Protein AF-A0A975B9F5-F1 (afdb_monomer)

Solvent-accessible surface area (backbone atoms only — not comparable to full-atom values): 24357 Å² total; per-residue (Å²): 122,70,79,80,76,52,53,72,68,56,53,51,50,55,50,54,51,52,52,51,50,47,50,51,53,44,50,51,51,49,52,53,42,51,51,53,50,55,55,51,53,53,49,31,52,55,31,52,51,47,37,53,51,51,54,51,42,51,51,52,51,52,51,52,53,48,50,54,50,50,34,66,72,67,73,56,79,86,80,76,81,79,80,45,51,50,59,75,39,77,55,23,48,41,66,77,32,71,64,39,58,56,49,30,72,75,40,63,85,44,44,68,52,63,57,63,42,50,59,37,45,41,49,31,18,48,41,49,41,53,40,53,50,55,63,72,74,52,91,57,82,70,50,58,57,54,38,49,48,44,41,62,72,41,27,49,53,24,49,53,52,39,52,53,45,50,50,50,48,36,51,53,35,59,70,74,30,70,52,73,67,57,53,51,50,54,50,51,51,41,52,48,54,44,50,53,52,52,51,51,44,51,53,52,50,52,52,47,51,51,55,50,51,54,52,51,37,50,53,51,51,52,52,38,48,52,48,46,52,50,24,53,49,45,36,52,53,25,53,52,49,38,54,50,19,55,50,42,30,52,50,22,51,56,48,48,54,54,46,52,53,48,51,52,50,46,50,53,50,31,53,50,22,52,50,50,26,52,52,28,53,51,51,40,51,55,39,53,54,46,43,54,50,48,52,53,52,50,53,54,50,52,55,50,51,51,52,51,54,49,52,51,56,52,49,54,52,49,50,54,52,38,51,51,50,28,52,50,16,51,52,42,28,53,52,19,48,53,43,27,52,53,16,62,72,51,44,84,83,14,51,71,52,27,52,52,19,50,49,49,24,51,50,16,54,51,47,28,50,52,27,53,55,50,48,53,55,48,54,53,49,50,54,52,49,55,53,51,52,52,52,49,52,52,53,52,51,52,49,51,52,50,44,53,51,42,52,54,49,40,55,51,34,52,52,49,26,53,50,23,52,52,49,32,56,53,38,49,57,51,48,55,51,48,54,52,50,48,53,51,30,52,50,44,31,54,49,17,54,52,48,39,55,53,26,52,52,45,37,49,53,19,52,53,47,46,51,52,37,52,58,52,35,56,75,55,67,53,82,123

pLDDT: mean 87.4, std 8.26, range [43.72, 96.94]

Sequence (480 aa):
MIWKKQTISAKINTGFEMVLIFLTISTILSYSGINHIVKHAHEVIKGNELDGNLAQKEVDHLNWAQELNTMLINNDLSQMKIETSPHECEFGKWLYSDKRNNIQNLISSLKPILENIESPHAKLHESSANIIQLYKNDLHPDIQKKAFEIYKNETQPNLKEMQNLLDQIRNQARQNIMTDEQILIASRQTRFNVAVIGIIAIISGVVLAFLIIRNISKILREITGELTTGAGQISAVSNEIASSSQELARRASDQADALKETAVNVNNIAVSGKNMAKLTLGAKQRMNENIDKSARSLTALIELTQNINQIEQDSEKIKNIIKVIDEISFQTNLLALNAAVEAARAGEAGSGFAVVAGEVRNLAVRSAKAAQDTQYLLEETTTSIKSGASALRQVNDDFKDIVKSAAILGEKTASITNASVKQSNQLENIKDSTTQLETITQQNAAAAEQFSAAVEELSSQASVSLEIVNRLALLTGDKK

Structure (mmCIF, N/CA/C/O backbone):
data_AF-A0A975B9F5-F1
#
_entry.id   AF-A0A975B9F5-F1
#
loop_
_atom_site.group_PDB
_atom_site.id
_atom_site.type_symbol
_atom_site.label_atom_id
_atom_site.label_alt_id
_atom_site.label_comp_id
_atom_site.label_asym_id
_atom_site.label_entity_id
_atom_site.label_seq_id
_atom_site.pdbx_PDB_ins_code
_atom_site.Cartn_x
_atom_site.Cartn_y
_atom_site.Cartn_z
_atom_site.occupancy
_atom_site.B_iso_or_equiv
_atom_site.auth_seq_id
_atom_site.auth_comp_id
_atom_site.auth_asym_id
_atom_site.auth_atom_id
_atom_site.pdbx_PDB_model_num
ATOM 1 N N . MET A 1 1 ? -30.084 -24.369 43.213 1.00 50.31 1 MET A N 1
ATOM 2 C CA . MET A 1 1 ? -29.762 -24.044 41.798 1.00 50.31 1 MET A CA 1
ATOM 3 C C . MET A 1 1 ? -30.451 -22.776 41.282 1.00 50.31 1 MET A C 1
ATOM 5 O O . MET A 1 1 ? -29.834 -22.068 40.499 1.00 50.31 1 MET A O 1
ATOM 9 N N . ILE A 1 2 ? -31.668 -22.451 41.735 1.00 61.06 2 ILE A N 1
ATOM 10 C CA . ILE A 1 2 ? -32.481 -21.333 41.210 1.00 61.06 2 ILE A CA 1
ATOM 11 C C . ILE A 1 2 ? -31.834 -19.950 41.452 1.00 61.06 2 ILE A C 1
ATOM 13 O O . ILE A 1 2 ? -31.800 -19.120 40.551 1.00 61.06 2 ILE A O 1
ATOM 17 N N . TRP A 1 3 ? -31.189 -19.739 42.606 1.00 64.56 3 TRP A N 1
ATOM 18 C CA . TRP A 1 3 ? -30.610 -18.439 42.989 1.00 64.56 3 TRP A CA 1
ATOM 19 C C . TRP A 1 3 ? -29.429 -17.969 42.115 1.00 64.56 3 TRP A C 1
ATOM 21 O O . TRP A 1 3 ? -29.205 -16.773 41.954 1.00 64.56 3 TRP A O 1
ATOM 31 N N . LYS A 1 4 ? -28.662 -18.888 41.503 1.00 62.53 4 LYS A N 1
ATOM 32 C CA . LYS A 1 4 ? -27.533 -18.514 40.625 1.00 62.53 4 LYS A CA 1
ATOM 33 C C . LYS A 1 4 ? -27.987 -17.971 39.264 1.00 62.53 4 LYS A C 1
ATOM 35 O O . LYS A 1 4 ? -27.255 -17.174 38.693 1.00 62.53 4 LYS A O 1
ATOM 40 N N . LYS A 1 5 ? -29.167 -18.369 38.772 1.00 70.44 5 LYS A N 1
ATOM 41 C CA . LYS A 1 5 ? -29.688 -17.992 37.442 1.00 70.44 5 LYS A CA 1
ATOM 42 C C . LYS A 1 5 ? -30.596 -16.755 37.446 1.00 70.44 5 LYS A C 1
ATOM 44 O O . LYS A 1 5 ? -31.044 -16.334 36.388 1.00 70.44 5 LYS A O 1
ATOM 49 N N . GLN A 1 6 ? -30.889 -16.183 38.611 1.00 75.00 6 GLN A N 1
ATOM 50 C CA . GLN A 1 6 ? -31.731 -14.991 38.719 1.00 75.00 6 GLN A CA 1
ATOM 51 C C . GLN A 1 6 ? -30.955 -13.704 38.410 1.00 75.00 6 GLN A C 1
ATOM 53 O O . GLN A 1 6 ? -29.780 -13.573 38.774 1.00 75.00 6 GLN A O 1
ATOM 58 N N . THR A 1 7 ? -31.641 -12.746 37.779 1.00 80.50 7 THR A N 1
ATOM 59 C CA . THR A 1 7 ? -31.131 -11.391 37.533 1.00 80.50 7 THR A CA 1
ATOM 60 C C . THR A 1 7 ? -30.852 -10.667 38.853 1.00 80.50 7 THR A C 1
ATOM 62 O O . THR A 1 7 ? -31.394 -11.020 39.904 1.00 80.50 7 THR A O 1
ATOM 65 N N . ILE A 1 8 ? -30.001 -9.638 38.819 1.00 78.25 8 ILE A N 1
ATOM 66 C CA . ILE A 1 8 ? -29.700 -8.822 40.007 1.00 78.25 8 ILE A CA 1
ATOM 67 C C . ILE A 1 8 ? -30.986 -8.204 40.578 1.00 78.25 8 ILE A C 1
ATOM 69 O O . ILE A 1 8 ? -31.204 -8.265 41.785 1.00 78.25 8 ILE A O 1
ATOM 73 N N . SER A 1 9 ? -31.872 -7.704 39.710 1.00 79.06 9 SER A N 1
ATOM 74 C CA . SER A 1 9 ? -33.180 -7.165 40.105 1.00 79.06 9 SER A CA 1
ATOM 75 C C . SER A 1 9 ? -34.039 -8.203 40.837 1.00 79.06 9 SER A C 1
ATOM 77 O O . SER A 1 9 ? -34.545 -7.911 41.917 1.00 79.06 9 SER A O 1
ATOM 79 N N . ALA A 1 10 ? -34.125 -9.439 40.328 1.00 82.12 10 ALA A N 1
ATOM 80 C CA . ALA A 1 10 ? -34.879 -10.500 40.994 1.00 82.12 10 ALA A CA 1
ATOM 81 C C . ALA A 1 10 ? -34.317 -10.824 42.389 1.00 82.12 10 ALA A C 1
ATOM 83 O O . ALA A 1 10 ? -35.086 -10.990 43.330 1.00 82.12 10 ALA A O 1
ATOM 84 N N . LYS A 1 11 ? -32.985 -10.844 42.545 1.00 80.50 11 LYS A N 1
ATOM 85 C CA . LYS A 1 11 ? -32.327 -11.083 43.842 1.00 80.50 11 LYS A CA 1
ATOM 86 C C . LYS A 1 11 ? -32.627 -9.977 44.856 1.00 80.50 11 LYS A C 1
ATOM 88 O O . LYS A 1 11 ? -32.933 -10.288 46.006 1.00 80.50 11 LYS A O 1
ATOM 93 N N . ILE A 1 12 ? -32.565 -8.713 44.431 1.00 83.81 12 ILE A N 1
ATOM 94 C CA . ILE A 1 12 ? -32.889 -7.553 45.275 1.00 83.81 12 ILE A CA 1
ATOM 95 C C . ILE A 1 12 ? -34.357 -7.608 45.708 1.00 83.81 12 ILE A C 1
ATOM 97 O O . ILE A 1 12 ? -34.630 -7.502 46.903 1.00 83.81 12 ILE A O 1
ATOM 101 N N . ASN A 1 13 ? -35.278 -7.866 44.774 1.00 84.25 13 ASN A N 1
ATOM 102 C CA . ASN A 1 13 ? -36.703 -7.980 45.084 1.00 84.25 13 ASN A CA 1
ATOM 103 C C . ASN A 1 13 ? -36.978 -9.106 46.087 1.00 84.25 13 ASN A C 1
ATOM 105 O O . ASN A 1 13 ? -37.612 -8.847 47.103 1.00 84.25 13 ASN A O 1
ATOM 109 N N . THR A 1 14 ? -36.416 -10.308 45.894 1.00 84.44 14 THR A N 1
ATOM 110 C CA . THR A 1 14 ? -36.575 -11.394 46.883 1.00 84.44 14 THR A CA 1
ATOM 111 C C . THR A 1 14 ? -36.016 -11.043 48.264 1.00 84.44 14 THR A C 1
ATOM 113 O O . THR A 1 14 ? -36.556 -11.493 49.271 1.00 84.44 14 THR A O 1
ATOM 116 N N . GLY A 1 15 ? -34.945 -10.243 48.339 1.00 83.06 15 GLY A N 1
ATOM 117 C CA . GLY A 1 15 ? -34.403 -9.768 49.612 1.00 83.06 15 GLY A CA 1
ATOM 118 C C . GLY A 1 15 ? -35.368 -8.824 50.333 1.00 83.06 15 GLY A C 1
ATOM 119 O O . GLY A 1 15 ? -35.658 -9.028 51.511 1.00 83.06 15 GLY A O 1
ATOM 120 N N . PHE A 1 16 ? -35.909 -7.834 49.616 1.00 85.25 16 PHE A N 1
ATOM 121 C CA . PHE A 1 16 ? -36.901 -6.900 50.158 1.00 85.25 16 PHE A CA 1
ATOM 122 C C . PHE A 1 16 ? -38.209 -7.592 50.552 1.00 85.25 16 PHE A C 1
ATOM 124 O O . PHE A 1 16 ? -38.727 -7.328 51.635 1.00 85.25 16 PHE A O 1
ATOM 131 N N . GLU A 1 17 ? -38.713 -8.509 49.723 1.00 87.19 17 GLU A N 1
ATOM 132 C CA . GLU A 1 17 ? -39.910 -9.302 50.022 1.00 87.19 17 GLU A CA 1
ATOM 133 C C . GLU A 1 17 ? -39.730 -10.126 51.299 1.00 87.19 17 GLU A C 1
ATOM 135 O O . GLU A 1 17 ? -40.615 -10.139 52.152 1.00 87.19 17 GLU A O 1
ATOM 140 N N . MET A 1 18 ? -38.568 -10.759 51.486 1.00 85.12 18 MET A N 1
ATOM 141 C CA . MET A 1 18 ? -38.299 -11.544 52.692 1.00 85.12 18 MET A CA 1
ATOM 142 C C . MET A 1 18 ? -38.296 -10.671 53.957 1.00 85.12 18 MET A C 1
ATOM 144 O O . MET A 1 18 ? -38.875 -11.060 54.971 1.00 85.12 18 MET A O 1
ATOM 148 N N . VAL A 1 19 ? -37.708 -9.471 53.898 1.00 86.06 19 VAL A N 1
ATOM 149 C CA . VAL A 1 19 ? -37.736 -8.508 55.015 1.00 86.06 19 VAL A CA 1
ATOM 150 C C . VAL A 1 19 ? -39.167 -8.052 55.317 1.00 86.06 19 VAL A C 1
ATOM 152 O O . VAL A 1 19 ? -39.571 -8.031 56.479 1.00 86.06 19 VAL A O 1
ATOM 155 N N . LEU A 1 20 ? -39.958 -7.741 54.286 1.00 87.38 20 LEU A N 1
ATOM 156 C CA . LEU A 1 20 ? -41.372 -7.372 54.419 1.00 87.38 20 LEU A CA 1
ATOM 157 C C . LEU A 1 20 ? -42.206 -8.485 55.063 1.00 87.38 20 LEU A C 1
ATOM 159 O O . LEU A 1 20 ? -43.029 -8.204 55.936 1.00 87.38 20 LEU A O 1
ATOM 163 N N . ILE A 1 21 ? -41.965 -9.745 54.694 1.00 88.94 21 ILE A N 1
ATOM 164 C CA . ILE A 1 21 ? -42.618 -10.908 55.309 1.00 88.94 21 ILE A CA 1
ATOM 165 C C . ILE A 1 21 ? -42.286 -10.980 56.804 1.00 88.94 21 ILE A C 1
ATOM 167 O O . ILE A 1 21 ? -43.199 -11.092 57.623 1.00 88.94 21 ILE A O 1
ATOM 171 N N . PHE A 1 22 ? -41.010 -10.856 57.186 1.00 86.00 22 PHE A N 1
ATOM 172 C CA . PHE A 1 22 ? -40.612 -10.873 58.598 1.00 86.00 22 PHE A CA 1
ATOM 173 C C . PHE A 1 22 ? -41.225 -9.723 59.405 1.00 86.00 22 PHE A C 1
ATOM 175 O O . PHE A 1 22 ? -41.694 -9.948 60.523 1.00 86.00 22 PHE A O 1
ATOM 182 N N . LEU A 1 23 ? -41.261 -8.511 58.843 1.00 86.50 23 LEU A N 1
ATOM 183 C CA . LEU A 1 23 ? -41.908 -7.360 59.476 1.00 86.50 23 LEU A CA 1
ATOM 184 C C . LEU A 1 23 ? -43.401 -7.617 59.681 1.00 86.50 23 LEU A C 1
ATOM 186 O O . LEU A 1 23 ? -43.901 -7.440 60.787 1.00 86.50 23 LEU A O 1
ATOM 190 N N . THR A 1 24 ? -44.087 -8.123 58.656 1.00 89.06 24 THR A N 1
ATOM 191 C CA . THR A 1 24 ? -45.523 -8.424 58.716 1.00 89.06 24 THR A CA 1
ATOM 192 C C . THR A 1 24 ? -45.828 -9.483 59.779 1.00 89.06 24 THR A C 1
ATOM 194 O O . THR A 1 24 ? -46.723 -9.291 60.602 1.00 89.06 24 THR A O 1
ATOM 197 N N . ILE A 1 25 ? -45.049 -10.571 59.826 1.00 88.12 25 ILE A N 1
ATOM 198 C CA . ILE A 1 25 ? -45.188 -11.630 60.841 1.00 88.12 25 ILE A CA 1
ATOM 199 C C . ILE A 1 25 ? -44.958 -11.068 62.249 1.00 88.12 25 ILE A C 1
ATOM 201 O O . ILE A 1 25 ? -45.739 -11.346 63.160 1.00 88.12 25 ILE A O 1
ATOM 205 N N . SER A 1 26 ? -43.914 -10.254 62.433 1.00 86.12 26 SER A N 1
ATOM 206 C CA . SER A 1 26 ? -43.602 -9.623 63.719 1.00 86.12 26 SER A CA 1
ATOM 207 C C . SER A 1 26 ? -44.729 -8.701 64.193 1.00 86.12 26 SER A C 1
ATOM 209 O O . SER A 1 26 ? -45.132 -8.761 65.359 1.00 86.12 26 SER A O 1
ATOM 211 N N . THR A 1 27 ? -45.300 -7.899 63.289 1.00 86.94 27 THR A N 1
ATOM 212 C CA . THR A 1 27 ? -46.441 -7.026 63.587 1.00 86.94 27 THR A CA 1
ATOM 213 C C . THR A 1 27 ? -47.677 -7.833 63.977 1.00 86.94 27 THR A C 1
ATOM 215 O O . THR A 1 27 ? -48.293 -7.522 64.994 1.00 86.94 27 THR A O 1
ATOM 218 N N . ILE A 1 28 ? -48.015 -8.893 63.234 1.00 89.00 28 ILE A N 1
ATOM 219 C CA . ILE A 1 28 ? -49.175 -9.752 63.530 1.00 89.00 28 ILE A CA 1
ATOM 220 C C . ILE A 1 28 ? -49.029 -10.420 64.903 1.00 89.00 28 ILE A C 1
ATOM 222 O O . ILE A 1 28 ? -49.965 -10.391 65.701 1.00 89.00 28 ILE A O 1
ATOM 226 N N . LEU A 1 29 ? -47.859 -10.987 65.210 1.00 85.12 29 LEU A N 1
ATOM 227 C CA . LEU A 1 29 ? -47.618 -11.654 66.493 1.00 85.12 29 LEU A CA 1
ATOM 228 C C . LEU A 1 29 ? -47.612 -10.676 67.666 1.00 85.12 29 LEU A C 1
ATOM 230 O O . LEU A 1 29 ? -48.202 -10.969 68.705 1.00 85.12 29 LEU A O 1
ATOM 234 N N . SER A 1 30 ? -46.995 -9.505 67.491 1.00 84.88 30 SER A N 1
ATOM 235 C CA . SER A 1 30 ? -47.012 -8.445 68.503 1.00 84.88 30 SER A CA 1
ATOM 236 C C . SER A 1 30 ? -48.441 -7.988 68.777 1.00 84.88 30 SER A C 1
ATOM 238 O O . SER A 1 30 ? -48.861 -7.933 69.930 1.00 84.88 30 SER A O 1
ATOM 240 N N . TYR A 1 31 ? -49.212 -7.725 67.720 1.00 88.00 31 TYR A N 1
ATOM 241 C CA . TYR A 1 31 ? -50.601 -7.296 67.831 1.00 88.00 31 TYR A CA 1
ATOM 242 C C . TYR A 1 31 ? -51.471 -8.360 68.512 1.00 88.00 31 TYR A C 1
ATOM 244 O O . TYR A 1 31 ? -52.174 -8.058 69.474 1.00 88.00 31 TYR A O 1
ATOM 252 N N . SER A 1 32 ? -51.376 -9.619 68.075 1.00 85.56 32 SER A N 1
ATOM 253 C CA . SER A 1 32 ? -52.139 -10.726 68.658 1.00 85.56 32 SER A CA 1
ATOM 254 C C . SER A 1 32 ? -51.776 -10.974 70.123 1.00 85.56 32 SER A C 1
ATOM 256 O O . SER A 1 32 ? -52.669 -11.184 70.943 1.00 85.56 32 SER A O 1
ATOM 258 N N . GLY A 1 33 ? -50.487 -10.947 70.470 1.00 83.06 33 GLY A N 1
ATOM 259 C CA . GLY A 1 33 ? -50.029 -11.163 71.842 1.00 83.06 33 GLY A CA 1
ATOM 260 C C . GLY A 1 33 ? -50.447 -10.033 72.783 1.00 83.06 33 GLY A C 1
ATOM 261 O O . GLY A 1 33 ? -50.946 -10.302 73.873 1.00 83.06 33 GLY A O 1
ATOM 262 N N . ILE A 1 34 ? -50.340 -8.773 72.344 1.00 85.50 34 ILE A N 1
ATOM 263 C CA . ILE A 1 34 ? -50.824 -7.613 73.111 1.00 85.50 34 ILE A CA 1
ATOM 264 C C . ILE A 1 34 ? -52.339 -7.696 73.305 1.00 85.50 34 ILE A C 1
ATOM 266 O O . ILE A 1 34 ? -52.814 -7.524 74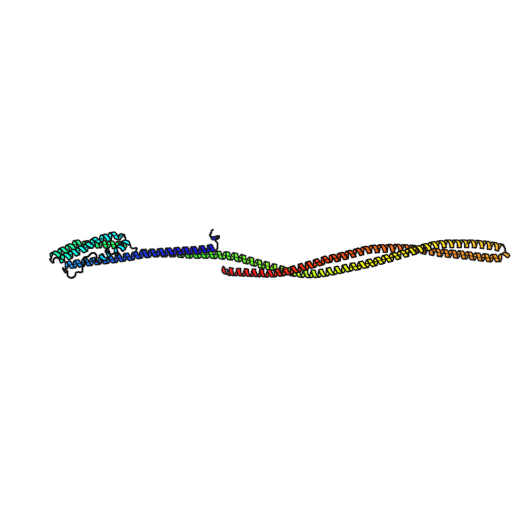.423 1.00 85.50 34 ILE A O 1
ATOM 270 N N . ASN A 1 35 ? -53.100 -8.005 72.252 1.00 83.81 35 ASN A N 1
ATOM 271 C CA . ASN A 1 35 ? -54.556 -8.088 72.346 1.00 83.81 35 ASN A CA 1
ATOM 272 C C . ASN A 1 35 ? -55.012 -9.206 73.301 1.00 83.81 35 ASN A C 1
ATOM 274 O O . ASN A 1 35 ? -55.943 -9.017 74.080 1.00 83.81 35 ASN A O 1
ATOM 278 N N . HIS A 1 36 ? -54.313 -10.346 73.297 1.00 80.38 36 HIS A N 1
ATOM 279 C CA . HIS A 1 36 ? -54.540 -11.429 74.255 1.00 80.38 36 HIS A CA 1
ATOM 280 C C . HIS A 1 36 ? -54.287 -10.968 75.701 1.00 80.38 36 HIS A C 1
ATOM 282 O O . HIS A 1 36 ? -55.115 -11.207 76.574 1.00 80.38 36 HIS A O 1
ATOM 288 N N . ILE A 1 37 ? -53.188 -10.250 75.955 1.00 82.00 37 ILE A N 1
ATOM 289 C CA . ILE A 1 37 ? -52.856 -9.710 77.285 1.00 82.00 37 ILE A CA 1
ATOM 290 C C . ILE A 1 37 ? -53.903 -8.690 77.754 1.00 82.00 37 ILE A C 1
ATOM 292 O O . ILE A 1 37 ? -54.361 -8.768 78.890 1.00 82.00 37 ILE A O 1
ATOM 296 N N . VAL A 1 38 ? -54.297 -7.751 76.888 1.00 82.56 38 VAL A N 1
ATOM 297 C CA . VAL A 1 38 ? -55.269 -6.694 77.217 1.00 82.56 38 VAL A CA 1
ATOM 298 C C . VAL A 1 38 ? -56.642 -7.283 77.537 1.00 82.56 38 VAL A C 1
ATOM 300 O O . VAL A 1 38 ? -57.266 -6.864 78.511 1.00 82.56 38 VAL A O 1
ATOM 303 N N . LYS A 1 39 ? -57.102 -8.270 76.756 1.00 79.69 39 LYS A N 1
ATOM 304 C CA . LYS A 1 39 ? -58.387 -8.935 76.998 1.00 79.69 39 LYS A CA 1
ATOM 305 C C . LYS A 1 39 ? -58.424 -9.594 78.379 1.00 79.69 39 LYS A C 1
ATOM 307 O O . LYS A 1 39 ? -59.349 -9.341 79.143 1.00 79.69 39 LYS A O 1
ATOM 312 N N . HIS A 1 40 ? -57.397 -10.373 78.714 1.00 76.56 40 HIS A N 1
ATOM 313 C CA . HIS A 1 40 ? -57.325 -11.061 80.004 1.00 76.56 40 HIS A CA 1
ATOM 314 C C . HIS A 1 40 ? -57.166 -10.090 81.169 1.00 76.56 40 HIS A C 1
ATOM 316 O O . HIS A 1 40 ? -57.854 -10.238 82.169 1.00 76.56 40 HIS A O 1
ATOM 322 N N . ALA A 1 41 ? -56.352 -9.039 81.031 1.00 76.25 41 ALA A N 1
ATOM 323 C CA . ALA A 1 41 ? -56.227 -8.003 82.059 1.00 76.25 41 ALA A CA 1
ATOM 324 C C . ALA A 1 41 ? -57.578 -7.343 82.393 1.00 76.25 41 ALA A C 1
ATOM 326 O O . ALA A 1 41 ? -57.870 -7.079 83.558 1.00 76.25 41 ALA A O 1
ATOM 327 N N . HIS A 1 42 ? -58.431 -7.120 81.389 1.00 78.62 42 HIS A N 1
ATOM 328 C CA . HIS A 1 42 ? -59.780 -6.586 81.594 1.00 78.62 42 HIS A CA 1
ATOM 329 C C . HIS A 1 42 ? -60.700 -7.553 82.356 1.00 78.62 42 HIS A C 1
ATOM 331 O O . HIS A 1 42 ? -61.486 -7.119 83.199 1.00 78.62 42 HIS A O 1
ATOM 337 N N . GLU A 1 43 ? -60.589 -8.857 82.091 1.00 75.44 43 GLU A N 1
ATOM 338 C CA . GLU A 1 43 ? -61.319 -9.910 82.813 1.00 75.44 43 GLU A CA 1
ATOM 339 C C . GLU A 1 43 ? -60.887 -9.974 84.292 1.00 75.44 43 GLU A C 1
ATOM 341 O O . GLU A 1 43 ? -61.749 -10.022 85.174 1.00 75.44 43 GLU A O 1
ATOM 346 N N . VAL A 1 44 ? -59.582 -9.848 84.578 1.00 77.38 44 VAL A N 1
ATOM 347 C CA . VAL A 1 44 ? -59.045 -9.772 85.953 1.00 77.38 44 VAL A CA 1
ATOM 348 C C . VAL A 1 44 ? -59.575 -8.559 86.713 1.00 77.38 44 VAL A C 1
ATOM 350 O O . VAL A 1 44 ? -60.042 -8.697 87.845 1.00 77.38 44 VAL A O 1
ATOM 353 N N . ILE A 1 45 ? -59.540 -7.370 86.099 1.00 77.88 45 ILE A N 1
ATOM 354 C CA . ILE A 1 45 ? -60.004 -6.126 86.735 1.00 77.88 45 ILE A CA 1
ATOM 355 C C . ILE A 1 45 ? -61.478 -6.246 87.138 1.00 77.88 45 ILE A C 1
ATOM 357 O O . ILE A 1 45 ? -61.826 -5.983 88.289 1.00 77.88 45 ILE A O 1
ATOM 361 N N . LYS A 1 46 ? -62.340 -6.687 86.213 1.00 80.44 46 LYS A N 1
ATOM 362 C CA . LYS A 1 46 ? -63.780 -6.821 86.475 1.00 80.44 46 LYS A CA 1
ATOM 363 C C . LYS A 1 46 ? -64.105 -7.892 87.511 1.00 80.44 46 LYS A C 1
ATOM 365 O O . LYS A 1 46 ? -65.020 -7.708 88.310 1.00 80.44 46 LYS A O 1
ATOM 370 N N . GLY A 1 47 ? -63.381 -9.007 87.502 1.00 77.62 47 GLY A N 1
ATOM 371 C CA . GLY A 1 47 ? -63.584 -10.067 88.481 1.00 77.62 47 GLY A CA 1
ATOM 372 C C . GLY A 1 47 ? -63.156 -9.661 89.900 1.00 77.62 47 GLY A C 1
ATOM 373 O O . GLY A 1 47 ? -63.874 -9.950 90.856 1.00 77.62 47 GLY A O 1
ATOM 374 N N . ASN A 1 48 ? -62.050 -8.921 90.044 1.00 80.62 48 ASN A N 1
ATOM 375 C CA . ASN A 1 48 ? -61.612 -8.376 91.336 1.00 80.62 48 ASN A CA 1
ATOM 376 C C . ASN A 1 48 ? -62.575 -7.300 91.865 1.00 80.62 48 ASN A C 1
ATOM 378 O O . ASN A 1 48 ? -62.885 -7.279 93.057 1.00 80.62 48 ASN A O 1
ATOM 382 N N . GLU A 1 49 ? -63.087 -6.429 90.986 1.00 83.69 49 GLU A N 1
ATOM 383 C CA . GLU A 1 49 ? -64.118 -5.442 91.334 1.00 83.69 49 GLU A CA 1
ATOM 384 C C . GLU A 1 49 ? -65.400 -6.123 91.847 1.00 83.69 49 GLU A C 1
ATOM 386 O O . GLU A 1 49 ? -66.009 -5.659 92.813 1.00 83.69 49 GLU A O 1
ATOM 391 N N . LEU A 1 50 ? -65.801 -7.242 91.237 1.00 84.19 50 LEU A N 1
ATOM 392 C CA . LEU A 1 50 ? -66.948 -8.032 91.677 1.00 84.19 50 LEU A CA 1
ATOM 393 C C . LEU A 1 50 ? -66.735 -8.642 93.069 1.00 84.19 50 LEU A C 1
ATOM 395 O O . LEU A 1 50 ? -67.596 -8.472 93.929 1.00 84.19 50 LEU A O 1
ATOM 399 N N . ASP A 1 51 ? -65.615 -9.336 93.297 1.00 85.44 51 ASP A N 1
ATOM 400 C CA . ASP A 1 51 ? -65.320 -9.954 94.599 1.00 85.44 51 ASP A CA 1
ATOM 401 C C . ASP A 1 51 ? -65.291 -8.907 95.723 1.00 85.44 51 ASP A C 1
ATOM 403 O O . ASP A 1 51 ? -65.925 -9.097 96.761 1.00 85.44 51 ASP A O 1
ATOM 407 N N . GLY A 1 52 ? -64.633 -7.766 95.488 1.00 85.19 52 GLY A N 1
ATOM 408 C CA . GLY A 1 52 ? -64.580 -6.662 96.447 1.00 85.19 52 GLY A CA 1
ATOM 409 C C . GLY A 1 52 ? -65.957 -6.065 96.753 1.00 85.19 52 GLY A C 1
ATOM 410 O O . GLY A 1 52 ? -66.308 -5.886 97.920 1.00 85.19 52 GLY A O 1
ATOM 411 N N . ASN A 1 53 ? -66.771 -5.807 95.723 1.00 86.50 53 ASN A N 1
ATOM 412 C CA . ASN A 1 53 ? -68.123 -5.275 95.908 1.00 86.50 53 ASN A CA 1
ATOM 413 C C . ASN A 1 53 ? -69.027 -6.251 96.669 1.00 86.50 53 ASN A C 1
ATOM 415 O O . ASN A 1 53 ? -69.733 -5.835 97.585 1.00 86.50 53 ASN A O 1
ATOM 419 N N . LEU A 1 54 ? -69.005 -7.541 96.323 1.00 87.56 54 LEU A N 1
ATOM 420 C CA . LEU A 1 54 ? -69.828 -8.553 96.989 1.00 87.56 54 LEU A CA 1
ATOM 421 C C . LEU A 1 54 ? -69.407 -8.780 98.440 1.00 87.56 54 LEU A C 1
ATOM 423 O O . LEU A 1 54 ? -70.275 -8.913 99.298 1.00 87.56 54 LEU A O 1
ATOM 427 N N . ALA A 1 55 ? -68.102 -8.759 98.728 1.00 86.94 55 ALA A N 1
ATOM 428 C CA . ALA A 1 55 ? -67.597 -8.799 100.096 1.00 86.94 55 ALA A CA 1
ATOM 429 C C . ALA A 1 55 ? -68.143 -7.628 100.929 1.00 86.94 55 ALA A C 1
ATOM 431 O O . ALA A 1 55 ? -68.605 -7.831 102.049 1.00 86.94 55 ALA A O 1
ATOM 432 N N . GLN A 1 56 ? -68.146 -6.412 100.370 1.00 87.69 56 GLN A N 1
ATOM 433 C CA . GLN A 1 56 ? -68.715 -5.247 101.047 1.00 87.69 56 GLN A CA 1
ATOM 434 C C . GLN A 1 56 ? -70.223 -5.403 101.270 1.00 87.69 56 GLN A C 1
ATOM 436 O O . GLN A 1 56 ? -70.708 -5.131 102.363 1.00 87.69 56 GLN A O 1
ATOM 441 N N . LYS A 1 57 ? -70.969 -5.891 100.272 1.00 88.62 57 LYS A N 1
ATOM 442 C CA . LYS A 1 57 ? -72.415 -6.104 100.417 1.00 88.62 57 LYS A CA 1
ATOM 443 C C . LYS A 1 57 ? -72.753 -7.186 101.445 1.00 88.62 57 LYS A C 1
ATOM 445 O O . LYS A 1 57 ? -73.764 -7.054 102.131 1.00 88.62 57 LYS A O 1
ATOM 450 N N . GLU A 1 58 ? -71.918 -8.213 101.597 1.00 88.00 58 GLU A N 1
ATOM 451 C CA . GLU A 1 58 ? -72.037 -9.193 102.685 1.00 88.00 58 GLU A CA 1
ATOM 452 C C . GLU A 1 58 ? -71.927 -8.514 104.058 1.00 88.00 58 GLU A C 1
ATOM 454 O O . GLU A 1 58 ? -72.767 -8.728 104.933 1.00 88.00 58 GLU A O 1
ATOM 459 N N . VAL A 1 59 ? -70.923 -7.645 104.226 1.00 86.88 59 VAL A N 1
ATOM 460 C CA . VAL A 1 59 ? -70.714 -6.860 105.452 1.00 86.88 59 VAL A CA 1
ATOM 461 C C . VAL A 1 59 ? -71.901 -5.934 105.725 1.00 86.88 59 VAL A C 1
ATOM 463 O O . VAL A 1 59 ? -72.366 -5.869 106.862 1.00 86.88 59 VAL A O 1
ATOM 466 N N . ASP A 1 60 ? -72.437 -5.271 104.697 1.00 87.69 60 ASP A N 1
ATOM 467 C CA . ASP A 1 60 ? -73.616 -4.406 104.822 1.00 87.69 60 ASP A CA 1
ATOM 468 C C . ASP A 1 60 ? -74.831 -5.192 105.366 1.00 87.69 60 ASP A C 1
ATOM 470 O O . ASP A 1 60 ? -75.530 -4.707 106.255 1.00 87.69 60 ASP A O 1
ATOM 474 N N . HIS A 1 61 ? -75.048 -6.435 104.907 1.00 88.25 61 HIS A N 1
ATOM 475 C CA . HIS A 1 61 ? -76.142 -7.298 105.387 1.00 88.25 61 HIS A CA 1
ATOM 476 C C . HIS A 1 61 ? -75.922 -7.815 106.811 1.00 88.25 61 HIS A C 1
ATOM 478 O O . HIS A 1 61 ? -76.881 -7.943 107.573 1.00 88.25 61 HIS A O 1
ATOM 484 N N . LEU A 1 62 ? -74.674 -8.090 107.198 1.00 87.19 62 LEU A N 1
ATOM 485 C CA . LEU A 1 62 ? -74.336 -8.454 108.576 1.00 87.19 62 LEU A CA 1
ATOM 486 C C . LEU A 1 62 ? -74.602 -7.295 109.541 1.00 87.19 62 LEU A C 1
ATOM 488 O O . LEU A 1 62 ? -75.198 -7.505 110.598 1.00 87.19 62 LEU A O 1
ATOM 492 N N . ASN A 1 63 ? -74.214 -6.076 109.160 1.00 86.88 63 ASN A N 1
ATOM 493 C CA . ASN A 1 63 ? -74.494 -4.871 109.940 1.00 86.88 63 ASN A CA 1
ATOM 494 C C . ASN A 1 63 ? -76.002 -4.619 110.043 1.00 86.88 63 ASN A C 1
ATOM 496 O O . ASN A 1 63 ? -76.514 -4.416 111.140 1.00 86.88 63 ASN A O 1
ATOM 500 N N . TRP A 1 64 ? -76.728 -4.730 108.929 1.00 87.31 64 TRP A N 1
ATOM 501 C CA . TRP A 1 64 ? -78.187 -4.612 108.901 1.00 87.31 64 TRP A CA 1
ATOM 502 C C . TRP A 1 64 ? -78.875 -5.636 109.824 1.00 87.31 64 TRP A C 1
ATOM 504 O O . TRP A 1 64 ? -79.757 -5.287 110.609 1.00 87.31 64 TRP A O 1
ATOM 514 N N . ALA A 1 65 ? -78.435 -6.899 109.813 1.00 85.88 65 ALA A N 1
ATOM 515 C CA . ALA A 1 65 ? -78.993 -7.935 110.682 1.00 85.88 65 ALA A CA 1
ATOM 516 C C . ALA A 1 65 ? -78.665 -7.696 112.165 1.00 85.88 65 ALA A C 1
ATOM 518 O O . ALA A 1 65 ? -79.460 -8.055 113.040 1.00 85.88 65 ALA A O 1
ATOM 519 N N . GLN A 1 66 ? -77.507 -7.094 112.452 1.00 84.25 66 GLN A N 1
ATOM 520 C CA . GLN A 1 66 ? -77.095 -6.688 113.793 1.00 84.25 66 GLN A CA 1
ATOM 521 C C . GLN A 1 66 ? -77.919 -5.497 114.307 1.00 84.25 66 GLN A C 1
ATOM 523 O O . GLN A 1 66 ? -78.310 -5.488 115.477 1.00 84.25 66 GLN A O 1
ATOM 528 N N . GLU A 1 67 ? -78.224 -4.518 113.453 1.00 83.38 67 GLU A N 1
ATOM 529 C CA . GLU A 1 67 ? -79.128 -3.406 113.774 1.00 83.38 67 GLU A CA 1
ATOM 530 C C . GLU A 1 67 ? -80.534 -3.920 114.104 1.00 83.38 67 GLU A C 1
ATOM 532 O O . GLU A 1 67 ? -81.096 -3.556 115.139 1.00 83.38 67 GLU A O 1
ATOM 537 N N . LEU A 1 68 ? -81.060 -4.853 113.301 1.00 82.69 68 LEU A N 1
ATOM 538 C CA . LEU A 1 68 ? -82.345 -5.505 113.563 1.00 82.69 68 LEU A CA 1
ATOM 539 C C . LEU A 1 68 ? -82.346 -6.267 114.899 1.00 82.69 68 LEU A C 1
ATOM 541 O O . LEU A 1 68 ? -83.299 -6.162 115.666 1.00 82.69 68 LEU A O 1
ATOM 545 N N . ASN A 1 69 ? -81.269 -6.981 115.232 1.00 83.56 69 ASN A N 1
ATOM 546 C CA . ASN A 1 69 ? -81.137 -7.649 116.532 1.00 83.56 69 ASN A CA 1
ATOM 547 C C . ASN A 1 69 ? -81.075 -6.654 117.703 1.00 83.56 69 ASN A C 1
ATOM 549 O O . ASN A 1 69 ? -81.698 -6.858 118.741 1.00 83.56 69 ASN A O 1
ATOM 553 N N . THR A 1 70 ? -80.344 -5.551 117.534 1.00 81.50 70 THR A N 1
ATOM 554 C CA . THR A 1 70 ? -80.226 -4.497 118.553 1.00 81.50 70 THR A CA 1
ATOM 555 C C . THR A 1 70 ? -81.582 -3.841 118.820 1.00 81.50 70 THR A C 1
ATOM 557 O O . THR A 1 70 ? -81.933 -3.604 119.978 1.00 81.50 70 THR A O 1
ATOM 560 N N . MET A 1 71 ? -82.385 -3.632 117.770 1.00 77.56 71 MET A N 1
ATOM 561 C CA . MET A 1 71 ? -83.774 -3.178 117.881 1.00 77.56 71 MET A CA 1
ATOM 562 C C . MET A 1 71 ? -84.618 -4.154 118.716 1.00 77.56 71 MET A C 1
ATOM 564 O O . MET A 1 71 ? -85.316 -3.729 119.637 1.00 77.56 71 MET A O 1
ATOM 568 N N . LEU A 1 72 ? -84.518 -5.460 118.441 1.00 77.81 72 LEU A N 1
ATOM 569 C CA . LEU A 1 72 ? -85.256 -6.494 119.176 1.00 77.81 72 LEU A CA 1
ATOM 570 C C . LEU A 1 72 ? -84.902 -6.535 120.668 1.00 77.81 72 LEU A C 1
ATOM 572 O O . LEU A 1 72 ? -85.765 -6.863 121.479 1.00 77.81 72 LEU A O 1
ATOM 576 N N . ILE A 1 73 ? -83.666 -6.196 121.043 1.00 78.69 73 ILE A N 1
ATOM 577 C CA . ILE A 1 73 ? -83.209 -6.180 122.442 1.00 78.69 73 ILE A CA 1
ATOM 578 C C . ILE A 1 73 ? -83.676 -4.911 123.172 1.00 78.69 73 ILE A C 1
ATOM 580 O O . ILE A 1 73 ? -84.168 -5.003 124.295 1.00 78.69 73 ILE A O 1
ATOM 584 N N . ASN A 1 74 ? -83.542 -3.739 122.543 1.00 75.31 74 ASN A N 1
ATOM 585 C CA . ASN A 1 74 ? -83.754 -2.443 123.202 1.00 75.31 74 ASN A CA 1
ATOM 586 C C . ASN A 1 74 ? -85.207 -1.938 123.155 1.00 75.31 74 ASN A C 1
ATOM 588 O O . ASN A 1 74 ? -85.537 -0.988 123.862 1.00 75.31 74 ASN A O 1
ATOM 592 N N . ASN A 1 75 ? -86.073 -2.568 122.351 1.00 67.75 75 ASN A N 1
ATOM 593 C CA . ASN A 1 75 ? -87.492 -2.222 122.203 1.00 67.75 75 ASN A CA 1
ATOM 594 C C . ASN A 1 75 ? -87.748 -0.760 121.771 1.00 67.75 75 ASN A C 1
ATOM 596 O O . ASN A 1 75 ? -88.781 -0.177 122.100 1.00 67.75 75 ASN A O 1
ATOM 600 N N . ASP A 1 76 ? -86.796 -0.165 121.048 1.00 64.06 76 ASP A N 1
ATOM 601 C CA . ASP A 1 76 ? -86.846 1.220 120.581 1.00 64.06 76 ASP A CA 1
ATOM 602 C C . ASP A 1 76 ? -87.100 1.272 119.067 1.00 64.06 76 ASP A C 1
ATOM 604 O O . ASP A 1 76 ? -86.249 0.907 118.255 1.00 64.06 76 ASP A O 1
ATOM 608 N N . LEU A 1 77 ? -88.297 1.731 118.696 1.00 60.41 77 LEU A N 1
ATOM 609 C CA . 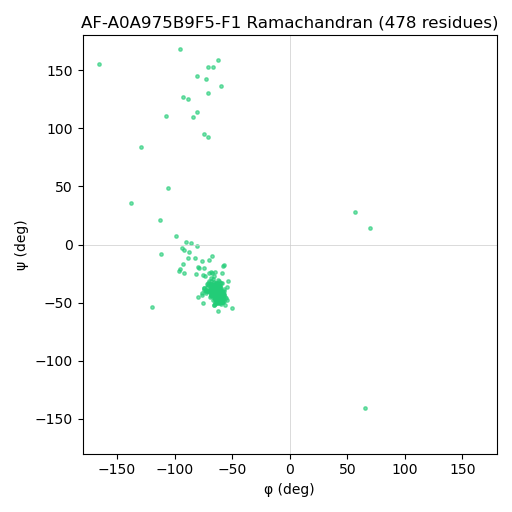LEU A 1 77 ? -88.737 1.927 117.309 1.00 60.41 77 LEU A CA 1
ATOM 610 C C . LEU A 1 77 ? -88.366 3.311 116.751 1.00 60.41 77 LEU A C 1
ATOM 612 O O . LEU A 1 77 ? -88.598 3.577 115.572 1.00 60.41 77 LEU A O 1
ATOM 616 N N . SER A 1 78 ? -87.820 4.210 117.576 1.00 54.59 78 SER A N 1
ATOM 617 C CA . SER A 1 78 ? -87.604 5.612 117.202 1.00 54.59 78 SER A CA 1
ATOM 618 C C . SER A 1 78 ? -86.323 5.858 116.393 1.00 54.59 78 SER A C 1
ATOM 620 O O . SER A 1 78 ? -86.195 6.909 115.764 1.00 54.59 78 SER A O 1
ATOM 622 N N . GLN A 1 79 ? -85.416 4.876 116.307 1.00 54.78 79 GLN A N 1
ATOM 623 C CA . GLN A 1 79 ? -84.200 4.932 115.479 1.00 54.78 79 GLN A CA 1
ATOM 624 C C . GLN A 1 79 ? -84.282 4.061 114.212 1.00 54.78 79 GLN A C 1
ATOM 626 O O . GLN A 1 79 ? -83.384 3.280 113.906 1.00 54.78 79 GLN A O 1
ATOM 631 N N . MET A 1 80 ? -85.370 4.171 113.447 1.00 53.59 80 MET A N 1
ATOM 632 C CA . MET A 1 80 ? -85.589 3.321 112.271 1.00 53.59 80 MET A CA 1
ATOM 633 C C . MET A 1 80 ? -84.831 3.796 111.018 1.00 53.59 80 MET A C 1
ATOM 635 O O . MET A 1 80 ? -85.178 4.818 110.425 1.00 53.59 80 MET A O 1
ATOM 639 N N . LYS A 1 81 ? -83.860 2.996 110.557 1.00 63.31 81 LYS A N 1
ATOM 640 C CA . LYS A 1 81 ? -83.366 2.974 109.161 1.00 63.31 81 LYS A CA 1
ATOM 641 C C . LYS A 1 81 ? -83.136 1.543 108.641 1.00 63.31 81 LYS A C 1
ATOM 643 O O . LYS A 1 81 ? -82.211 1.294 107.878 1.00 63.31 81 LYS A O 1
ATOM 648 N N . ILE A 1 82 ? -83.979 0.594 109.045 1.00 72.38 82 ILE A N 1
ATOM 649 C CA . ILE A 1 82 ? -83.907 -0.786 108.546 1.00 72.38 82 ILE A CA 1
ATOM 650 C C . ILE A 1 82 ? -84.677 -0.857 107.225 1.00 72.38 82 ILE A C 1
ATOM 652 O O . ILE A 1 82 ? -85.901 -0.728 107.208 1.00 72.38 82 ILE A O 1
ATOM 656 N N . GLU A 1 83 ? -83.955 -1.030 106.117 1.00 77.38 83 GLU A N 1
ATOM 657 C CA . GLU A 1 83 ? -84.564 -1.223 104.799 1.00 77.38 83 GLU A CA 1
ATOM 658 C C . GLU A 1 83 ? -85.230 -2.602 104.722 1.00 77.38 83 GLU A C 1
ATOM 660 O O . GLU A 1 83 ? -84.624 -3.623 105.051 1.00 77.38 83 GLU A O 1
ATOM 665 N N . THR A 1 84 ? -86.483 -2.622 104.277 1.00 81.25 84 THR A N 1
ATOM 666 C CA . THR A 1 84 ? -87.335 -3.822 104.213 1.00 81.25 84 THR A CA 1
ATOM 667 C C . THR A 1 84 ? -87.631 -4.248 102.783 1.00 81.25 84 THR A C 1
ATOM 669 O O . THR A 1 84 ? -88.195 -5.315 102.566 1.00 81.25 84 THR A O 1
ATOM 672 N N . SER A 1 85 ? -87.246 -3.437 101.797 1.00 84.94 85 SER A N 1
ATOM 673 C CA . SER A 1 85 ? -87.348 -3.785 100.390 1.00 84.94 85 SER A CA 1
ATOM 674 C C . SER A 1 85 ? -86.085 -4.512 99.918 1.00 84.94 85 SER A C 1
ATOM 676 O O . SER A 1 85 ? -84.990 -3.942 99.984 1.00 84.94 85 SER A O 1
ATOM 678 N N . PRO A 1 86 ? -86.220 -5.714 99.326 1.00 84.88 86 PRO A N 1
ATOM 679 C CA . PRO A 1 86 ? -85.094 -6.416 98.720 1.00 84.88 86 PRO A CA 1
ATOM 680 C C . PRO A 1 86 ? -84.547 -5.714 97.473 1.00 84.88 86 PRO A C 1
ATOM 682 O O . PRO A 1 86 ? -83.498 -6.104 96.980 1.00 84.88 86 PRO A O 1
ATOM 685 N N . HIS A 1 87 ? -85.217 -4.694 96.930 1.00 88.81 87 HIS A N 1
ATOM 686 C CA . HIS A 1 87 ? -84.719 -3.940 95.773 1.00 88.81 87 HIS A CA 1
ATOM 687 C C . HIS A 1 87 ? -83.985 -2.654 96.157 1.00 88.81 87 HIS A C 1
ATOM 689 O O . HIS A 1 87 ? -83.170 -2.172 95.375 1.00 88.81 87 HIS A O 1
ATOM 695 N N . GLU A 1 88 ? -84.246 -2.109 97.346 1.00 85.56 88 GLU A N 1
ATOM 696 C CA . GLU A 1 88 ? -83.691 -0.815 97.761 1.00 85.56 88 GLU A CA 1
ATOM 697 C C . GLU A 1 88 ? -82.382 -0.938 98.541 1.00 85.56 88 GLU A C 1
ATOM 699 O O . GLU A 1 88 ? -81.614 0.030 98.624 1.00 85.56 88 GLU A O 1
ATOM 704 N N . CYS A 1 89 ? -82.081 -2.134 99.056 1.00 87.75 89 CYS A N 1
ATOM 705 C CA . CYS A 1 89 ? -80.782 -2.408 99.643 1.00 87.75 89 CYS A CA 1
ATOM 706 C C . CYS A 1 89 ? -79.690 -2.367 98.563 1.00 87.75 89 CYS A C 1
ATOM 708 O O . CYS A 1 89 ? -79.908 -2.627 97.380 1.00 87.75 89 CYS A O 1
ATOM 710 N N . GLU A 1 90 ? -78.475 -2.037 98.973 1.00 85.38 90 GLU A N 1
ATOM 711 C CA . GLU A 1 90 ? -77.352 -1.855 98.059 1.00 85.38 90 GLU A CA 1
ATOM 712 C C . GLU A 1 90 ? -76.970 -3.126 97.273 1.00 85.38 90 GLU A C 1
ATOM 714 O O . GLU A 1 90 ? -76.504 -3.039 96.134 1.00 85.38 90 GLU A O 1
ATOM 719 N N . PHE A 1 91 ? -77.182 -4.312 97.855 1.00 89.56 91 PHE A N 1
ATOM 720 C CA . PHE A 1 91 ? -77.043 -5.576 97.128 1.00 89.56 91 PHE A CA 1
ATOM 721 C C . PHE A 1 91 ? -78.194 -5.786 96.147 1.00 89.56 91 PHE A C 1
ATOM 723 O O . PHE A 1 91 ? -77.944 -6.168 95.014 1.00 89.56 91 PHE A O 1
ATOM 730 N N . GLY A 1 92 ? -79.429 -5.478 96.543 1.00 85.94 92 GLY A N 1
ATOM 731 C CA . GLY A 1 92 ? -80.626 -5.533 95.709 1.00 85.94 92 GLY A CA 1
ATOM 732 C C . GLY A 1 92 ? -80.518 -4.644 94.479 1.00 85.94 92 GLY A C 1
ATOM 733 O O . GLY A 1 92 ? -80.675 -5.117 93.355 1.00 85.94 92 GLY A O 1
ATOM 734 N N . LYS A 1 93 ? -80.123 -3.381 94.661 1.00 88.56 93 LYS A N 1
ATOM 735 C CA . LYS A 1 93 ? -79.842 -2.447 93.561 1.00 88.56 93 LYS A CA 1
ATOM 736 C C . LYS A 1 93 ? -78.820 -3.009 92.583 1.00 88.56 93 LYS A C 1
ATOM 738 O O . LYS A 1 93 ? -78.946 -2.796 91.384 1.00 88.56 93 LYS A O 1
ATOM 743 N N . TRP A 1 94 ? -77.814 -3.737 93.066 1.00 89.69 94 TRP A N 1
ATOM 744 C CA . TRP A 1 94 ? -76.845 -4.407 92.202 1.00 89.69 94 TRP A CA 1
ATOM 745 C C . TRP A 1 94 ? -77.429 -5.665 91.533 1.00 89.69 94 TRP A C 1
ATOM 747 O O . TRP A 1 94 ? -77.350 -5.781 90.308 1.00 89.69 94 TRP A O 1
ATOM 757 N N . LEU A 1 95 ? -78.053 -6.557 92.308 1.00 88.06 95 LEU A N 1
ATOM 758 C CA . LEU A 1 95 ? -78.605 -7.851 91.894 1.00 88.06 95 LEU A CA 1
ATOM 759 C C . LEU A 1 95 ? -79.689 -7.692 90.824 1.00 88.06 95 LEU A C 1
ATOM 761 O O . LEU A 1 95 ? -79.757 -8.485 89.891 1.00 88.06 95 LEU A O 1
ATOM 765 N N . TYR A 1 96 ? -80.499 -6.642 90.918 1.00 87.56 96 TYR A N 1
ATOM 766 C CA . TYR A 1 96 ? -81.583 -6.365 89.977 1.00 87.56 96 TYR A CA 1
ATOM 767 C C . TYR A 1 96 ? -81.216 -5.329 88.901 1.00 87.56 96 TYR A C 1
ATOM 769 O O . TYR A 1 96 ? -82.077 -4.933 88.120 1.00 87.56 96 TYR A O 1
ATOM 777 N N . SER A 1 97 ? -79.952 -4.896 88.824 1.00 87.19 97 SER A N 1
ATOM 778 C CA . SER A 1 97 ? -79.470 -4.005 87.756 1.00 87.19 97 SER A CA 1
ATOM 779 C C . SER A 1 97 ? -78.829 -4.758 86.592 1.00 87.19 97 SER A C 1
ATOM 781 O O . SER A 1 97 ? -78.406 -5.910 86.712 1.00 87.19 97 SER A O 1
ATOM 783 N N . ASP A 1 98 ? -78.598 -4.041 85.491 1.00 83.94 98 ASP A N 1
ATOM 784 C CA . ASP A 1 98 ? -77.813 -4.527 84.350 1.00 83.94 98 ASP A CA 1
ATOM 785 C C . ASP A 1 98 ? -76.385 -4.961 84.725 1.00 83.94 98 ASP A C 1
ATOM 787 O O . ASP A 1 98 ? -75.742 -5.702 83.977 1.00 83.94 98 ASP A O 1
ATOM 791 N N . LYS A 1 99 ? -75.869 -4.553 85.896 1.00 84.25 99 LYS A N 1
ATOM 792 C CA . LYS A 1 99 ? -74.558 -5.000 86.387 1.00 84.25 99 LYS A CA 1
ATOM 793 C C . LYS A 1 99 ? -74.520 -6.512 86.607 1.00 84.25 99 LYS A C 1
ATOM 795 O O . LYS A 1 99 ? -73.509 -7.128 86.269 1.00 84.25 99 LYS A O 1
ATOM 800 N N . ARG A 1 100 ? -75.614 -7.122 87.078 1.00 85.00 100 ARG A N 1
ATOM 801 C CA . ARG A 1 100 ? -75.732 -8.583 87.184 1.00 85.00 100 ARG A CA 1
ATOM 802 C C . ARG A 1 100 ? -75.608 -9.242 85.812 1.00 85.00 100 ARG A C 1
ATOM 804 O O . ARG A 1 100 ? -74.784 -10.138 85.648 1.00 85.00 100 ARG A O 1
ATOM 811 N N . ASN A 1 101 ? -76.375 -8.772 84.826 1.00 83.00 101 ASN A N 1
ATOM 812 C CA . ASN A 1 101 ? -76.370 -9.316 83.462 1.00 83.00 101 ASN A CA 1
ATOM 813 C C . ASN A 1 101 ? -74.974 -9.216 82.823 1.00 83.00 101 ASN A C 1
ATOM 815 O O . ASN A 1 101 ? -74.485 -10.166 82.212 1.00 83.00 101 ASN A O 1
ATOM 819 N N . ASN A 1 102 ? -74.289 -8.088 83.027 1.00 83.25 102 ASN A N 1
ATOM 820 C CA . ASN A 1 102 ? -72.928 -7.869 82.539 1.00 83.25 102 ASN A CA 1
ATOM 821 C C . ASN A 1 102 ? -71.915 -8.856 83.139 1.00 83.25 102 ASN A C 1
ATOM 823 O O . ASN A 1 102 ? -71.040 -9.346 82.427 1.00 83.25 102 ASN A O 1
ATOM 827 N N . ILE A 1 103 ? -72.037 -9.160 84.431 1.00 81.25 103 ILE A N 1
ATOM 828 C CA . ILE A 1 103 ? -71.170 -10.120 85.123 1.00 81.25 103 ILE A CA 1
ATOM 829 C C . ILE A 1 103 ? -71.511 -11.565 84.747 1.00 81.25 103 ILE A C 1
ATOM 831 O O . ILE A 1 103 ? -70.601 -12.365 84.560 1.00 81.25 103 ILE A O 1
ATOM 835 N N . GLN A 1 104 ? -72.788 -11.900 84.556 1.00 81.94 104 GLN A N 1
ATOM 836 C CA . GLN A 1 104 ? -73.206 -13.221 84.074 1.00 81.94 104 GLN A CA 1
ATOM 837 C C . GLN A 1 104 ? -72.697 -13.513 82.657 1.00 81.94 104 GLN A C 1
ATOM 839 O O . GLN A 1 104 ? -72.302 -14.637 82.363 1.00 81.94 104 GLN A O 1
ATOM 844 N N . ASN A 1 105 ? -72.659 -12.506 81.783 1.00 81.62 105 ASN A N 1
ATOM 845 C CA . ASN A 1 105 ? -72.082 -12.658 80.446 1.00 81.62 105 ASN A CA 1
ATOM 846 C C . ASN A 1 105 ? -70.556 -12.823 80.484 1.00 81.62 105 ASN A C 1
ATOM 848 O O . ASN A 1 105 ? -69.998 -13.507 79.630 1.00 81.62 105 ASN A O 1
ATOM 852 N N . LEU A 1 106 ? -69.889 -12.210 81.466 1.00 78.06 106 LEU A N 1
ATOM 853 C CA . LEU A 1 106 ? -68.445 -12.331 81.660 1.00 78.06 106 LEU A CA 1
ATOM 854 C C . LEU A 1 106 ? -68.061 -13.682 82.283 1.00 78.06 106 LEU A C 1
ATOM 856 O O . LEU A 1 106 ? -67.088 -14.298 81.866 1.00 78.06 106 LEU A O 1
ATOM 860 N N . ILE A 1 107 ? -68.835 -14.145 83.267 1.00 80.69 107 ILE A N 1
ATOM 861 C CA . ILE A 1 107 ? -68.611 -15.388 84.007 1.00 80.69 107 ILE A CA 1
ATOM 862 C C . ILE A 1 107 ? -69.916 -16.188 83.999 1.00 80.69 107 ILE A C 1
ATOM 864 O O . ILE A 1 107 ? -70.709 -16.156 84.942 1.00 80.69 107 ILE A O 1
ATOM 868 N N . SER A 1 108 ? -70.142 -16.938 82.919 1.00 81.19 108 SER A N 1
ATOM 869 C CA . SER A 1 108 ? -71.397 -17.679 82.700 1.00 81.19 108 SER A CA 1
ATOM 870 C C . SER A 1 108 ? -71.709 -18.697 83.797 1.00 81.19 108 SER A C 1
ATOM 872 O O . SER A 1 108 ? -72.872 -19.015 84.038 1.00 81.19 108 SER A O 1
ATOM 874 N N . SER A 1 109 ? -70.684 -19.168 84.509 1.00 82.38 109 SER A N 1
ATOM 875 C CA . SER A 1 109 ? -70.822 -20.085 85.642 1.00 82.38 109 SER A CA 1
ATOM 876 C C . SER A 1 109 ? -71.448 -19.447 86.894 1.00 82.38 109 SER A C 1
ATOM 878 O O . SER A 1 109 ? -71.900 -20.181 87.768 1.00 82.38 109 SER A O 1
ATOM 880 N N . LEU A 1 110 ? -71.556 -18.112 86.974 1.00 84.81 110 LEU A N 1
ATOM 881 C CA . LEU A 1 110 ? -72.230 -17.411 88.079 1.00 84.81 110 LEU A CA 1
ATOM 882 C C . LEU A 1 110 ? -73.754 -17.385 87.961 1.00 84.81 110 LEU A C 1
ATOM 884 O O . LEU A 1 110 ? -74.435 -17.152 88.960 1.00 84.81 110 LEU A O 1
ATOM 888 N N . LYS A 1 111 ? -74.299 -17.608 86.760 1.00 85.69 111 LYS A N 1
ATOM 889 C CA . LYS A 1 111 ? -75.739 -17.532 86.494 1.00 85.69 111 LYS A CA 1
ATOM 890 C C . LYS A 1 111 ? -76.598 -18.338 87.489 1.00 85.69 111 LYS A C 1
ATOM 892 O O . LYS A 1 111 ? -77.445 -17.709 88.121 1.00 85.69 111 LYS A O 1
ATOM 897 N N . PRO A 1 112 ? -76.367 -19.650 87.708 1.00 86.06 112 PRO A N 1
ATOM 898 C CA . PRO A 1 112 ? -77.202 -20.437 88.619 1.00 86.06 112 PRO A CA 1
ATOM 899 C C . PRO A 1 112 ? -77.096 -19.976 90.080 1.00 86.06 112 PRO A C 1
ATOM 901 O O . PRO A 1 112 ? -78.076 -20.014 90.816 1.00 86.06 112 PRO A O 1
ATOM 904 N N . ILE A 1 113 ? -75.926 -19.498 90.511 1.00 88.00 113 ILE A N 1
ATOM 905 C CA . ILE A 1 113 ? -75.708 -19.074 91.902 1.00 88.00 113 ILE A CA 1
ATOM 906 C C . ILE A 1 113 ? -76.407 -17.730 92.167 1.00 88.00 113 ILE A C 1
ATOM 908 O O . ILE A 1 113 ? -77.034 -17.548 93.207 1.00 88.00 113 ILE A O 1
ATOM 912 N N . LEU A 1 114 ? -76.363 -16.813 91.194 1.00 87.75 114 LEU A N 1
ATOM 913 C CA . LEU A 1 114 ? -77.052 -15.520 91.247 1.00 87.75 114 LEU A CA 1
ATOM 914 C C . LEU A 1 114 ? -78.578 -15.632 91.147 1.00 87.75 114 LEU A C 1
ATOM 916 O O . LEU A 1 114 ? -79.266 -14.719 91.576 1.00 87.75 114 LEU A O 1
ATOM 920 N N . GLU A 1 115 ? -79.119 -16.691 90.548 1.00 88.44 115 GLU A N 1
ATOM 921 C CA . GLU A 1 115 ? -80.565 -16.970 90.570 1.00 88.44 115 GLU A CA 1
ATOM 922 C C . GLU A 1 115 ? -80.985 -17.530 91.938 1.00 88.44 115 GLU A C 1
ATOM 924 O O . GLU A 1 115 ? -81.954 -17.066 92.535 1.00 88.44 115 GLU A O 1
ATOM 929 N N . ASN A 1 116 ? -80.199 -18.457 92.495 1.00 89.62 116 ASN A N 1
ATOM 930 C CA . ASN A 1 116 ? -80.487 -19.079 93.791 1.00 89.62 116 ASN A CA 1
ATOM 931 C C . ASN A 1 116 ? -80.446 -18.099 94.972 1.00 89.62 116 ASN A C 1
ATOM 933 O O . ASN A 1 116 ? -81.070 -18.360 95.996 1.00 89.62 116 ASN A O 1
ATOM 937 N N . ILE A 1 117 ? -79.727 -16.981 94.842 1.00 89.69 117 ILE A N 1
ATOM 938 C CA . ILE A 1 117 ? -79.569 -15.988 95.910 1.00 89.69 117 ILE A CA 1
ATOM 939 C C . ILE A 1 117 ? -80.775 -15.053 96.063 1.00 89.69 117 ILE A C 1
ATOM 941 O O . ILE A 1 117 ? -80.967 -14.477 97.131 1.00 89.69 117 ILE A O 1
ATOM 945 N N . GLU A 1 118 ? -81.616 -14.928 95.030 1.00 89.75 118 GLU A N 1
ATOM 946 C CA . GLU A 1 118 ? -82.775 -14.026 95.031 1.00 89.75 118 GLU A CA 1
ATOM 947 C C . GLU A 1 118 ? -83.806 -14.413 96.098 1.00 89.75 118 GLU A C 1
ATOM 949 O O . GLU A 1 118 ? -84.277 -13.559 96.846 1.00 89.75 118 GLU A O 1
ATOM 954 N N . SER A 1 119 ? -84.123 -15.707 96.202 1.00 89.62 119 SER A N 1
ATOM 955 C CA . SER A 1 119 ? -85.106 -16.235 97.158 1.00 89.62 119 SER A CA 1
ATOM 956 C C . SER A 1 119 ? -84.715 -16.004 98.629 1.00 89.62 119 SER A C 1
ATOM 958 O O . SER A 1 119 ? -85.504 -15.387 99.349 1.00 89.62 119 SER A O 1
ATOM 960 N N . PRO A 1 120 ? -83.542 -16.460 99.123 1.00 88.81 120 PRO A N 1
ATOM 961 C CA . PRO A 1 120 ? -83.137 -16.212 100.508 1.00 88.81 120 PRO A CA 1
ATOM 962 C C . PRO A 1 120 ? -82.963 -14.715 100.797 1.00 88.81 120 PRO A C 1
ATOM 964 O O . PRO A 1 120 ? -83.303 -14.268 101.889 1.00 88.81 120 PRO A O 1
ATOM 967 N N . HIS A 1 121 ? -82.526 -13.916 99.818 1.00 90.88 121 HIS A N 1
ATOM 968 C CA . HIS A 1 121 ? -82.445 -12.461 99.954 1.00 90.88 121 HIS A CA 1
ATOM 969 C C . HIS A 1 121 ? -83.828 -11.801 100.114 1.00 90.88 121 HIS A C 1
ATOM 971 O O . HIS A 1 121 ? -84.020 -10.983 101.012 1.00 90.88 121 HIS A O 1
ATOM 977 N N . ALA A 1 122 ? -84.818 -12.183 99.301 1.00 89.00 122 ALA A N 1
ATOM 978 C CA . ALA A 1 122 ? -86.185 -11.678 99.425 1.00 89.00 122 ALA A CA 1
ATOM 979 C C . ALA A 1 122 ? -86.817 -12.064 100.771 1.00 89.00 122 ALA A C 1
ATOM 981 O O . ALA A 1 122 ? -87.378 -11.204 101.448 1.00 89.00 122 ALA A O 1
ATOM 982 N N . LYS A 1 123 ? -86.653 -13.324 101.200 1.00 88.25 123 LYS A N 1
ATOM 983 C CA . LYS A 1 123 ? -87.148 -13.819 102.497 1.00 88.25 123 LYS A CA 1
ATOM 984 C C . LYS A 1 123 ? -86.497 -13.124 103.689 1.00 88.25 123 LYS A C 1
ATOM 986 O O . LYS A 1 123 ? -87.161 -12.910 104.696 1.00 88.25 123 LYS A O 1
ATOM 991 N N . LEU A 1 124 ? -85.219 -12.754 103.582 1.00 87.06 124 LEU A N 1
ATOM 992 C CA . LEU A 1 124 ? -84.511 -11.995 104.615 1.00 87.06 124 LEU A CA 1
ATOM 993 C C . LEU A 1 124 ? -85.143 -10.610 104.828 1.00 87.06 124 LEU A C 1
ATOM 995 O O . LEU A 1 124 ? -85.337 -10.165 105.957 1.00 87.06 124 LEU A O 1
ATOM 999 N N . HIS A 1 125 ? -85.497 -9.932 103.740 1.00 88.88 125 HIS A N 1
ATOM 1000 C CA . HIS A 1 125 ? -86.185 -8.648 103.807 1.00 88.88 125 HIS A CA 1
ATOM 1001 C C . HIS A 1 125 ? -87.653 -8.799 104.246 1.00 88.88 125 HIS A C 1
ATOM 1003 O O . HIS A 1 125 ? -88.111 -8.035 105.098 1.00 88.88 125 HIS A O 1
ATOM 1009 N N . GLU A 1 126 ? -88.365 -9.825 103.774 1.00 87.81 126 GLU A N 1
ATOM 1010 C CA . GLU A 1 126 ? -89.730 -10.151 104.210 1.00 87.81 126 GLU A CA 1
ATOM 1011 C C . GLU A 1 126 ? -89.797 -10.451 105.716 1.00 87.81 126 GLU A C 1
ATOM 1013 O O . GLU A 1 126 ? -90.668 -9.924 106.409 1.00 87.81 126 GLU A O 1
ATOM 1018 N N . SER A 1 127 ? -88.834 -11.202 106.264 1.00 87.50 127 SER A N 1
ATOM 1019 C CA . SER A 1 127 ? -88.785 -11.500 107.699 1.00 87.50 127 SER A CA 1
ATOM 1020 C C . SER A 1 127 ? -88.600 -10.231 108.537 1.00 87.50 127 SER A C 1
ATOM 1022 O O . SER A 1 127 ? -89.245 -10.073 109.575 1.00 87.50 127 SER A O 1
ATOM 1024 N N . SER A 1 128 ? -87.791 -9.272 108.071 1.00 83.75 128 SER A N 1
ATOM 1025 C CA . SER A 1 128 ? -87.660 -7.962 108.723 1.00 83.75 128 SER A CA 1
ATOM 1026 C C . SER A 1 128 ? -88.928 -7.113 108.624 1.00 83.75 128 SER A C 1
ATOM 1028 O O . SER A 1 128 ? -89.311 -6.481 109.608 1.00 83.75 128 SER A O 1
ATOM 1030 N N . ALA A 1 129 ? -89.621 -7.139 107.481 1.00 84.44 129 ALA A N 1
ATOM 1031 C CA . ALA A 1 129 ? -90.891 -6.446 107.297 1.00 84.44 129 ALA A CA 1
ATOM 1032 C C . ALA A 1 129 ? -91.963 -7.014 108.239 1.00 84.44 129 ALA A C 1
ATOM 1034 O O . ALA A 1 129 ? -92.659 -6.245 108.902 1.00 84.44 129 ALA A O 1
ATOM 1035 N N . ASN A 1 130 ? -92.027 -8.344 108.368 1.00 84.56 130 ASN A N 1
ATOM 1036 C CA . ASN A 1 130 ? -92.922 -9.049 109.284 1.00 84.56 130 ASN A CA 1
ATOM 1037 C C . ASN A 1 130 ? -92.629 -8.686 110.747 1.00 84.56 130 ASN A C 1
ATOM 1039 O O . ASN A 1 130 ? -93.549 -8.360 111.498 1.00 84.56 130 ASN A O 1
ATOM 1043 N N . ILE A 1 131 ? -91.350 -8.662 111.144 1.00 81.62 131 ILE A N 1
ATOM 1044 C CA . ILE A 1 131 ? -90.920 -8.198 112.473 1.00 81.62 131 ILE A CA 1
ATOM 1045 C C . ILE A 1 131 ? -91.372 -6.750 112.708 1.00 81.62 131 ILE A C 1
ATOM 1047 O O . ILE A 1 131 ? -91.988 -6.452 113.728 1.00 81.62 131 ILE A O 1
ATOM 1051 N N . ILE A 1 132 ? -91.123 -5.849 111.760 1.00 78.50 132 ILE A N 1
ATOM 1052 C CA . ILE A 1 132 ? -91.477 -4.428 111.877 1.00 78.50 132 ILE A CA 1
ATOM 1053 C C . ILE A 1 132 ? -92.997 -4.224 111.933 1.00 78.50 132 ILE A C 1
ATOM 1055 O O . ILE A 1 132 ? -93.482 -3.377 112.685 1.00 78.50 132 ILE A O 1
ATOM 1059 N N . GLN A 1 133 ? -93.769 -4.997 111.171 1.00 79.38 133 GLN A N 1
ATOM 1060 C CA . GLN A 1 133 ? -95.228 -4.929 111.165 1.00 79.38 133 GLN A CA 1
ATOM 1061 C C . GLN A 1 133 ? -95.834 -5.419 112.487 1.00 79.38 133 GLN A C 1
ATOM 1063 O O . GLN A 1 133 ? -96.794 -4.812 112.966 1.00 79.38 133 GLN A O 1
ATOM 1068 N N . LEU A 1 134 ? -95.254 -6.450 113.114 1.00 77.75 134 LEU A N 1
ATOM 1069 C CA . LEU A 1 134 ? -95.659 -6.902 114.451 1.00 77.75 134 LEU A CA 1
ATOM 1070 C C . LEU A 1 134 ? -95.549 -5.778 115.489 1.00 77.75 134 LEU A C 1
ATOM 1072 O O . LEU A 1 134 ? -96.462 -5.598 116.288 1.00 77.75 134 LEU A O 1
ATOM 1076 N N . TYR A 1 135 ? -94.480 -4.986 115.423 1.00 73.44 135 TYR A N 1
ATOM 1077 C CA . TYR A 1 135 ? -94.251 -3.847 116.313 1.00 73.44 135 TYR A CA 1
ATOM 1078 C C . TYR A 1 135 ? -95.121 -2.613 116.022 1.00 73.44 135 TYR A C 1
ATOM 1080 O O . TYR A 1 135 ? -95.292 -1.766 116.896 1.00 73.44 135 TYR A O 1
ATOM 1088 N N . LYS A 1 136 ? -95.679 -2.485 114.810 1.00 71.12 136 LYS A N 1
ATOM 1089 C CA . LYS A 1 136 ? -96.590 -1.381 114.448 1.00 71.12 136 LYS A CA 1
ATOM 1090 C C . LYS A 1 136 ? -98.032 -1.606 114.909 1.00 71.12 136 LYS A C 1
ATOM 1092 O O . LYS A 1 136 ? -98.760 -0.631 115.064 1.00 71.12 136 LYS A O 1
ATOM 1097 N N . ASN A 1 137 ? -98.447 -2.860 115.088 1.00 65.56 137 ASN A N 1
ATOM 1098 C CA . ASN A 1 137 ? -99.849 -3.206 115.326 1.00 65.56 137 ASN A CA 1
ATOM 1099 C C . ASN A 1 137 ? -100.238 -3.271 116.813 1.00 65.56 137 ASN A C 1
ATOM 1101 O O . ASN A 1 137 ? -101.419 -3.098 117.105 1.00 65.56 137 ASN A O 1
ATOM 1105 N N . ASP A 1 138 ? -99.297 -3.510 117.735 1.00 59.00 138 ASP A N 1
ATOM 1106 C CA . ASP A 1 138 ? -99.548 -3.572 119.185 1.00 59.00 138 ASP A CA 1
ATOM 1107 C C . ASP A 1 138 ? -98.206 -3.503 119.970 1.00 59.00 138 ASP A C 1
ATOM 1109 O O . ASP A 1 138 ? -97.153 -3.827 119.423 1.00 59.00 138 ASP A O 1
ATOM 1113 N N . LEU A 1 139 ? -98.208 -3.058 121.235 1.00 61.25 139 LEU A N 1
ATOM 1114 C CA . LEU A 1 139 ? -97.003 -2.840 122.080 1.00 61.25 139 LEU A CA 1
ATOM 1115 C C . LEU A 1 139 ? -96.919 -3.818 123.275 1.00 61.25 139 LEU A C 1
ATOM 1117 O O . LEU A 1 139 ? -96.238 -3.565 124.270 1.00 61.25 139 LEU A O 1
ATOM 1121 N N . HIS A 1 140 ? -97.616 -4.953 123.184 1.00 62.84 140 HIS A N 1
ATOM 1122 C CA . HIS A 1 140 ? -97.690 -5.966 124.239 1.00 62.84 140 HIS A CA 1
ATOM 1123 C C . HIS A 1 140 ? -96.369 -6.768 124.395 1.00 62.84 140 HIS A C 1
ATOM 1125 O O . HIS A 1 140 ? -95.757 -7.138 123.390 1.00 62.84 140 HIS A O 1
ATOM 1131 N N . PRO A 1 141 ? -95.939 -7.139 125.622 1.00 61.94 141 PRO A N 1
ATOM 1132 C CA . PRO A 1 141 ? -94.681 -7.869 125.875 1.00 61.94 141 PRO A CA 1
ATOM 1133 C C . PRO A 1 141 ? -94.523 -9.235 125.169 1.00 61.94 141 PRO A C 1
ATOM 1135 O O . PRO A 1 141 ? -93.400 -9.706 124.997 1.00 61.94 141 PRO A O 1
ATOM 1138 N N . ASP A 1 142 ? -95.603 -9.859 124.687 1.00 69.44 142 ASP A N 1
ATOM 1139 C CA . ASP A 1 142 ? -95.542 -11.123 123.926 1.00 69.44 142 ASP A CA 1
ATOM 1140 C C . ASP A 1 142 ? -95.061 -10.950 122.471 1.00 69.44 142 ASP A C 1
ATOM 1142 O O . ASP A 1 142 ? -94.688 -11.924 121.808 1.00 69.44 142 ASP A O 1
ATOM 1146 N N . ILE A 1 143 ? -95.041 -9.715 121.959 1.00 73.44 143 ILE A N 1
ATOM 1147 C CA . ILE A 1 143 ? -94.639 -9.403 120.579 1.00 73.44 143 ILE A CA 1
ATOM 1148 C C . ILE A 1 143 ? -93.128 -9.508 120.410 1.00 73.44 143 ILE A C 1
ATOM 1150 O O . ILE A 1 143 ? -92.670 -10.054 119.408 1.00 73.44 143 ILE A O 1
ATOM 1154 N N . GLN A 1 144 ? -92.355 -9.095 121.418 1.00 73.00 144 GLN A N 1
ATOM 1155 C CA . GLN A 1 144 ? -90.895 -9.219 121.410 1.00 73.00 144 GLN A CA 1
ATOM 1156 C C . GLN A 1 144 ? -90.462 -10.685 121.270 1.00 73.00 144 GLN A C 1
ATOM 1158 O O . GLN A 1 144 ? -89.559 -10.998 120.497 1.00 73.00 144 GLN A O 1
ATOM 1163 N N . LYS A 1 145 ? -91.159 -11.609 121.946 1.00 78.69 145 LYS A N 1
ATOM 1164 C CA . LYS A 1 145 ? -90.892 -13.050 121.843 1.00 78.69 145 LYS A CA 1
ATOM 1165 C C . LYS A 1 145 ? -91.180 -13.590 120.438 1.00 78.69 145 LYS A C 1
ATOM 1167 O O . LYS A 1 145 ? -90.340 -14.293 119.885 1.00 78.69 145 LYS A O 1
ATOM 1172 N N . LYS A 1 146 ? -92.320 -13.223 119.839 1.00 80.50 146 LYS A N 1
ATOM 1173 C CA . LYS A 1 146 ? -92.675 -13.618 118.460 1.00 80.50 146 LYS A CA 1
ATOM 1174 C C . LYS A 1 146 ? -91.716 -13.031 117.422 1.00 80.50 146 LYS A C 1
ATOM 1176 O O . LYS A 1 146 ? -91.304 -13.730 116.504 1.00 80.50 146 LYS A O 1
ATOM 1181 N N . ALA A 1 147 ? -91.314 -11.773 117.585 1.00 80.38 147 ALA A N 1
ATOM 1182 C CA . ALA A 1 147 ? -90.347 -11.126 116.706 1.00 80.38 147 ALA A CA 1
ATOM 1183 C C . ALA A 1 147 ? -88.956 -11.781 116.798 1.00 80.38 147 ALA A C 1
ATOM 1185 O O . ALA A 1 147 ? -88.298 -11.981 115.778 1.00 80.38 147 ALA A O 1
ATOM 1186 N N . PHE A 1 148 ? -88.537 -12.195 117.999 1.00 82.94 148 PHE A N 1
ATOM 1187 C CA . PHE A 1 148 ? -87.299 -12.953 118.191 1.00 82.94 148 PHE A CA 1
ATOM 1188 C C . PHE A 1 148 ? -87.376 -14.368 117.593 1.00 82.94 148 PHE A C 1
ATOM 1190 O O . PHE A 1 148 ? -86.384 -14.864 117.061 1.00 82.94 148 PHE A O 1
ATOM 1197 N N . GLU A 1 149 ? -88.548 -15.014 117.626 1.00 83.56 149 GLU A N 1
ATOM 1198 C CA . GLU A 1 149 ? -88.781 -16.294 116.942 1.00 83.56 149 GLU A CA 1
ATOM 1199 C C . GLU A 1 149 ? -88.659 -16.159 115.416 1.00 83.56 149 GLU A C 1
ATOM 1201 O O . GLU A 1 149 ? -87.971 -16.980 114.811 1.00 83.56 149 GLU A O 1
ATOM 1206 N N . ILE A 1 150 ? -89.220 -15.107 114.802 1.00 83.00 150 ILE A N 1
ATOM 1207 C CA . ILE A 1 150 ? -89.036 -14.820 113.363 1.00 83.00 150 ILE A CA 1
ATOM 1208 C C . ILE A 1 150 ? -87.561 -14.524 113.062 1.00 83.00 150 ILE A C 1
ATOM 1210 O O . ILE A 1 150 ? -86.993 -15.077 112.122 1.00 83.00 150 ILE A O 1
ATOM 1214 N N . TYR A 1 151 ? -86.888 -13.717 113.886 1.00 85.56 151 TYR A N 1
ATOM 1215 C CA . TYR A 1 151 ? -85.471 -13.411 113.681 1.00 85.56 151 TYR A CA 1
ATOM 1216 C C . TYR A 1 151 ? -84.590 -14.668 113.732 1.00 85.56 151 TYR A C 1
ATOM 1218 O O . TYR A 1 151 ? -83.721 -14.867 112.884 1.00 85.56 151 TYR A O 1
ATOM 1226 N N . LYS A 1 152 ? -84.835 -15.552 114.702 1.00 86.81 152 LYS A N 1
ATOM 1227 C CA . LYS A 1 152 ? -84.071 -16.790 114.880 1.00 86.81 152 LYS A CA 1
ATOM 1228 C C . LYS A 1 152 ? -84.388 -17.849 113.820 1.00 86.81 152 LYS A C 1
ATOM 1230 O O . LYS A 1 152 ? -83.476 -18.549 113.391 1.00 86.81 152 LYS A O 1
ATOM 1235 N N . ASN A 1 153 ? -85.654 -18.002 113.433 1.00 86.94 153 ASN A N 1
ATOM 1236 C CA . ASN A 1 153 ? -86.094 -19.098 112.563 1.00 86.94 153 ASN A CA 1
ATOM 1237 C C . ASN A 1 153 ? -86.146 -18.715 111.079 1.00 86.94 153 ASN A C 1
ATOM 1239 O O . ASN A 1 153 ? -86.090 -19.603 110.233 1.00 86.94 153 ASN A O 1
ATOM 1243 N N . GLU A 1 154 ? -86.225 -17.425 110.753 1.00 87.00 154 GLU A N 1
ATOM 1244 C CA . GLU A 1 154 ? -86.301 -16.938 109.373 1.00 87.00 154 GLU A CA 1
ATOM 1245 C C . GLU A 1 154 ? -85.119 -16.023 109.037 1.00 87.00 154 GLU A C 1
ATOM 1247 O O . GLU A 1 154 ? -84.383 -16.313 108.096 1.00 87.00 154 GLU A O 1
ATOM 1252 N N . THR A 1 155 ? -84.856 -14.965 109.810 1.00 86.12 155 THR A N 1
ATOM 1253 C CA . THR A 1 155 ? -83.791 -14.002 109.462 1.00 86.12 155 THR A CA 1
ATOM 1254 C C . THR A 1 155 ? -82.395 -14.632 109.513 1.00 86.12 155 THR A C 1
ATOM 1256 O O . THR A 1 155 ? -81.650 -14.554 108.539 1.00 86.12 155 THR A O 1
ATOM 1259 N N . GLN A 1 156 ? -82.020 -15.292 110.615 1.00 87.44 156 GLN A N 1
ATOM 1260 C CA . GLN A 1 156 ? -80.685 -15.889 110.763 1.00 87.44 156 GLN A CA 1
ATOM 1261 C C . GLN A 1 156 ? -80.390 -17.006 109.743 1.00 87.44 156 GLN A C 1
ATOM 1263 O O . GLN A 1 156 ? -79.304 -16.979 109.156 1.00 87.44 156 GLN A O 1
ATOM 1268 N N . PRO A 1 157 ? -81.299 -17.968 109.480 1.00 89.25 157 PRO A N 1
ATOM 1269 C CA . PRO A 1 157 ? -81.054 -19.006 108.483 1.00 89.25 157 PRO A CA 1
ATOM 1270 C C . PRO A 1 157 ? -80.934 -18.448 107.063 1.00 89.25 157 PRO A C 1
ATOM 1272 O O . PRO A 1 157 ? -79.986 -18.808 106.367 1.00 89.25 157 PRO A O 1
ATOM 1275 N N . ASN A 1 158 ? -81.814 -17.519 106.661 1.00 88.62 158 ASN A N 1
ATOM 1276 C CA . ASN A 1 158 ? -81.740 -16.889 105.336 1.00 88.62 158 ASN A CA 1
ATOM 1277 C C . ASN A 1 158 ? -80.469 -16.037 105.183 1.00 88.62 158 ASN A C 1
ATOM 1279 O O . ASN A 1 158 ? -79.845 -16.057 104.124 1.00 88.62 158 ASN A O 1
ATOM 1283 N N . LEU A 1 159 ? -80.025 -15.346 106.242 1.00 88.25 159 LEU A N 1
ATOM 1284 C CA . LEU A 1 159 ? -78.751 -14.621 106.237 1.00 88.25 159 LEU A CA 1
ATOM 1285 C C . LEU A 1 159 ? -77.572 -15.583 106.062 1.00 88.25 159 LEU A C 1
ATOM 1287 O O . LEU A 1 159 ? -76.669 -15.317 105.274 1.00 88.25 159 LEU A O 1
ATOM 1291 N N . LYS A 1 160 ? -77.580 -16.725 106.758 1.00 89.31 160 LYS A N 1
ATOM 1292 C CA . LYS A 1 160 ? -76.506 -17.717 106.650 1.00 89.31 160 LYS A CA 1
ATOM 1293 C C . LYS A 1 160 ? -76.454 -18.373 105.269 1.00 89.31 160 LYS A C 1
ATOM 1295 O O . LYS A 1 160 ? -75.363 -18.603 104.747 1.00 89.31 160 LYS A O 1
ATOM 1300 N N . GLU A 1 161 ? -77.611 -18.664 104.683 1.00 89.25 161 GLU A N 1
ATOM 1301 C CA . GLU A 1 161 ? -77.727 -19.173 103.313 1.00 89.25 161 GLU A CA 1
ATOM 1302 C C . GLU A 1 161 ? -77.220 -18.144 102.296 1.00 89.25 161 GLU A C 1
ATOM 1304 O O . GLU A 1 161 ? -76.419 -18.477 101.422 1.00 89.25 161 GLU A O 1
ATOM 1309 N N . MET A 1 162 ? -77.591 -16.878 102.483 1.00 89.19 162 MET A N 1
ATOM 1310 C CA . MET A 1 162 ? -77.107 -15.752 101.693 1.00 89.19 162 MET A CA 1
ATOM 1311 C C . MET A 1 162 ? -75.576 -15.617 101.747 1.00 89.19 162 MET A C 1
ATOM 1313 O O . MET A 1 162 ? -74.933 -15.515 100.705 1.00 89.19 162 MET A O 1
ATOM 1317 N N . GLN A 1 163 ? -74.963 -15.706 102.932 1.00 90.38 163 GLN A N 1
ATOM 1318 C CA . GLN A 1 163 ? -73.500 -15.694 103.067 1.00 90.38 163 GLN A CA 1
ATOM 1319 C C . GLN A 1 163 ? -72.826 -16.847 102.312 1.00 90.38 163 GLN A C 1
ATOM 1321 O O . GLN A 1 163 ? -71.811 -16.643 101.655 1.00 90.38 163 GLN A O 1
ATOM 1326 N N . ASN A 1 164 ? -73.391 -18.056 102.374 1.00 90.50 164 ASN A N 1
ATOM 1327 C CA . ASN A 1 164 ? -72.845 -19.210 101.655 1.00 90.50 164 ASN A CA 1
ATOM 1328 C C . ASN A 1 164 ? -72.913 -19.008 100.132 1.00 90.50 164 ASN A C 1
ATOM 1330 O O . ASN A 1 164 ? -71.947 -19.277 99.422 1.00 90.50 164 ASN A O 1
ATOM 1334 N N . LEU A 1 165 ? -74.035 -18.496 99.621 1.00 90.38 165 LEU A N 1
ATOM 1335 C CA . LEU A 1 165 ? -74.189 -18.208 98.195 1.00 90.38 165 LEU A CA 1
ATOM 1336 C C . LEU A 1 165 ? -73.284 -17.053 97.745 1.00 90.38 165 LEU A C 1
ATOM 1338 O O . LEU A 1 165 ? -72.673 -17.150 96.683 1.00 90.38 165 LEU A O 1
ATOM 1342 N N . LEU A 1 166 ? -73.125 -16.002 98.555 1.00 89.19 166 LEU A N 1
ATOM 1343 C CA . LEU A 1 166 ? -72.161 -14.932 98.289 1.00 89.19 166 LEU A CA 1
ATOM 1344 C C . LEU A 1 166 ? -70.722 -15.451 98.251 1.00 89.19 166 LEU A C 1
ATOM 1346 O O . LEU A 1 166 ? -69.985 -15.096 97.333 1.00 89.19 166 LEU A O 1
ATOM 1350 N N . ASP A 1 167 ? -70.326 -16.312 99.187 1.00 89.00 167 ASP A N 1
ATOM 1351 C CA . ASP A 1 167 ? -68.991 -16.916 99.193 1.00 89.00 167 ASP A CA 1
ATOM 1352 C C . ASP A 1 167 ? -68.769 -17.810 97.962 1.00 89.00 167 ASP A C 1
ATOM 1354 O O . ASP A 1 167 ? -67.715 -17.755 97.329 1.00 89.00 167 ASP A O 1
ATOM 1358 N N . GLN A 1 168 ? -69.785 -18.563 97.530 1.00 88.75 168 GLN A N 1
ATOM 1359 C CA . GLN A 1 168 ? -69.727 -19.323 96.277 1.00 88.75 168 GLN A CA 1
ATOM 1360 C C . GLN A 1 168 ? -69.570 -18.415 95.051 1.00 88.75 168 GLN A C 1
ATOM 1362 O O . GLN A 1 168 ? -68.726 -18.695 94.198 1.00 88.75 168 GLN A O 1
ATOM 1367 N N . ILE A 1 169 ? -70.321 -17.309 94.965 1.00 87.19 169 ILE A N 1
ATOM 1368 C CA . ILE A 1 169 ? -70.185 -16.329 93.872 1.00 87.19 169 ILE A CA 1
ATOM 1369 C C . ILE A 1 169 ? -68.773 -15.735 93.869 1.00 87.19 169 ILE A C 1
ATOM 1371 O O . ILE A 1 169 ? -68.141 -15.646 92.817 1.00 87.19 169 ILE A O 1
ATOM 1375 N N . ARG A 1 170 ? -68.253 -15.360 95.039 1.00 87.81 170 ARG A N 1
ATOM 1376 C CA . ARG A 1 170 ? -66.917 -14.770 95.200 1.00 87.81 170 ARG A CA 1
ATOM 1377 C C . ARG A 1 170 ? -65.800 -15.753 94.854 1.00 87.81 170 ARG A C 1
ATOM 1379 O O . ARG A 1 170 ? -64.880 -15.401 94.118 1.00 87.81 170 ARG A O 1
ATOM 1386 N N . ASN A 1 171 ? -65.899 -17.004 95.296 1.00 86.00 171 ASN A N 1
ATOM 1387 C CA . ASN A 1 171 ? -64.942 -18.056 94.947 1.00 86.00 171 ASN A CA 1
ATOM 1388 C C . ASN A 1 171 ? -64.961 -18.367 93.447 1.00 86.00 171 ASN A C 1
ATOM 1390 O O . ASN A 1 171 ? -63.903 -18.477 92.825 1.00 86.00 171 ASN A O 1
ATOM 1394 N N . GLN A 1 172 ? -66.146 -18.433 92.842 1.00 84.12 172 GLN A N 1
ATOM 1395 C CA . GLN A 1 172 ? -66.288 -18.654 91.407 1.00 84.12 172 GLN A CA 1
ATOM 1396 C C . GLN A 1 172 ? -65.768 -17.458 90.591 1.00 84.12 172 GLN A C 1
ATOM 1398 O O . GLN A 1 172 ? -65.160 -17.655 89.538 1.00 84.12 172 GLN A O 1
ATOM 1403 N N . ALA A 1 173 ? -65.936 -16.227 91.083 1.00 82.25 173 ALA A N 1
ATOM 1404 C CA . ALA A 1 173 ? -65.324 -15.041 90.490 1.00 82.25 173 ALA A CA 1
ATOM 1405 C C . ALA A 1 173 ? -63.791 -15.131 90.528 1.00 82.25 173 ALA A C 1
ATOM 1407 O O . ALA A 1 173 ? -63.155 -14.966 89.494 1.00 82.25 173 ALA A O 1
ATOM 1408 N N . ARG A 1 174 ? -63.199 -15.500 91.672 1.00 80.81 174 ARG A N 1
ATOM 1409 C CA . ARG A 1 174 ? -61.742 -15.668 91.827 1.00 80.81 174 ARG A CA 1
ATOM 1410 C C . ARG A 1 174 ? -61.149 -16.770 90.947 1.00 80.81 174 ARG A C 1
ATOM 1412 O O . ARG A 1 174 ? -60.053 -16.597 90.432 1.00 80.81 174 ARG A O 1
ATOM 1419 N N . GLN A 1 175 ? -61.847 -17.893 90.767 1.00 76.88 175 GLN A N 1
ATOM 1420 C CA . GLN A 1 175 ? -61.344 -19.025 89.974 1.00 76.88 175 GLN A CA 1
ATOM 1421 C C . GLN A 1 175 ? -61.390 -18.796 88.457 1.00 76.88 175 GLN A C 1
ATOM 1423 O O . GLN A 1 175 ? -60.601 -19.396 87.733 1.00 76.88 175 GLN A O 1
ATOM 1428 N N . ASN A 1 176 ? -62.300 -17.947 87.969 1.00 72.25 176 ASN A N 1
ATOM 1429 C CA . ASN A 1 176 ? -62.415 -17.634 86.538 1.00 72.25 176 ASN A CA 1
ATOM 1430 C C . ASN A 1 176 ? -61.561 -16.428 86.110 1.00 72.25 176 ASN A C 1
ATOM 1432 O O . ASN A 1 176 ? -61.577 -16.046 84.944 1.00 72.25 176 ASN A O 1
ATOM 1436 N N . ILE A 1 177 ? -60.807 -15.840 87.038 1.00 70.94 177 ILE A N 1
ATOM 1437 C CA . ILE A 1 177 ? -59.848 -14.768 86.784 1.00 70.94 177 ILE A CA 1
ATOM 1438 C C . ILE A 1 177 ? -58.468 -15.394 86.551 1.00 70.94 177 ILE A C 1
ATOM 1440 O O . ILE A 1 177 ? -57.975 -16.154 87.385 1.00 70.94 177 ILE A O 1
ATOM 1444 N N . MET A 1 178 ? -57.815 -15.060 85.433 1.00 65.81 178 MET A N 1
ATOM 1445 C CA . MET A 1 178 ? -56.392 -15.374 85.264 1.00 65.81 178 MET A CA 1
ATOM 1446 C C . MET A 1 178 ? -55.576 -14.687 86.359 1.00 65.81 178 MET A C 1
ATOM 1448 O O . MET A 1 178 ? -55.777 -13.511 86.648 1.00 65.81 178 MET A O 1
ATOM 1452 N N . THR A 1 179 ? -54.619 -15.397 86.948 1.00 70.31 179 THR A N 1
ATOM 1453 C CA . THR A 1 179 ? -53.741 -14.789 87.953 1.00 70.31 179 THR A CA 1
ATOM 1454 C C . THR A 1 179 ? -52.770 -13.806 87.296 1.00 70.31 179 THR A C 1
ATOM 1456 O O . THR A 1 179 ? -52.375 -13.978 86.137 1.00 70.31 179 THR A O 1
ATOM 1459 N N . ASP A 1 180 ? -52.313 -12.804 88.051 1.00 73.00 180 ASP A N 1
ATOM 1460 C CA . ASP A 1 180 ? -51.281 -11.863 87.589 1.00 73.00 180 ASP A CA 1
ATOM 1461 C C . ASP A 1 180 ? -50.022 -12.593 87.078 1.00 73.00 180 ASP A C 1
ATOM 1463 O O . ASP A 1 180 ? -49.371 -12.161 86.124 1.00 73.00 180 ASP A O 1
ATOM 1467 N N . GLU A 1 181 ? -49.710 -13.758 87.654 1.00 74.62 181 GLU A N 1
ATOM 1468 C CA . GLU A 1 181 ? -48.612 -14.626 87.225 1.00 74.62 181 GLU A CA 1
ATOM 1469 C C . GLU A 1 181 ? -48.812 -15.171 85.800 1.00 74.62 181 GLU A C 1
ATOM 1471 O O . GLU A 1 181 ? -47.885 -15.139 84.986 1.00 74.62 181 GLU A O 1
ATOM 1476 N N . GLN A 1 182 ? -50.026 -15.603 85.448 1.00 76.06 182 GLN A N 1
ATOM 1477 C CA . GLN A 1 182 ? -50.332 -16.10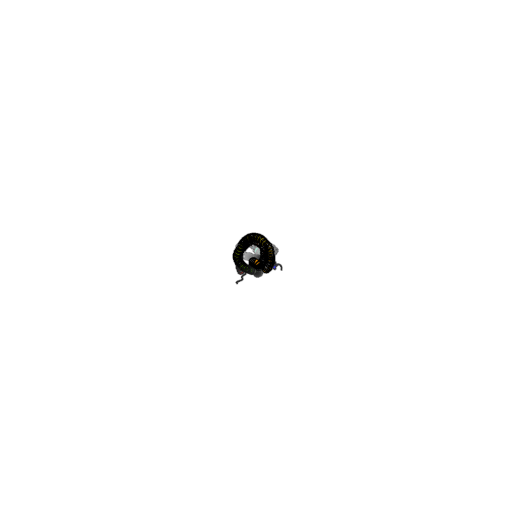6 84.105 1.00 76.06 182 GLN A CA 1
ATOM 1478 C C . GLN A 1 182 ? -50.270 -14.995 83.044 1.00 76.06 182 GLN A C 1
ATOM 1480 O O . GLN A 1 182 ? -49.783 -15.229 81.932 1.00 76.06 182 GLN A O 1
ATOM 1485 N N . ILE A 1 183 ? -50.681 -13.769 83.385 1.00 77.50 183 ILE A N 1
ATOM 1486 C CA . ILE A 1 183 ? -50.538 -12.598 82.503 1.00 77.50 183 ILE A CA 1
ATOM 1487 C C . ILE A 1 183 ? -49.056 -12.264 82.276 1.00 77.50 183 ILE A C 1
ATOM 1489 O O . ILE A 1 183 ? -48.640 -11.998 81.142 1.00 77.50 183 ILE A O 1
ATOM 1493 N N . LEU A 1 184 ? -48.229 -12.324 83.325 1.00 81.06 184 LEU A N 1
ATOM 1494 C CA . LEU A 1 184 ? -46.785 -12.097 83.216 1.00 81.06 184 LEU A CA 1
ATOM 1495 C C . LEU A 1 184 ? -46.092 -13.157 82.350 1.00 81.06 184 LEU A C 1
ATOM 1497 O O . LEU A 1 184 ? -45.214 -12.805 81.556 1.00 81.06 184 LEU A O 1
ATOM 1501 N N . ILE A 1 185 ? -46.491 -14.428 82.449 1.00 83.12 185 ILE A N 1
ATOM 1502 C CA . ILE A 1 185 ? -45.975 -15.509 81.593 1.00 83.12 185 ILE A CA 1
ATOM 1503 C C . ILE A 1 185 ? -46.349 -15.258 80.126 1.00 83.12 185 ILE A C 1
ATOM 1505 O O . ILE A 1 185 ? -45.465 -15.267 79.267 1.00 83.12 185 ILE A O 1
ATOM 1509 N N . ALA A 1 186 ? -47.615 -14.939 79.833 1.00 79.50 186 ALA A N 1
ATOM 1510 C CA . ALA A 1 186 ? -48.067 -14.624 78.474 1.00 79.50 186 ALA A CA 1
ATOM 1511 C C . ALA A 1 186 ? -47.337 -13.402 77.879 1.00 79.50 186 ALA A C 1
ATOM 1513 O O . ALA A 1 186 ? -46.956 -13.399 76.702 1.00 79.50 186 ALA A O 1
ATOM 1514 N N . SER A 1 187 ? -47.073 -12.382 78.703 1.00 82.31 187 SER A N 1
ATOM 1515 C CA . SER A 1 187 ? -46.296 -11.196 78.325 1.00 82.31 187 SER A CA 1
ATOM 1516 C C . SER A 1 187 ? -44.831 -11.521 78.031 1.00 82.31 187 SER A C 1
ATOM 1518 O O . SER A 1 187 ? -44.302 -11.124 76.988 1.00 82.31 187 SER A O 1
ATOM 1520 N N . ARG A 1 188 ? -44.172 -12.307 78.894 1.00 85.31 188 ARG A N 1
ATOM 1521 C CA . ARG A 1 188 ? -42.794 -12.772 78.663 1.00 85.31 188 ARG A CA 1
ATOM 1522 C C . ARG A 1 188 ? -42.689 -13.618 77.401 1.00 85.31 188 ARG A C 1
ATOM 1524 O O . ARG A 1 188 ? -41.759 -13.414 76.625 1.00 85.31 188 ARG A O 1
ATOM 1531 N N . GLN A 1 189 ? -43.641 -14.514 77.166 1.00 82.94 189 GLN A N 1
ATOM 1532 C CA . GLN A 1 189 ? -43.644 -15.384 75.993 1.00 82.94 189 GLN A CA 1
ATOM 1533 C C . GLN A 1 189 ? -43.876 -14.604 74.695 1.00 82.94 189 GLN A C 1
ATOM 1535 O O . GLN A 1 189 ? -43.148 -14.803 73.725 1.00 82.94 189 GLN A O 1
ATOM 1540 N N . THR A 1 190 ? -44.809 -13.647 74.694 1.00 85.81 190 THR A N 1
ATOM 1541 C CA . THR A 1 190 ? -45.008 -12.727 73.561 1.00 85.81 190 THR A CA 1
ATOM 1542 C C . THR A 1 190 ? -43.732 -11.936 73.273 1.00 85.81 190 THR A C 1
ATOM 1544 O O . THR A 1 190 ? -43.267 -11.903 72.135 1.00 85.81 190 THR A O 1
ATOM 1547 N N . ARG A 1 191 ? -43.112 -11.352 74.309 1.00 86.06 191 ARG A N 1
ATOM 1548 C CA . ARG A 1 191 ? -41.857 -10.597 74.177 1.00 86.06 191 ARG A CA 1
ATOM 1549 C C . ARG A 1 191 ? -40.724 -11.460 73.622 1.00 86.06 191 ARG A C 1
ATOM 1551 O O . ARG A 1 191 ? -39.992 -11.004 72.749 1.00 86.06 191 ARG A O 1
ATOM 1558 N N . PHE A 1 192 ? -40.588 -12.691 74.107 1.00 87.12 192 PHE A N 1
ATOM 1559 C CA . PHE A 1 192 ? -39.573 -13.630 73.639 1.00 87.12 192 PHE A CA 1
ATOM 1560 C C . PHE A 1 192 ? -39.772 -13.990 72.162 1.00 87.12 192 PHE A C 1
ATOM 1562 O O . PHE A 1 192 ? -38.837 -13.863 71.376 1.00 87.12 192 PHE A O 1
ATOM 1569 N N . ASN A 1 193 ? -40.992 -14.355 71.757 1.00 83.75 193 ASN A N 1
ATOM 1570 C CA . ASN A 1 193 ? -41.296 -14.724 70.372 1.00 83.75 193 ASN A CA 1
ATOM 1571 C C . ASN A 1 193 ? -41.011 -13.573 69.393 1.00 83.75 193 ASN A C 1
ATOM 1573 O O . ASN A 1 193 ? -40.386 -13.786 68.352 1.00 83.75 193 ASN A O 1
ATOM 1577 N N . VAL A 1 194 ? -41.418 -12.348 69.745 1.00 87.75 194 VAL A N 1
ATOM 1578 C CA . VAL A 1 194 ? -41.150 -11.149 68.934 1.00 87.75 194 VAL A CA 1
ATOM 1579 C C . VAL A 1 194 ? -39.645 -10.873 68.843 1.00 87.75 194 VAL A C 1
ATOM 1581 O O . VAL A 1 194 ? -39.138 -10.611 67.753 1.00 87.75 194 VAL A O 1
ATOM 1584 N N . ALA A 1 195 ? -38.908 -10.991 69.953 1.00 88.00 195 ALA A N 1
ATOM 1585 C CA . ALA A 1 195 ? -37.459 -10.795 69.965 1.00 88.00 195 ALA A CA 1
ATOM 1586 C C . ALA A 1 195 ? -36.719 -11.826 69.094 1.00 88.00 195 ALA A C 1
ATOM 1588 O O . ALA A 1 195 ? -35.844 -11.453 68.314 1.00 88.00 195 ALA A O 1
ATOM 1589 N N . VAL A 1 196 ? -37.093 -13.108 69.175 1.00 88.81 196 VAL A N 1
ATOM 1590 C CA . VAL A 1 196 ? -36.482 -14.183 68.376 1.00 88.81 196 VAL A CA 1
ATOM 1591 C C . VAL A 1 196 ? -36.697 -13.949 66.880 1.00 88.81 196 VAL A C 1
ATOM 1593 O O . VAL A 1 196 ? -35.739 -14.006 66.110 1.00 88.81 196 VAL A O 1
ATOM 1596 N N . ILE A 1 197 ? -37.923 -13.629 66.460 1.00 87.44 197 ILE A N 1
ATOM 1597 C CA . ILE A 1 197 ? -38.227 -13.354 65.046 1.00 87.44 197 ILE A CA 1
ATOM 1598 C C . ILE A 1 197 ? -37.500 -12.096 64.566 1.00 87.44 197 ILE A C 1
ATOM 1600 O O . ILE A 1 197 ? -36.958 -12.099 63.463 1.00 87.44 197 ILE A O 1
ATOM 1604 N N . GLY A 1 198 ? -37.418 -11.055 65.400 1.00 86.12 198 GLY A N 1
ATOM 1605 C CA . GLY A 1 198 ? -36.648 -9.848 65.098 1.00 86.12 198 GLY A CA 1
ATOM 1606 C C . GLY A 1 198 ? -35.162 -10.136 64.864 1.00 86.12 198 GLY A C 1
ATOM 1607 O O . GLY A 1 198 ? -34.591 -9.672 63.879 1.00 86.12 198 GLY A O 1
ATOM 1608 N N . ILE A 1 199 ? -34.541 -10.959 65.713 1.00 89.81 199 ILE A N 1
ATOM 1609 C CA . ILE A 1 199 ? -33.135 -11.362 65.553 1.00 89.81 199 ILE A CA 1
ATOM 1610 C C . ILE A 1 199 ? -32.943 -12.175 64.266 1.00 89.81 199 ILE A C 1
ATOM 1612 O O . ILE A 1 199 ? -32.022 -11.894 63.498 1.00 89.81 199 ILE A O 1
ATOM 1616 N N . ILE A 1 200 ? -33.822 -13.145 63.988 1.00 89.19 200 ILE A N 1
ATOM 1617 C CA . ILE A 1 200 ? -33.768 -13.948 62.755 1.00 89.19 200 ILE A CA 1
ATOM 1618 C C . ILE A 1 200 ? -33.917 -13.054 61.514 1.00 89.19 200 ILE A C 1
ATOM 1620 O O . ILE A 1 200 ? -33.185 -13.231 60.537 1.00 89.19 200 ILE A O 1
ATOM 1624 N N . ALA A 1 201 ? -34.811 -12.064 61.551 1.00 87.81 201 ALA A N 1
ATOM 1625 C CA . ALA A 1 201 ? -35.009 -11.106 60.466 1.00 87.81 201 ALA A CA 1
ATOM 1626 C C . ALA A 1 201 ? -33.754 -10.254 60.210 1.00 87.81 201 ALA A C 1
ATOM 1628 O O . ALA A 1 201 ? -33.348 -10.080 59.063 1.00 87.81 201 ALA A O 1
ATOM 1629 N N . ILE A 1 202 ? -33.089 -9.776 61.267 1.00 89.56 202 ILE A N 1
ATOM 1630 C CA . ILE A 1 202 ? -31.844 -9.002 61.144 1.00 89.56 202 ILE A CA 1
ATOM 1631 C C . ILE A 1 202 ? -30.725 -9.872 60.564 1.00 89.56 202 ILE A C 1
ATOM 1633 O O . ILE A 1 202 ? -30.072 -9.470 59.603 1.00 89.56 202 ILE A O 1
ATOM 1637 N N . ILE A 1 203 ? -30.514 -11.074 61.110 1.00 90.44 203 ILE A N 1
ATOM 1638 C CA . ILE A 1 203 ? -29.455 -11.981 60.646 1.00 90.44 203 ILE A CA 1
ATOM 1639 C C . ILE A 1 203 ? -29.687 -12.369 59.183 1.00 90.44 203 ILE A C 1
ATOM 1641 O O . ILE A 1 203 ? -28.770 -12.270 58.368 1.00 90.44 203 ILE A O 1
ATOM 1645 N N . SER A 1 204 ? -30.910 -12.774 58.829 1.00 88.19 204 SER A N 1
ATOM 1646 C CA . SER A 1 204 ? -31.251 -13.127 57.446 1.00 88.19 204 SER A CA 1
ATOM 1647 C C . SER A 1 204 ? -31.088 -11.939 56.496 1.00 88.19 204 SER A C 1
ATOM 1649 O O . SER A 1 204 ? -30.508 -12.112 55.424 1.00 88.19 204 SER A O 1
ATOM 1651 N N . GLY A 1 205 ? -31.493 -10.732 56.906 1.00 88.19 205 GLY A N 1
ATOM 1652 C CA . GLY A 1 205 ? -31.297 -9.496 56.149 1.00 88.19 205 GLY A CA 1
ATOM 1653 C C . GLY A 1 205 ? -29.822 -9.180 55.891 1.00 88.19 205 GLY A C 1
ATOM 1654 O O . GLY A 1 205 ? -29.443 -8.916 54.750 1.00 88.19 205 GLY A O 1
ATOM 1655 N N . VAL A 1 206 ? -28.965 -9.280 56.913 1.00 90.00 206 VAL A N 1
ATOM 1656 C CA . VAL A 1 206 ? -27.511 -9.068 56.780 1.00 90.00 206 VAL A CA 1
ATOM 1657 C C . VAL A 1 206 ? -26.880 -10.112 55.855 1.00 90.00 206 VAL A C 1
ATOM 1659 O O . VAL A 1 206 ? -26.093 -9.757 54.977 1.00 90.00 206 VAL A O 1
ATOM 1662 N N . VAL A 1 207 ? -27.243 -11.391 56.001 1.00 89.38 207 VAL A N 1
ATOM 1663 C CA . VAL A 1 207 ? -26.730 -12.474 55.145 1.00 89.38 207 VAL A CA 1
ATOM 1664 C C . VAL A 1 207 ? -27.156 -12.274 53.688 1.00 89.38 207 VAL A C 1
ATOM 1666 O O . VAL A 1 207 ? -26.323 -12.379 52.788 1.00 89.38 207 VAL A O 1
ATOM 1669 N N . LEU A 1 208 ? -28.425 -11.945 53.435 1.00 86.75 208 LEU A N 1
ATOM 1670 C CA . LEU A 1 208 ? -28.926 -11.647 52.090 1.00 86.75 208 LEU A CA 1
ATOM 1671 C C . LEU A 1 208 ? -28.222 -10.437 51.478 1.00 86.75 208 LEU A C 1
ATOM 1673 O O . LEU A 1 208 ? -27.758 -10.527 50.341 1.00 86.75 208 LEU A O 1
ATOM 1677 N N . ALA A 1 209 ? -28.088 -9.341 52.230 1.00 86.94 209 ALA A N 1
ATOM 1678 C CA . ALA A 1 209 ? -27.375 -8.148 51.784 1.00 86.94 209 ALA A CA 1
ATOM 1679 C C . ALA A 1 209 ? -25.925 -8.480 51.408 1.00 86.94 209 ALA A C 1
ATOM 1681 O O . ALA A 1 209 ? -25.479 -8.141 50.311 1.00 86.94 209 ALA A O 1
ATOM 1682 N N . PHE A 1 210 ? -25.215 -9.230 52.257 1.00 89.00 210 PHE A N 1
ATOM 1683 C CA . PHE A 1 210 ? -23.852 -9.678 51.980 1.00 89.00 210 PHE A CA 1
ATOM 1684 C C . PHE A 1 210 ? -23.765 -10.520 50.698 1.00 89.00 210 PHE A C 1
ATOM 1686 O O . PHE A 1 210 ? -22.896 -10.282 49.859 1.00 89.00 210 PHE A O 1
ATOM 1693 N N . LEU A 1 211 ? -24.673 -11.482 50.500 1.00 86.31 211 LEU A N 1
ATOM 1694 C CA . LEU A 1 211 ? -24.676 -12.333 49.306 1.00 86.31 211 LEU A CA 1
ATOM 1695 C C . LEU A 1 211 ? -24.998 -11.556 48.021 1.00 86.31 211 LEU A C 1
ATOM 1697 O O . LEU A 1 211 ? -24.412 -11.847 46.973 1.00 86.31 211 LEU A O 1
ATOM 1701 N N . ILE A 1 212 ? -25.917 -10.587 48.086 1.00 85.94 212 ILE A N 1
ATOM 1702 C CA . ILE A 1 212 ? -26.269 -9.715 46.958 1.00 85.94 212 ILE A CA 1
ATOM 1703 C C . ILE A 1 212 ? -25.071 -8.837 46.592 1.00 85.94 212 ILE A C 1
ATOM 1705 O O . ILE A 1 212 ? -24.632 -8.880 45.442 1.00 85.94 212 ILE A O 1
ATOM 1709 N N . ILE A 1 213 ? -24.490 -8.127 47.566 1.00 86.62 213 ILE A N 1
ATOM 1710 C CA . ILE A 1 213 ? -23.314 -7.267 47.365 1.00 86.62 213 ILE A CA 1
ATOM 1711 C C . ILE A 1 213 ? -22.158 -8.083 46.784 1.00 86.62 213 ILE A C 1
ATOM 1713 O O . ILE A 1 213 ? -21.599 -7.712 45.757 1.00 86.62 213 ILE A O 1
ATOM 1717 N N . ARG A 1 214 ? -21.847 -9.248 47.366 1.00 86.81 214 ARG A N 1
ATOM 1718 C CA . ARG A 1 214 ? -20.747 -10.105 46.898 1.00 86.81 214 ARG A CA 1
ATOM 1719 C C . ARG A 1 214 ? -20.922 -10.554 45.446 1.00 86.81 214 ARG A C 1
ATOM 1721 O O . ARG A 1 214 ? -19.948 -10.587 44.700 1.00 86.81 214 ARG A O 1
ATOM 1728 N N . ASN A 1 215 ? -22.142 -10.909 45.037 1.00 85.62 215 ASN A N 1
ATOM 1729 C CA . ASN A 1 215 ? -22.422 -11.292 43.650 1.00 85.62 215 ASN A CA 1
ATOM 1730 C C . ASN A 1 215 ? -22.307 -10.106 42.688 1.00 85.62 215 ASN A C 1
ATOM 1732 O O . ASN A 1 215 ? -21.723 -10.264 41.619 1.00 85.62 215 ASN A O 1
ATOM 1736 N N . ILE A 1 216 ? -22.859 -8.945 43.052 1.00 85.00 216 ILE A N 1
ATOM 1737 C CA . ILE A 1 216 ? -22.802 -7.738 42.216 1.00 85.00 216 ILE A CA 1
ATOM 1738 C C . ILE A 1 216 ? -21.348 -7.299 42.038 1.00 85.00 216 ILE A C 1
ATOM 1740 O O . ILE A 1 216 ? -20.906 -7.126 40.906 1.00 85.00 216 ILE A O 1
ATOM 1744 N N . SER A 1 217 ? -20.576 -7.212 43.124 1.00 87.12 217 SER A N 1
ATOM 1745 C CA . SER A 1 217 ? -19.158 -6.845 43.061 1.00 87.12 217 SER A CA 1
ATOM 1746 C C . SER A 1 217 ? -18.340 -7.826 42.226 1.00 87.12 217 SER A C 1
ATOM 1748 O O . SER A 1 217 ? -17.439 -7.401 41.512 1.00 87.12 217 SER A O 1
ATOM 1750 N N . LYS A 1 218 ? -18.651 -9.130 42.275 1.00 87.06 218 LYS A N 1
ATOM 1751 C CA . LYS A 1 218 ? -17.978 -10.128 41.436 1.00 87.06 218 LYS A CA 1
ATOM 1752 C C . LYS A 1 218 ? -18.233 -9.881 39.943 1.00 87.06 218 LYS A C 1
ATOM 1754 O O . LYS A 1 218 ? -17.277 -9.831 39.183 1.00 87.06 218 LYS A O 1
ATOM 1759 N N . ILE A 1 219 ? -19.495 -9.712 39.544 1.00 86.00 219 ILE A N 1
ATOM 1760 C CA . ILE A 1 219 ? -19.866 -9.481 38.136 1.00 86.00 219 ILE A CA 1
ATOM 1761 C C . ILE A 1 219 ? -19.268 -8.165 37.634 1.00 86.00 219 ILE A C 1
ATOM 1763 O O . ILE A 1 219 ? -18.715 -8.117 36.542 1.00 86.00 219 ILE A O 1
ATOM 1767 N N . LEU A 1 220 ? -19.340 -7.105 38.443 1.00 87.62 220 LEU A N 1
ATOM 1768 C CA . LEU A 1 220 ? -18.743 -5.822 38.085 1.00 87.62 220 LEU A CA 1
ATOM 1769 C C . LEU A 1 220 ? -17.226 -5.940 37.900 1.00 87.62 220 LEU A C 1
ATOM 1771 O O . LEU A 1 220 ? -16.726 -5.402 36.925 1.00 87.62 220 LEU A O 1
ATOM 1775 N N . ARG A 1 221 ? -16.511 -6.682 38.758 1.00 87.44 221 ARG A N 1
ATOM 1776 C CA . ARG A 1 221 ? -15.067 -6.943 38.589 1.00 87.44 221 ARG A CA 1
ATOM 1777 C C . ARG A 1 221 ? -14.734 -7.728 37.322 1.00 87.44 221 ARG A C 1
ATOM 1779 O O . ARG A 1 221 ? -13.712 -7.462 36.702 1.00 87.44 221 ARG A O 1
ATOM 1786 N N . GLU A 1 222 ? -15.559 -8.709 36.959 1.00 88.94 222 GLU A N 1
ATOM 1787 C CA . GLU A 1 222 ? -15.381 -9.465 35.712 1.00 88.94 222 GLU A CA 1
ATOM 1788 C C . GLU A 1 222 ? -15.538 -8.529 34.501 1.00 88.94 222 GLU A C 1
ATOM 1790 O O . GLU A 1 222 ? -14.633 -8.446 33.675 1.00 88.94 222 GLU A O 1
ATOM 1795 N N . ILE A 1 223 ? -16.608 -7.726 34.466 1.00 89.31 223 ILE A N 1
ATOM 1796 C CA . ILE A 1 223 ? -16.864 -6.757 33.388 1.00 89.31 223 ILE A CA 1
ATOM 1797 C C . ILE A 1 223 ? -15.786 -5.666 33.335 1.00 89.31 223 ILE A C 1
ATOM 1799 O O . ILE A 1 223 ? -15.326 -5.314 32.251 1.00 89.31 223 ILE A O 1
ATOM 1803 N N . THR A 1 224 ? -15.353 -5.115 34.475 1.00 91.44 224 THR A N 1
ATOM 1804 C CA . THR A 1 224 ? -14.266 -4.125 34.482 1.00 91.44 224 THR A CA 1
ATOM 1805 C C . THR A 1 224 ? -12.945 -4.737 34.038 1.00 91.44 224 THR A C 1
ATOM 1807 O O . THR A 1 224 ? -12.186 -4.063 33.347 1.00 91.44 224 THR A O 1
ATOM 1810 N N . GLY A 1 225 ? -12.674 -6.000 34.378 1.00 90.75 225 GLY A N 1
ATOM 1811 C CA . GLY A 1 225 ? -11.525 -6.748 33.873 1.00 90.75 225 GLY A CA 1
ATOM 1812 C C . GLY A 1 225 ? -11.551 -6.879 32.350 1.00 90.75 225 GLY A C 1
ATOM 1813 O O . GLY A 1 225 ? -10.587 -6.491 31.693 1.00 90.75 225 GLY A O 1
ATOM 1814 N N . GLU A 1 226 ? -12.672 -7.337 31.790 1.00 92.38 226 GLU A N 1
ATOM 1815 C CA . GLU A 1 226 ? -12.873 -7.453 30.338 1.00 92.38 226 GLU A CA 1
ATOM 1816 C C . GLU A 1 226 ? -12.738 -6.099 29.626 1.00 92.38 226 GLU A C 1
ATOM 1818 O O . GLU A 1 226 ? -12.017 -5.997 28.633 1.00 92.38 226 GLU A O 1
ATOM 1823 N N . LEU A 1 227 ? -13.350 -5.037 30.163 1.00 92.56 227 LEU A N 1
ATOM 1824 C CA . LEU A 1 227 ? -13.231 -3.677 29.627 1.00 92.56 227 LEU A CA 1
ATOM 1825 C C . LEU A 1 227 ? -11.799 -3.138 29.711 1.00 92.56 227 LEU A C 1
ATOM 1827 O O . LEU A 1 227 ? -11.342 -2.489 28.775 1.00 92.56 227 LEU A O 1
ATOM 1831 N N . THR A 1 228 ? -11.073 -3.418 30.797 1.00 93.19 228 THR A N 1
ATOM 1832 C CA . THR A 1 228 ? -9.663 -3.018 30.943 1.00 93.19 228 THR A CA 1
ATOM 1833 C C . THR A 1 228 ? -8.807 -3.688 29.878 1.00 93.19 228 THR A C 1
ATOM 1835 O O . THR A 1 228 ? -8.001 -3.028 29.223 1.00 93.19 228 THR A O 1
ATOM 1838 N N . THR A 1 229 ? -8.983 -4.998 29.686 1.00 94.44 229 THR A N 1
ATOM 1839 C CA . THR A 1 229 ? -8.265 -5.750 28.655 1.00 94.44 229 THR A CA 1
ATOM 1840 C C . THR A 1 229 ? -8.621 -5.244 27.261 1.00 94.44 229 THR A C 1
ATOM 1842 O O . THR A 1 229 ? -7.713 -4.998 26.470 1.00 94.44 229 THR A O 1
ATOM 1845 N N . GLY A 1 230 ? -9.907 -5.022 26.974 1.00 94.69 230 GLY A N 1
ATOM 1846 C CA . GLY A 1 230 ? -10.364 -4.487 25.691 1.00 94.69 230 GLY A CA 1
ATOM 1847 C C . GLY A 1 230 ? -9.805 -3.093 25.399 1.00 94.69 230 GLY A C 1
ATOM 1848 O O . GLY A 1 230 ? -9.259 -2.864 24.324 1.00 94.69 230 GLY A O 1
ATOM 1849 N N . ALA A 1 231 ? -9.849 -2.177 26.368 1.00 94.62 231 ALA A N 1
ATOM 1850 C CA . ALA A 1 231 ? -9.278 -0.839 26.217 1.00 94.62 231 ALA A CA 1
ATOM 1851 C C . ALA A 1 231 ? -7.751 -0.879 26.026 1.00 94.62 231 ALA A C 1
ATOM 1853 O O . ALA A 1 231 ? -7.215 -0.164 25.180 1.00 94.62 231 ALA A O 1
ATOM 1854 N N . GLY A 1 232 ? -7.050 -1.760 26.750 1.00 93.56 232 GLY A N 1
ATOM 1855 C CA . GLY A 1 232 ? -5.616 -1.990 26.560 1.00 93.56 232 GLY A CA 1
ATOM 1856 C C . GLY A 1 232 ? -5.276 -2.518 25.162 1.00 93.56 232 GLY A C 1
ATOM 1857 O O . GLY A 1 232 ? -4.317 -2.056 24.549 1.00 93.56 232 GLY A O 1
ATOM 1858 N N . GLN A 1 233 ? -6.087 -3.434 24.623 1.00 95.25 233 GLN A N 1
ATOM 1859 C CA . GLN A 1 233 ? -5.943 -3.934 23.252 1.00 95.25 233 GLN A CA 1
ATOM 1860 C C . GLN A 1 233 ? -6.192 -2.838 22.213 1.00 95.25 233 GLN A C 1
ATOM 1862 O O . GLN A 1 233 ? -5.390 -2.698 21.294 1.00 95.25 233 GLN A O 1
ATOM 1867 N N . ILE A 1 234 ? -7.249 -2.030 22.373 1.00 95.12 234 ILE A N 1
ATOM 1868 C CA . ILE A 1 234 ? -7.529 -0.901 21.473 1.00 95.12 234 ILE A CA 1
ATOM 1869 C C . ILE A 1 234 ? -6.359 0.082 21.481 1.00 95.12 234 ILE A C 1
ATOM 1871 O O . ILE A 1 234 ? -5.916 0.494 20.414 1.00 95.12 234 ILE A O 1
ATOM 1875 N N . SER A 1 235 ? -5.819 0.422 22.653 1.00 94.31 235 SER A N 1
ATOM 1876 C CA . SER A 1 235 ? -4.659 1.313 22.766 1.00 94.31 235 SER A CA 1
ATOM 1877 C C . SER A 1 235 ? -3.416 0.739 22.072 1.00 94.31 235 SER A C 1
ATOM 1879 O O . SER A 1 235 ? -2.752 1.448 21.316 1.00 94.31 235 SER A O 1
ATOM 1881 N N . ALA A 1 236 ? -3.128 -0.553 22.260 1.00 94.50 236 ALA A N 1
ATOM 1882 C CA . ALA A 1 236 ? -1.998 -1.214 21.608 1.00 94.50 236 ALA A CA 1
ATOM 1883 C C . ALA A 1 236 ? -2.135 -1.228 20.076 1.00 94.50 236 ALA A C 1
ATOM 1885 O O . ALA A 1 236 ? -1.210 -0.813 19.379 1.00 94.50 236 ALA A O 1
ATOM 1886 N N . VAL A 1 237 ? -3.301 -1.634 19.560 1.00 95.94 237 VAL A N 1
ATOM 1887 C CA . VAL A 1 237 ? -3.597 -1.647 18.116 1.00 95.94 237 VAL A CA 1
ATOM 1888 C C . VAL A 1 237 ? -3.558 -0.233 17.537 1.00 95.94 237 VAL A C 1
ATOM 1890 O O . VAL A 1 237 ? -3.015 -0.025 16.459 1.00 95.94 237 VAL A O 1
ATOM 1893 N N . SER A 1 238 ? -4.067 0.759 18.268 1.00 95.56 238 SER A N 1
ATOM 1894 C CA . SER A 1 238 ? -4.009 2.168 17.865 1.00 95.56 238 SER A CA 1
ATOM 1895 C C . SER A 1 238 ? -2.560 2.626 17.676 1.00 95.56 238 SER A C 1
ATOM 1897 O O . SER A 1 238 ? -2.232 3.184 16.636 1.00 95.56 238 SER A O 1
ATOM 1899 N N . ASN A 1 239 ? -1.659 2.316 18.614 1.00 93.56 239 ASN A N 1
ATOM 1900 C CA . ASN A 1 239 ? -0.237 2.655 18.482 1.00 93.56 239 ASN A CA 1
ATOM 1901 C C . ASN A 1 239 ? 0.438 1.955 17.288 1.00 93.56 239 ASN A C 1
ATOM 1903 O O . ASN A 1 239 ? 1.265 2.558 16.602 1.00 93.56 239 ASN A O 1
ATOM 1907 N N . GLU A 1 240 ? 0.084 0.698 17.014 1.00 95.69 240 GLU A N 1
ATOM 1908 C CA . GLU A 1 240 ? 0.600 -0.044 15.856 1.00 95.69 240 GLU A CA 1
ATOM 1909 C C . GLU A 1 240 ? 0.124 0.567 14.528 1.00 95.69 240 GLU A C 1
ATOM 1911 O O . GLU A 1 240 ? 0.920 0.757 13.602 1.00 95.69 240 GLU A O 1
ATOM 1916 N N . ILE A 1 241 ? -1.155 0.951 14.447 1.00 94.75 241 ILE A N 1
ATOM 1917 C CA . ILE A 1 241 ? -1.710 1.639 13.277 1.00 94.75 241 ILE A CA 1
ATOM 1918 C C . ILE A 1 241 ? -1.102 3.042 13.138 1.00 94.75 241 ILE A C 1
ATOM 1920 O O . ILE A 1 241 ? -0.794 3.435 12.015 1.00 94.75 241 ILE A O 1
ATOM 1924 N N . ALA A 1 242 ? -0.856 3.776 14.233 1.00 94.00 242 ALA A N 1
ATOM 1925 C CA . ALA A 1 242 ? -0.165 5.073 14.196 1.00 94.00 242 ALA A CA 1
ATOM 1926 C C . ALA A 1 242 ? 1.210 4.939 13.531 1.00 94.00 242 ALA A C 1
ATOM 1928 O O . ALA A 1 242 ? 1.523 5.644 12.572 1.00 94.00 242 ALA A O 1
ATOM 1929 N N . SER A 1 243 ? 2.014 3.984 14.009 1.00 95.00 243 SER A N 1
ATOM 1930 C CA . SER A 1 243 ? 3.349 3.722 13.472 1.00 95.00 243 SER A CA 1
ATOM 1931 C C . SER A 1 243 ? 3.294 3.296 12.004 1.00 95.00 243 SER A C 1
ATOM 1933 O O . SER A 1 243 ? 4.070 3.796 11.190 1.00 95.00 243 SER A O 1
ATOM 1935 N N . SER A 1 244 ? 2.342 2.429 11.649 1.00 96.44 244 SER A N 1
ATOM 1936 C CA . SER A 1 244 ? 2.137 1.984 10.266 1.00 96.44 244 SER A CA 1
ATOM 1937 C C . SER A 1 244 ? 1.706 3.127 9.345 1.00 96.44 244 SER A C 1
ATOM 1939 O O . SER A 1 244 ? 2.153 3.196 8.203 1.00 96.44 244 SER A O 1
ATOM 1941 N N . SER A 1 245 ? 0.874 4.044 9.838 1.00 95.94 245 SER A N 1
ATOM 1942 C CA . SER A 1 245 ? 0.417 5.223 9.095 1.00 95.94 245 SER A CA 1
ATOM 1943 C C . SER A 1 245 ? 1.566 6.196 8.861 1.00 95.94 245 SER A C 1
ATOM 1945 O O . SER A 1 245 ? 1.760 6.663 7.742 1.00 95.94 245 SER A O 1
ATOM 1947 N N . GLN A 1 246 ? 2.398 6.437 9.875 1.00 94.38 246 GLN A N 1
ATOM 1948 C CA . GLN A 1 246 ? 3.585 7.276 9.734 1.00 94.38 246 GLN A CA 1
ATOM 1949 C C . GLN A 1 246 ? 4.589 6.686 8.732 1.00 94.38 246 GLN A C 1
ATOM 1951 O O . GLN A 1 246 ? 5.134 7.413 7.900 1.00 94.38 246 GLN A O 1
ATOM 1956 N N . GLU A 1 247 ? 4.797 5.367 8.757 1.00 96.69 247 GLU A N 1
ATOM 1957 C CA . GLU A 1 247 ? 5.641 4.691 7.769 1.00 96.69 247 GLU A CA 1
ATOM 1958 C C . GLU A 1 247 ? 5.024 4.735 6.364 1.00 96.69 247 GLU A C 1
ATOM 1960 O O . GLU A 1 247 ? 5.740 4.956 5.389 1.00 96.69 247 GLU A O 1
ATOM 1965 N N . LEU A 1 248 ? 3.701 4.588 6.234 1.00 96.94 248 LEU A N 1
ATOM 1966 C CA . LEU A 1 248 ? 3.008 4.735 4.954 1.00 96.94 248 LEU A CA 1
ATOM 1967 C C . LEU A 1 248 ? 3.184 6.148 4.383 1.00 96.94 248 LEU A C 1
ATOM 1969 O O . LEU A 1 248 ? 3.506 6.280 3.204 1.00 96.94 248 LEU A O 1
ATOM 1973 N N . ALA A 1 249 ? 3.038 7.187 5.209 1.00 95.50 249 ALA A N 1
ATOM 1974 C CA . ALA A 1 249 ? 3.268 8.574 4.808 1.00 95.50 249 ALA A CA 1
ATOM 1975 C C . ALA A 1 249 ? 4.717 8.796 4.349 1.00 95.50 249 ALA A C 1
ATOM 1977 O O . ALA A 1 249 ? 4.952 9.375 3.286 1.00 95.50 249 ALA A O 1
ATOM 1978 N N . ARG A 1 250 ? 5.695 8.272 5.101 1.00 95.88 250 ARG A N 1
ATOM 1979 C CA . ARG A 1 250 ? 7.119 8.340 4.740 1.00 95.88 250 ARG A CA 1
ATOM 1980 C C . ARG A 1 250 ? 7.387 7.657 3.400 1.00 95.88 250 ARG A C 1
ATOM 1982 O O . ARG A 1 250 ? 7.996 8.252 2.517 1.00 95.88 250 ARG A O 1
ATOM 1989 N N . ARG A 1 251 ? 6.878 6.437 3.213 1.00 96.88 251 ARG A N 1
ATOM 1990 C CA . ARG A 1 251 ? 7.022 5.680 1.960 1.00 96.88 251 ARG A CA 1
ATOM 1991 C C . ARG A 1 251 ? 6.332 6.359 0.785 1.00 96.88 251 ARG A C 1
ATOM 1993 O O . ARG A 1 251 ? 6.870 6.317 -0.315 1.00 96.88 251 ARG A O 1
ATOM 2000 N N . ALA A 1 252 ? 5.175 6.980 1.000 1.00 96.62 252 ALA A N 1
ATOM 2001 C CA . ALA A 1 252 ? 4.507 7.770 -0.025 1.00 96.62 252 ALA A CA 1
ATOM 2002 C C . ALA A 1 252 ? 5.362 8.982 -0.432 1.00 96.62 252 ALA A C 1
ATOM 2004 O O . ALA A 1 252 ? 5.515 9.248 -1.621 1.00 96.62 252 ALA A O 1
ATOM 2005 N N . SER A 1 253 ? 5.996 9.668 0.524 1.00 94.56 2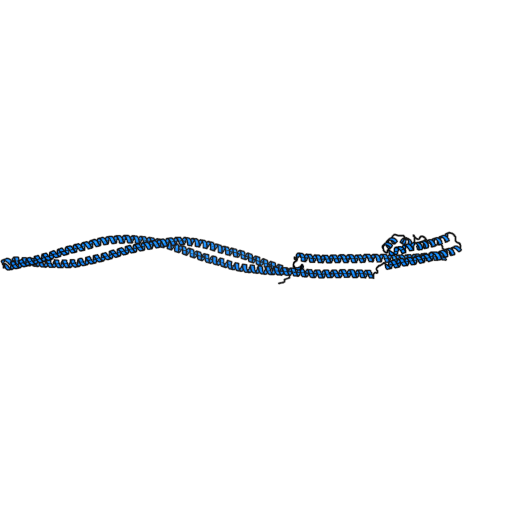53 SER A N 1
ATOM 2006 C CA . SER A 1 253 ? 6.935 10.757 0.225 1.00 94.56 253 SER A CA 1
ATOM 2007 C C . SER A 1 253 ? 8.147 10.271 -0.579 1.00 94.56 253 SER A C 1
ATOM 2009 O O . SER A 1 253 ? 8.437 10.826 -1.637 1.00 94.56 253 SER A O 1
ATOM 2011 N N . ASP A 1 254 ? 8.811 9.200 -0.130 1.00 96.12 254 ASP A N 1
ATOM 2012 C CA . ASP A 1 254 ? 9.963 8.613 -0.831 1.00 96.12 254 ASP A CA 1
ATOM 2013 C C . ASP A 1 254 ? 9.583 8.182 -2.260 1.00 96.12 254 ASP A C 1
ATOM 2015 O O . ASP A 1 254 ? 10.317 8.410 -3.225 1.00 96.12 254 ASP A O 1
ATOM 2019 N N . GLN A 1 255 ? 8.401 7.577 -2.414 1.00 96.06 255 GLN A N 1
ATOM 2020 C CA . GLN A 1 255 ? 7.871 7.160 -3.707 1.00 96.06 255 GLN A CA 1
ATOM 2021 C C . GLN A 1 255 ? 7.584 8.357 -4.619 1.00 96.06 255 GLN A C 1
ATOM 2023 O O . GLN A 1 255 ? 7.858 8.280 -5.816 1.00 96.06 255 GLN A O 1
ATOM 2028 N N . ALA A 1 256 ? 7.074 9.468 -4.083 1.00 94.94 256 ALA A N 1
ATOM 2029 C CA . ALA A 1 256 ? 6.833 10.678 -4.861 1.00 94.94 256 ALA A CA 1
ATOM 2030 C C . ALA A 1 256 ? 8.139 11.243 -5.441 1.00 94.94 256 ALA A C 1
ATOM 2032 O O . ALA A 1 256 ? 8.178 11.631 -6.609 1.00 94.94 256 ALA A O 1
ATOM 2033 N N . ASP A 1 257 ? 9.224 11.239 -4.668 1.00 94.31 257 ASP A N 1
ATOM 2034 C CA . ASP A 1 257 ? 10.527 11.703 -5.148 1.00 94.31 257 ASP A CA 1
ATOM 2035 C C . ASP A 1 257 ? 11.129 10.756 -6.197 1.00 94.31 257 ASP A C 1
ATOM 2037 O O . ASP A 1 257 ? 11.594 11.216 -7.244 1.00 94.31 257 ASP A O 1
ATOM 2041 N N . ALA A 1 258 ? 11.013 9.439 -6.000 1.00 95.56 258 ALA A N 1
ATOM 2042 C CA . ALA A 1 258 ? 11.417 8.453 -7.004 1.00 95.56 258 ALA A CA 1
ATOM 2043 C C . ALA A 1 258 ? 10.621 8.585 -8.320 1.00 95.56 258 ALA A C 1
ATOM 2045 O O . ALA A 1 258 ? 11.172 8.422 -9.415 1.00 95.56 258 ALA A O 1
ATOM 2046 N N . LEU A 1 259 ? 9.326 8.911 -8.242 1.00 95.94 259 LEU A N 1
ATOM 2047 C CA . LEU A 1 259 ? 8.486 9.155 -9.417 1.00 95.94 259 LEU A CA 1
ATOM 2048 C C . LEU A 1 259 ? 8.882 10.442 -10.151 1.00 95.94 259 LEU A C 1
ATOM 2050 O O . LEU A 1 259 ? 8.915 10.433 -11.383 1.00 95.94 259 LEU A O 1
ATOM 2054 N N . LYS A 1 260 ? 9.256 11.516 -9.439 1.00 90.94 260 LYS A N 1
ATOM 2055 C CA . LYS A 1 260 ? 9.799 12.736 -10.069 1.00 90.94 260 LYS A CA 1
ATOM 2056 C C . LYS A 1 260 ? 11.076 12.437 -10.847 1.00 90.94 260 LYS A C 1
ATOM 2058 O O . LYS A 1 260 ? 11.203 12.855 -11.998 1.00 90.94 260 LYS A O 1
ATOM 2063 N N . GLU A 1 261 ? 12.006 11.694 -10.252 1.00 94.62 261 GLU A N 1
ATOM 2064 C CA . GLU A 1 261 ? 13.247 11.303 -10.928 1.00 94.62 261 GLU A CA 1
ATOM 2065 C C . GLU A 1 261 ? 12.962 10.418 -12.151 1.00 94.62 261 GLU A C 1
ATOM 2067 O O . GLU A 1 261 ? 13.496 10.645 -13.240 1.00 94.62 261 GLU A O 1
ATOM 2072 N N . THR A 1 262 ? 12.045 9.459 -12.008 1.00 94.38 262 THR A N 1
ATOM 2073 C CA . THR A 1 262 ? 11.598 8.600 -13.112 1.00 94.38 262 THR A CA 1
ATOM 2074 C C . THR A 1 262 ? 11.003 9.423 -14.253 1.00 94.38 262 THR A C 1
ATOM 2076 O O . THR A 1 262 ? 11.368 9.213 -15.409 1.00 94.38 262 THR A O 1
ATOM 2079 N N . ALA A 1 263 ? 10.150 10.406 -13.954 1.00 91.69 263 ALA A N 1
ATOM 2080 C CA . ALA A 1 263 ? 9.556 11.288 -14.956 1.00 91.69 263 ALA A CA 1
ATOM 2081 C C . ALA A 1 263 ? 10.621 12.095 -15.721 1.00 91.69 263 ALA A C 1
ATOM 2083 O O . ALA A 1 263 ? 10.557 12.197 -16.951 1.00 91.69 263 ALA A O 1
ATOM 2084 N N . VAL A 1 264 ? 11.634 12.618 -15.019 1.00 93.12 264 VAL A N 1
ATOM 2085 C CA . VAL A 1 264 ? 12.775 13.315 -15.638 1.00 93.12 264 VAL A CA 1
ATOM 2086 C C . VAL A 1 264 ? 13.549 12.375 -16.563 1.00 93.12 264 VAL A C 1
ATOM 2088 O O . VAL A 1 264 ? 13.830 12.731 -17.710 1.00 93.12 264 VAL A O 1
ATOM 2091 N N . ASN A 1 265 ? 13.844 11.157 -16.111 1.00 94.00 265 ASN A N 1
ATOM 2092 C CA . ASN A 1 265 ? 14.570 10.163 -16.899 1.00 94.00 265 ASN A CA 1
ATOM 2093 C C . ASN A 1 265 ? 13.790 9.736 -18.149 1.00 94.00 265 ASN A C 1
ATOM 2095 O O . ASN A 1 265 ? 14.349 9.714 -19.246 1.00 94.00 265 ASN A O 1
ATOM 2099 N N . VAL A 1 266 ? 12.488 9.476 -18.023 1.00 94.50 266 VAL A N 1
ATOM 2100 C CA . VAL A 1 266 ? 11.599 9.152 -19.151 1.00 94.50 266 VAL A CA 1
ATOM 2101 C C . VAL A 1 266 ? 11.590 10.284 -20.175 1.00 94.50 266 VAL A C 1
ATOM 2103 O O . VAL A 1 266 ? 11.743 10.031 -21.372 1.00 94.50 266 VAL A O 1
ATOM 2106 N N . ASN A 1 267 ? 11.489 11.538 -19.724 1.00 91.00 267 ASN A N 1
ATOM 2107 C CA . ASN A 1 267 ? 11.547 12.698 -20.608 1.00 91.00 267 ASN A CA 1
ATOM 2108 C C . ASN A 1 267 ? 12.905 12.815 -21.325 1.00 91.00 267 ASN A C 1
ATOM 2110 O O . ASN A 1 267 ? 12.944 13.019 -22.540 1.00 91.00 267 ASN A O 1
ATOM 2114 N N . ASN A 1 268 ? 14.016 12.624 -20.610 1.00 92.69 268 ASN A N 1
ATOM 2115 C CA . ASN A 1 268 ? 15.360 12.661 -21.192 1.00 92.69 268 ASN A CA 1
ATOM 2116 C C . ASN A 1 268 ? 15.549 11.579 -22.267 1.00 92.69 268 ASN A C 1
ATOM 2118 O O . ASN A 1 268 ? 16.072 11.863 -23.349 1.00 92.69 268 ASN A O 1
ATOM 2122 N N . ILE A 1 269 ? 15.074 10.354 -22.020 1.00 93.50 269 ILE A N 1
ATOM 2123 C CA . ILE A 1 269 ? 15.122 9.268 -23.009 1.00 93.50 269 ILE A CA 1
ATOM 2124 C C . ILE A 1 269 ? 14.213 9.596 -24.200 1.00 93.50 269 ILE A C 1
ATOM 2126 O O . ILE A 1 269 ? 14.611 9.378 -25.344 1.00 93.50 269 ILE A O 1
ATOM 2130 N N . ALA A 1 270 ? 13.030 10.175 -23.973 1.00 91.19 270 ALA A N 1
ATOM 2131 C CA . ALA A 1 270 ? 12.108 10.534 -25.049 1.00 91.19 270 ALA A CA 1
ATOM 2132 C C . ALA A 1 270 ? 12.714 11.592 -25.985 1.00 91.19 270 ALA A C 1
ATOM 2134 O O . ALA A 1 270 ? 12.635 11.455 -27.210 1.00 91.19 270 ALA A O 1
ATOM 2135 N N . VAL A 1 271 ? 13.372 12.609 -25.419 1.00 91.69 271 VAL A N 1
ATOM 2136 C CA . VAL A 1 271 ? 14.133 13.619 -26.170 1.00 91.69 271 VAL A CA 1
ATOM 2137 C C . VAL A 1 271 ? 15.302 12.977 -26.921 1.00 91.69 271 VAL A C 1
ATOM 2139 O O . VAL A 1 271 ? 15.490 13.246 -28.108 1.00 91.69 271 VAL A O 1
ATOM 2142 N N . SER A 1 272 ? 16.057 12.088 -26.269 1.00 92.38 272 SER A N 1
ATOM 2143 C CA . SER A 1 272 ? 17.169 1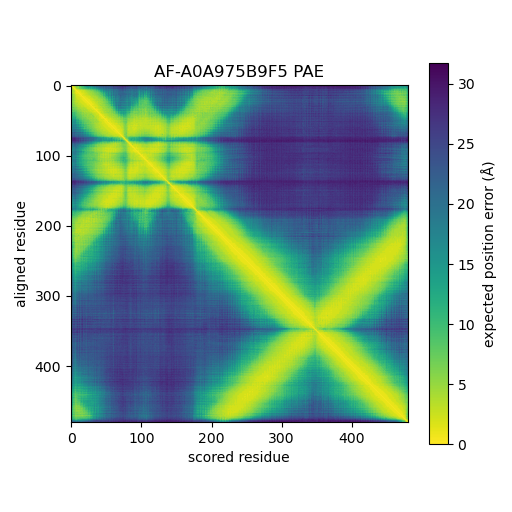1.362 -26.893 1.00 92.38 272 SER A CA 1
ATOM 2144 C C . SER A 1 272 ? 16.710 10.507 -28.083 1.00 92.38 272 SER A C 1
ATOM 2146 O O . SER A 1 272 ? 17.318 10.557 -29.151 1.00 92.38 272 SER A O 1
ATOM 2148 N N . GLY A 1 273 ? 15.574 9.811 -27.961 1.00 92.88 273 GLY A N 1
ATOM 2149 C CA . GLY A 1 273 ? 14.959 9.041 -29.046 1.00 92.88 273 GLY A CA 1
ATOM 2150 C C . GLY A 1 273 ? 14.577 9.909 -30.249 1.00 92.88 273 GLY A C 1
ATOM 2151 O O . GLY A 1 273 ? 14.921 9.578 -31.386 1.00 92.88 273 GLY A O 1
ATOM 2152 N N . LYS A 1 274 ? 13.962 11.078 -30.015 1.00 91.19 274 LYS A N 1
ATOM 2153 C CA . LYS A 1 274 ? 13.656 12.049 -31.085 1.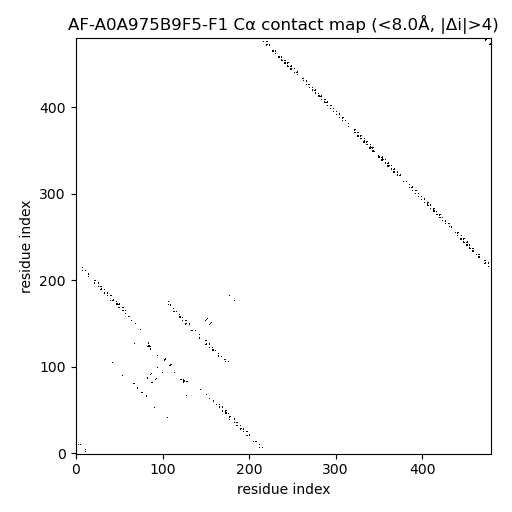00 91.19 274 LYS A CA 1
ATOM 2154 C C . LYS A 1 274 ? 14.923 12.557 -31.778 1.00 91.19 274 LYS A C 1
ATOM 2156 O O . LYS A 1 274 ? 14.963 12.644 -33.007 1.00 91.19 274 LYS A O 1
ATOM 2161 N N . ASN A 1 275 ? 15.972 12.850 -31.012 1.00 9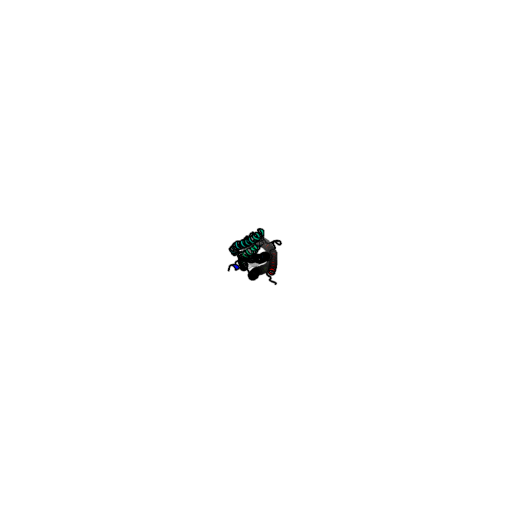3.62 275 ASN A N 1
ATOM 2162 C CA . ASN A 1 275 ? 17.261 13.270 -31.563 1.00 93.62 275 ASN A CA 1
ATOM 2163 C C . ASN A 1 275 ? 17.915 12.157 -32.392 1.00 93.62 275 ASN A C 1
ATOM 2165 O O . ASN A 1 275 ? 18.395 12.426 -33.492 1.00 93.62 275 ASN A O 1
ATOM 2169 N N . MET A 1 276 ? 17.873 10.908 -31.925 1.00 94.44 276 MET A N 1
ATOM 2170 C CA . MET A 1 276 ? 18.378 9.749 -32.665 1.00 94.44 276 MET A CA 1
ATOM 2171 C C . MET A 1 276 ? 17.626 9.546 -33.988 1.00 94.44 276 MET A C 1
ATOM 2173 O O . MET A 1 276 ? 18.247 9.335 -35.032 1.00 94.44 276 MET A O 1
ATOM 2177 N N . ALA A 1 277 ? 16.297 9.693 -33.986 1.00 93.62 277 ALA A N 1
ATOM 2178 C CA . ALA A 1 277 ? 15.490 9.650 -35.206 1.00 93.62 277 ALA A CA 1
ATOM 2179 C C . ALA A 1 277 ? 15.902 10.752 -36.203 1.00 93.62 277 ALA A C 1
ATOM 2181 O O . ALA A 1 277 ? 16.081 10.483 -37.390 1.00 93.62 277 ALA A O 1
ATOM 2182 N N . LYS A 1 278 ? 16.140 11.982 -35.731 1.00 93.81 278 LYS A N 1
ATOM 2183 C CA . LYS A 1 278 ? 16.624 13.086 -36.577 1.00 93.81 278 LYS A CA 1
ATOM 2184 C C . LYS A 1 278 ? 18.023 12.820 -37.146 1.00 93.81 278 LYS A C 1
ATOM 2186 O O . LYS A 1 278 ? 18.249 13.043 -38.334 1.00 93.81 278 LYS A O 1
ATOM 2191 N N . LEU A 1 279 ? 18.955 12.342 -36.319 1.00 94.94 279 LEU A N 1
ATOM 2192 C CA . LEU A 1 279 ? 20.326 12.024 -36.737 1.00 94.94 279 LEU A CA 1
ATOM 2193 C C . LEU A 1 279 ? 20.347 10.920 -37.797 1.00 94.94 279 LEU A C 1
ATOM 2195 O O . LEU A 1 279 ? 21.035 11.043 -38.808 1.00 94.94 279 LEU A O 1
ATOM 2199 N N . THR A 1 280 ? 19.554 9.869 -37.599 1.00 95.19 280 THR A N 1
ATOM 2200 C CA . THR A 1 280 ? 19.446 8.756 -38.549 1.00 95.19 280 THR A CA 1
ATOM 2201 C C . THR A 1 280 ? 18.789 9.179 -39.864 1.00 95.19 280 THR A C 1
ATOM 2203 O O . THR A 1 280 ? 19.277 8.811 -40.930 1.00 95.19 280 THR A O 1
ATOM 2206 N N . LEU A 1 281 ? 17.771 10.044 -39.839 1.00 92.12 281 LEU A N 1
ATOM 2207 C CA . LEU A 1 281 ? 17.232 10.651 -41.064 1.00 92.12 281 LEU A CA 1
ATOM 2208 C C . LEU A 1 281 ? 18.299 11.449 -41.831 1.00 92.12 281 LEU A C 1
ATOM 2210 O O . LEU A 1 281 ? 18.431 11.287 -43.046 1.00 92.12 281 LEU A O 1
ATOM 2214 N N . GLY A 1 282 ? 19.101 12.254 -41.128 1.00 92.88 282 GLY A N 1
ATOM 2215 C CA . GLY A 1 282 ? 20.223 12.981 -41.728 1.00 92.88 282 GLY A CA 1
ATOM 2216 C C . GLY A 1 282 ? 21.284 12.052 -42.329 1.00 92.88 282 GLY A C 1
ATOM 2217 O O . GLY A 1 282 ? 21.736 12.272 -43.452 1.00 92.88 282 GLY A O 1
ATOM 2218 N N . ALA A 1 283 ? 21.641 10.972 -41.629 1.00 93.88 283 ALA A N 1
ATOM 2219 C CA . ALA A 1 283 ? 22.575 9.964 -42.128 1.00 93.88 283 ALA A CA 1
ATOM 2220 C C . ALA A 1 283 ? 22.048 9.267 -43.395 1.00 93.88 283 ALA A C 1
ATOM 2222 O O . ALA A 1 283 ? 22.792 9.108 -44.363 1.00 93.88 283 ALA A O 1
ATOM 2223 N N . LYS A 1 284 ? 20.751 8.930 -43.437 1.00 91.06 284 LYS A N 1
ATOM 2224 C CA . LYS A 1 284 ? 20.100 8.367 -44.628 1.00 91.06 284 LYS A CA 1
ATOM 2225 C C . LYS A 1 284 ? 20.186 9.316 -45.826 1.00 91.06 284 LYS A C 1
ATOM 2227 O O . LYS A 1 284 ? 20.504 8.871 -46.926 1.00 91.06 284 LYS A O 1
ATOM 2232 N N . GLN A 1 285 ? 19.960 10.615 -45.623 1.00 91.94 285 GLN A N 1
ATOM 2233 C CA . GLN A 1 285 ? 20.106 11.609 -46.690 1.00 91.94 285 GLN A CA 1
ATOM 2234 C C . GLN A 1 285 ? 21.544 11.653 -47.231 1.00 91.94 285 GLN A C 1
ATOM 2236 O O . GLN A 1 285 ? 21.745 11.550 -48.439 1.00 91.94 285 GLN A O 1
ATOM 2241 N N . ARG A 1 286 ? 22.549 11.746 -46.349 1.00 91.94 286 ARG A N 1
ATOM 2242 C CA . ARG A 1 286 ? 23.970 11.771 -46.748 1.00 91.94 286 ARG A CA 1
ATOM 2243 C C . ARG A 1 286 ? 24.397 10.521 -47.505 1.00 91.94 286 ARG A C 1
ATOM 2245 O O . ARG A 1 286 ? 25.234 10.584 -48.398 1.00 91.94 286 ARG A O 1
ATOM 2252 N N . MET A 1 287 ? 23.814 9.388 -47.159 1.00 92.25 287 MET A N 1
ATOM 2253 C CA . MET A 1 287 ? 24.093 8.126 -47.816 1.00 92.25 287 MET A CA 1
ATOM 2254 C C . MET A 1 287 ? 23.486 8.041 -49.211 1.00 92.25 287 MET A C 1
ATOM 2256 O O . MET A 1 287 ? 24.168 7.595 -50.126 1.00 92.25 287 MET A O 1
ATOM 2260 N N . ASN A 1 288 ? 22.268 8.553 -49.404 1.00 90.25 288 ASN A N 1
ATOM 2261 C CA . ASN A 1 288 ? 21.692 8.709 -50.740 1.00 90.25 288 ASN A CA 1
ATOM 2262 C C . ASN A 1 288 ? 22.538 9.658 -51.608 1.00 90.25 288 ASN A C 1
ATOM 2264 O O . ASN A 1 288 ? 22.795 9.354 -52.769 1.00 90.25 288 ASN A O 1
ATOM 2268 N N . GLU A 1 289 ? 23.027 10.768 -51.038 1.00 92.62 289 GLU A N 1
ATOM 2269 C CA . GLU A 1 289 ? 23.967 11.673 -51.721 1.00 92.62 289 GLU A CA 1
ATOM 2270 C C . GLU A 1 289 ? 25.275 10.960 -52.112 1.00 92.62 289 GLU A C 1
ATOM 2272 O O . GLU A 1 289 ? 25.829 11.227 -53.178 1.00 92.62 289 GLU A O 1
ATOM 2277 N N . ASN A 1 290 ? 25.782 10.057 -51.266 1.00 91.31 290 ASN A N 1
ATOM 2278 C CA . ASN A 1 290 ? 26.982 9.274 -51.562 1.00 91.31 290 ASN A CA 1
ATOM 2279 C C . ASN A 1 290 ? 26.729 8.254 -52.681 1.00 91.31 290 ASN A C 1
ATOM 2281 O O . ASN A 1 290 ? 27.502 8.197 -53.629 1.00 91.31 290 ASN A O 1
ATOM 2285 N N . ILE A 1 291 ? 25.611 7.523 -52.629 1.00 92.12 291 ILE A N 1
ATOM 2286 C CA . ILE A 1 291 ? 25.211 6.578 -53.683 1.00 92.12 291 ILE A CA 1
ATOM 2287 C C . ILE A 1 291 ? 25.128 7.283 -55.045 1.00 92.12 291 ILE A C 1
ATOM 2289 O O . ILE A 1 291 ? 25.669 6.772 -56.023 1.00 92.12 291 ILE A O 1
ATOM 2293 N N . ASP A 1 292 ? 24.522 8.473 -55.110 1.00 91.94 292 ASP A N 1
ATOM 2294 C CA . ASP A 1 292 ? 24.453 9.274 -56.341 1.00 91.94 292 ASP A CA 1
ATOM 2295 C C . ASP A 1 292 ? 25.844 9.689 -56.859 1.00 91.94 292 ASP A C 1
ATOM 2297 O O . ASP A 1 292 ? 26.143 9.570 -58.050 1.00 91.94 292 ASP A O 1
ATOM 2301 N N . LYS A 1 293 ? 26.732 10.147 -55.967 1.00 92.62 293 LYS A N 1
ATOM 2302 C CA . LYS A 1 293 ? 28.112 10.502 -56.335 1.00 92.62 293 LYS A CA 1
ATOM 2303 C C . LYS A 1 293 ? 28.897 9.290 -56.830 1.00 92.62 293 LYS A C 1
ATOM 2305 O O . LYS A 1 293 ? 29.535 9.382 -57.875 1.00 92.62 293 LYS A O 1
ATOM 2310 N N . SER A 1 294 ? 28.820 8.159 -56.130 1.00 92.88 294 SER A N 1
ATOM 2311 C CA . SER A 1 294 ? 29.464 6.908 -56.535 1.00 92.88 294 SER A CA 1
ATOM 2312 C C . SER A 1 294 ? 28.938 6.402 -57.877 1.00 92.88 294 SER A C 1
ATOM 2314 O O . SER A 1 294 ? 29.734 5.959 -58.699 1.00 92.88 294 SER A O 1
ATOM 2316 N N . ALA A 1 295 ? 27.633 6.521 -58.143 1.00 89.31 295 ALA A N 1
ATOM 2317 C CA . ALA A 1 295 ? 27.051 6.163 -59.435 1.00 89.31 295 ALA A CA 1
ATOM 2318 C C . ALA A 1 295 ? 27.623 7.020 -60.577 1.00 89.31 295 ALA A C 1
ATOM 2320 O O . ALA A 1 295 ? 28.004 6.485 -61.616 1.00 89.31 295 ALA A O 1
ATOM 2321 N N . ARG A 1 296 ? 27.768 8.336 -60.371 1.00 90.94 296 ARG A N 1
ATOM 2322 C CA . ARG A 1 296 ? 28.416 9.228 -61.350 1.00 90.94 296 ARG A CA 1
ATOM 2323 C C . ARG A 1 296 ? 29.893 8.897 -61.563 1.00 90.94 296 ARG A C 1
ATOM 2325 O O . ARG A 1 296 ? 30.350 8.897 -62.703 1.00 90.94 296 ARG A O 1
ATOM 2332 N N . SER A 1 297 ? 30.629 8.585 -60.495 1.00 92.44 297 SER A N 1
ATOM 2333 C CA . SER A 1 297 ? 32.020 8.126 -60.596 1.00 92.44 297 SER A CA 1
ATOM 2334 C C . SER A 1 297 ? 32.136 6.818 -61.380 1.00 92.44 297 SER A C 1
ATOM 2336 O O . SER A 1 297 ? 33.033 6.695 -62.208 1.00 92.44 297 SER A O 1
ATOM 2338 N N . LEU A 1 298 ? 31.208 5.876 -61.185 1.00 90.12 298 LEU A N 1
ATOM 2339 C CA . LEU A 1 298 ? 31.160 4.621 -61.934 1.00 90.12 298 LEU A CA 1
ATOM 2340 C C . LEU A 1 298 ? 30.981 4.869 -63.439 1.00 90.12 298 LEU A C 1
ATOM 2342 O O . LEU A 1 298 ? 31.708 4.292 -64.243 1.00 90.12 298 LEU A O 1
ATOM 2346 N N . THR A 1 299 ? 30.073 5.772 -63.826 1.00 89.94 299 THR A N 1
ATOM 2347 C CA . THR A 1 299 ? 29.884 6.166 -65.233 1.00 89.94 299 THR A CA 1
ATOM 2348 C C . THR A 1 299 ? 31.167 6.742 -65.838 1.00 89.94 299 THR A C 1
ATOM 2350 O O . THR A 1 299 ? 31.581 6.309 -66.911 1.00 89.94 299 THR A O 1
ATOM 2353 N N . ALA A 1 300 ? 31.850 7.646 -65.129 1.00 90.69 300 ALA A N 1
ATOM 2354 C CA . ALA A 1 300 ? 33.115 8.218 -65.595 1.00 90.69 300 ALA A CA 1
ATOM 2355 C C . ALA A 1 300 ? 34.231 7.160 -65.734 1.00 90.69 300 ALA A C 1
ATOM 2357 O O . ALA A 1 300 ? 35.036 7.216 -66.662 1.00 90.69 300 ALA A O 1
ATOM 2358 N N . LEU A 1 301 ? 34.276 6.164 -64.842 1.00 90.62 301 LEU A N 1
ATOM 2359 C CA . LEU A 1 301 ? 35.227 5.049 -64.930 1.00 90.62 301 LEU A CA 1
ATOM 2360 C C . LEU A 1 301 ? 34.935 4.121 -66.115 1.00 90.62 301 LEU A C 1
ATOM 2362 O O . LEU A 1 301 ? 35.875 3.599 -66.719 1.00 90.62 301 LEU A O 1
ATOM 2366 N N . ILE A 1 302 ? 33.662 3.925 -66.470 1.00 88.44 302 ILE A N 1
ATOM 2367 C CA . ILE A 1 302 ? 33.266 3.173 -67.669 1.00 88.44 302 ILE A CA 1
ATOM 2368 C C . ILE A 1 302 ? 33.781 3.884 -68.926 1.00 88.44 302 ILE A C 1
ATOM 2370 O O . ILE A 1 302 ? 34.428 3.243 -69.755 1.00 88.44 302 ILE A O 1
ATOM 2374 N N . GLU A 1 303 ? 33.568 5.198 -69.039 1.00 90.50 303 GLU A N 1
ATOM 2375 C CA . GLU A 1 303 ? 34.088 6.009 -70.152 1.00 90.50 303 GLU A CA 1
ATOM 2376 C C . GLU A 1 303 ? 35.623 5.965 -70.217 1.00 90.50 303 GLU A C 1
ATOM 2378 O O . GLU A 1 303 ? 36.209 5.743 -71.277 1.00 90.50 303 GLU A O 1
ATOM 2383 N N . LEU A 1 304 ? 36.302 6.095 -69.074 1.00 91.00 304 LEU A N 1
ATOM 2384 C CA . LEU A 1 304 ? 37.761 6.027 -69.018 1.00 91.00 304 LEU A CA 1
ATOM 2385 C C . LEU A 1 304 ? 38.293 4.643 -69.422 1.00 91.00 304 LEU A C 1
ATOM 2387 O O . LEU A 1 304 ? 39.286 4.549 -70.140 1.00 91.00 304 LEU A O 1
ATOM 2391 N N . THR A 1 305 ? 37.612 3.569 -69.017 1.00 88.75 305 THR A N 1
ATOM 2392 C CA . THR A 1 305 ? 37.950 2.198 -69.427 1.00 88.75 305 THR A CA 1
ATOM 2393 C C . THR A 1 305 ? 37.795 2.020 -70.939 1.00 88.75 305 THR A C 1
ATOM 2395 O O . THR A 1 305 ? 38.642 1.387 -71.569 1.00 88.75 305 THR A O 1
ATOM 2398 N N . GLN A 1 306 ? 36.752 2.600 -71.545 1.00 90.00 306 GLN A N 1
ATOM 2399 C CA . GLN A 1 306 ? 36.575 2.603 -73.001 1.00 90.00 306 GLN A CA 1
ATOM 2400 C C . GLN A 1 306 ? 37.719 3.343 -73.705 1.00 90.00 306 GLN A C 1
ATOM 2402 O O . GLN A 1 306 ? 38.284 2.807 -74.658 1.00 90.00 306 GLN A O 1
ATOM 2407 N N . ASN A 1 307 ? 38.115 4.514 -73.199 1.00 91.69 307 ASN A N 1
ATOM 2408 C CA . ASN A 1 307 ? 39.236 5.281 -73.747 1.00 91.69 307 ASN A CA 1
ATOM 2409 C C . ASN A 1 307 ? 40.561 4.509 -73.658 1.00 91.69 307 ASN A C 1
ATOM 2411 O O . ASN A 1 307 ? 41.297 4.453 -74.637 1.00 91.69 307 ASN A O 1
ATOM 2415 N N . ILE A 1 308 ? 40.857 3.863 -72.525 1.00 91.31 308 ILE A N 1
ATOM 2416 C CA . ILE A 1 308 ? 42.070 3.042 -72.377 1.00 91.31 308 ILE A CA 1
ATOM 2417 C C . ILE A 1 308 ? 42.065 1.849 -73.341 1.00 91.31 308 ILE A C 1
ATOM 2419 O O . ILE A 1 308 ? 43.081 1.597 -73.986 1.00 91.31 308 ILE A O 1
ATOM 2423 N N . ASN A 1 309 ? 40.931 1.156 -73.498 1.00 88.81 309 ASN A N 1
ATOM 2424 C CA . ASN A 1 309 ? 40.809 0.067 -74.474 1.00 88.81 309 ASN A CA 1
ATOM 2425 C C . ASN A 1 309 ? 41.030 0.568 -75.913 1.00 88.81 309 ASN A C 1
ATOM 2427 O O . ASN A 1 309 ? 41.651 -0.124 -76.717 1.00 88.81 309 ASN A O 1
ATOM 2431 N N . GLN A 1 310 ? 40.545 1.769 -76.243 1.00 92.44 310 GLN A N 1
ATOM 2432 C CA . GLN A 1 310 ? 40.768 2.383 -77.552 1.00 92.44 310 GLN A CA 1
ATOM 2433 C C . GLN A 1 310 ? 42.254 2.711 -77.775 1.00 92.44 310 GLN A C 1
ATOM 2435 O O . GLN A 1 310 ? 42.799 2.375 -78.824 1.00 92.44 310 GLN A O 1
ATOM 2440 N N . ILE A 1 311 ? 42.936 3.284 -76.774 1.00 91.88 311 ILE A N 1
ATOM 2441 C CA . ILE A 1 311 ? 44.380 3.573 -76.837 1.00 91.88 311 ILE A CA 1
ATOM 2442 C C . ILE A 1 311 ? 45.196 2.276 -76.973 1.00 91.88 311 ILE A C 1
ATOM 2444 O O . ILE A 1 311 ? 46.171 2.249 -77.726 1.00 91.88 311 ILE A O 1
ATOM 2448 N N . GLU A 1 312 ? 44.809 1.192 -76.289 1.00 88.81 312 GLU A N 1
ATOM 2449 C CA . GLU A 1 312 ? 45.437 -0.130 -76.442 1.00 88.81 312 GLU A CA 1
ATOM 2450 C C . GLU A 1 312 ? 45.325 -0.629 -77.892 1.00 88.81 312 GLU A C 1
ATOM 2452 O O . GLU A 1 312 ? 46.326 -1.014 -78.499 1.00 88.81 312 GLU A O 1
ATOM 2457 N N . GLN A 1 313 ? 44.127 -0.554 -78.482 1.00 90.31 313 GLN A N 1
ATOM 2458 C CA . GLN A 1 313 ? 43.897 -0.947 -79.876 1.00 90.31 313 GLN A CA 1
ATOM 2459 C C . GLN A 1 313 ? 44.689 -0.089 -80.868 1.00 90.31 313 GLN A C 1
ATOM 2461 O O . GLN A 1 313 ? 45.236 -0.613 -81.839 1.00 90.31 313 GLN A O 1
ATOM 2466 N N . ASP A 1 314 ? 44.752 1.224 -80.649 1.00 92.88 314 ASP A N 1
ATOM 2467 C CA . ASP A 1 314 ? 45.493 2.132 -81.524 1.00 92.88 314 ASP A CA 1
ATOM 2468 C C . ASP A 1 314 ? 47.009 1.942 -81.383 1.00 92.88 314 ASP A C 1
ATOM 2470 O O . ASP A 1 314 ? 47.725 1.988 -82.383 1.00 92.88 314 ASP A O 1
ATOM 2474 N N . SER A 1 315 ? 47.494 1.602 -80.187 1.00 92.44 315 SER A N 1
ATOM 2475 C CA . SER A 1 315 ? 48.896 1.233 -79.952 1.00 92.44 315 SER A CA 1
ATOM 2476 C C . SER A 1 315 ? 49.286 -0.039 -80.715 1.00 92.44 315 SER A C 1
ATOM 2478 O O . SER A 1 315 ? 50.332 -0.065 -81.362 1.00 92.44 315 SER A O 1
ATOM 2480 N N . GLU A 1 316 ? 48.428 -1.065 -80.751 1.00 89.38 316 GLU A N 1
ATOM 2481 C CA . GLU A 1 316 ? 48.660 -2.268 -81.573 1.00 89.38 316 GLU A CA 1
ATOM 2482 C C . GLU A 1 316 ? 48.670 -1.958 -83.083 1.00 89.38 316 GLU A C 1
ATOM 2484 O O . GLU A 1 316 ? 49.480 -2.506 -83.835 1.00 89.38 316 GLU A O 1
ATOM 2489 N N . LYS A 1 317 ? 47.827 -1.029 -83.558 1.00 92.50 317 LYS A N 1
ATOM 2490 C CA . LYS A 1 317 ? 47.884 -0.566 -84.958 1.00 92.50 317 LYS A CA 1
ATOM 2491 C C . LYS A 1 317 ? 49.202 0.144 -85.263 1.00 92.50 317 LYS A C 1
ATOM 2493 O O . LYS A 1 317 ? 49.822 -0.156 -86.283 1.00 92.50 317 LYS A O 1
ATOM 2498 N N . ILE A 1 318 ? 49.651 1.046 -84.386 1.00 93.38 318 ILE A N 1
ATOM 2499 C CA . ILE A 1 318 ? 50.933 1.751 -84.540 1.00 93.38 318 ILE A CA 1
ATOM 2500 C C . ILE A 1 318 ? 52.086 0.745 -84.564 1.00 93.38 318 ILE A C 1
ATOM 2502 O O . ILE A 1 318 ? 52.970 0.862 -85.407 1.00 93.38 318 ILE A O 1
ATOM 2506 N N . LYS A 1 319 ? 52.046 -0.294 -83.725 1.00 93.12 319 LYS A N 1
ATOM 2507 C CA . LYS A 1 319 ? 53.065 -1.353 -83.695 1.00 93.12 319 LYS A CA 1
ATOM 2508 C C . LYS A 1 319 ? 53.217 -2.034 -85.051 1.00 93.12 319 LYS A C 1
ATOM 2510 O O . LYS A 1 319 ? 54.335 -2.235 -85.521 1.00 93.12 319 LYS A O 1
ATOM 2515 N N . ASN A 1 320 ? 52.096 -2.330 -85.708 1.00 92.62 320 ASN A N 1
ATOM 2516 C CA . ASN A 1 320 ? 52.099 -2.897 -87.054 1.00 92.62 320 ASN A CA 1
ATOM 2517 C C . ASN A 1 320 ? 52.684 -1.924 -88.090 1.00 92.62 320 ASN A C 1
ATOM 2519 O O . ASN A 1 320 ? 53.436 -2.353 -88.961 1.00 92.62 320 ASN A O 1
ATOM 2523 N N . ILE A 1 321 ? 52.399 -0.622 -87.981 1.00 93.81 321 ILE A N 1
ATOM 2524 C CA . ILE A 1 321 ? 52.983 0.405 -88.864 1.00 93.81 321 ILE A CA 1
ATOM 2525 C C . ILE A 1 321 ? 54.503 0.485 -88.675 1.00 93.81 321 ILE A C 1
ATOM 2527 O O . ILE A 1 321 ? 55.238 0.489 -89.659 1.00 93.81 321 ILE A O 1
ATOM 2531 N N . ILE A 1 322 ? 54.988 0.504 -87.430 1.00 94.50 322 ILE A N 1
ATOM 2532 C CA . ILE A 1 322 ? 56.426 0.538 -87.125 1.00 94.50 322 ILE A CA 1
ATOM 2533 C C . ILE A 1 322 ? 57.137 -0.702 -87.673 1.00 94.50 322 ILE A C 1
ATOM 2535 O O . ILE A 1 322 ? 58.206 -0.572 -88.266 1.00 94.50 322 ILE A O 1
ATOM 2539 N N . LYS A 1 323 ? 56.514 -1.883 -87.570 1.00 93.75 323 LYS A N 1
ATOM 2540 C CA . LYS A 1 323 ? 57.035 -3.114 -88.176 1.00 93.75 323 LYS A CA 1
ATOM 2541 C C . LYS A 1 323 ? 57.186 -2.989 -89.697 1.00 93.75 323 LYS A C 1
ATOM 2543 O O . LYS A 1 323 ? 58.222 -3.356 -90.238 1.00 93.75 323 LYS A O 1
ATOM 2548 N N . VAL A 1 324 ? 56.190 -2.421 -90.381 1.00 95.88 324 VAL A N 1
ATOM 2549 C CA . VAL A 1 324 ? 56.270 -2.160 -91.830 1.00 95.88 324 VAL A CA 1
ATOM 2550 C C . VAL A 1 324 ? 57.385 -1.156 -92.157 1.00 95.88 324 VAL A C 1
ATOM 2552 O O . VAL A 1 324 ? 58.088 -1.329 -93.148 1.00 95.88 324 VAL A O 1
ATOM 2555 N N . ILE A 1 325 ? 57.597 -0.125 -91.333 1.00 94.25 325 ILE A N 1
ATOM 2556 C CA . ILE A 1 325 ? 58.691 0.846 -91.524 1.00 94.25 325 ILE A CA 1
ATOM 2557 C C . ILE A 1 325 ? 60.066 0.179 -91.374 1.00 94.25 325 ILE A C 1
ATOM 2559 O O . ILE A 1 325 ? 60.973 0.477 -92.157 1.00 94.25 325 ILE A O 1
ATOM 2563 N N . ASP A 1 326 ? 60.231 -0.720 -90.402 1.00 94.56 326 ASP A N 1
ATOM 2564 C CA . ASP A 1 326 ? 61.461 -1.503 -90.232 1.00 94.56 326 ASP A CA 1
ATOM 2565 C C . ASP A 1 326 ? 61.709 -2.421 -91.443 1.00 94.56 326 ASP A C 1
ATOM 2567 O O . ASP A 1 326 ? 62.799 -2.417 -92.017 1.00 94.56 326 ASP A O 1
ATOM 2571 N N . GLU A 1 327 ? 60.666 -3.103 -91.934 1.00 94.19 327 GLU A N 1
ATOM 2572 C CA . GLU A 1 327 ? 60.722 -3.922 -93.155 1.00 94.19 327 GLU A CA 1
ATOM 2573 C C . GLU A 1 327 ? 61.122 -3.095 -94.395 1.00 94.19 327 GLU A C 1
ATOM 2575 O O . GLU A 1 327 ? 62.011 -3.503 -95.150 1.00 94.19 327 GLU A O 1
ATOM 2580 N N . ILE A 1 328 ? 60.538 -1.904 -94.589 1.00 94.00 328 ILE A N 1
ATOM 2581 C CA . ILE A 1 328 ? 60.903 -0.975 -95.677 1.00 94.00 328 ILE A CA 1
ATOM 2582 C C . ILE A 1 328 ? 62.357 -0.511 -95.531 1.00 94.00 328 ILE A C 1
ATOM 2584 O O . ILE A 1 328 ? 63.096 -0.445 -96.519 1.00 94.00 328 ILE A O 1
ATOM 2588 N N . SER A 1 329 ? 62.794 -0.199 -94.310 1.00 95.88 329 SER A N 1
ATOM 2589 C CA . SER A 1 329 ? 64.168 0.229 -94.027 1.00 95.88 329 SER A CA 1
ATOM 2590 C C . SER A 1 329 ? 65.168 -0.886 -94.343 1.00 95.88 329 SER A C 1
ATOM 2592 O O . SER A 1 329 ? 66.183 -0.643 -94.997 1.00 95.88 329 SER A O 1
ATOM 2594 N N . PHE A 1 330 ? 64.853 -2.132 -93.985 1.00 93.44 330 PHE A N 1
ATOM 2595 C CA . PHE A 1 330 ? 65.655 -3.304 -94.326 1.00 93.44 330 PHE A CA 1
ATOM 2596 C C . PHE A 1 330 ? 65.744 -3.528 -95.844 1.00 93.44 330 PHE A C 1
ATOM 2598 O O . PHE A 1 330 ? 66.843 -3.689 -96.383 1.00 93.44 330 PHE A O 1
ATOM 2605 N N . GLN A 1 331 ? 64.611 -3.465 -96.553 1.00 95.25 331 GLN A N 1
ATOM 2606 C CA . GLN A 1 331 ? 64.573 -3.562 -98.017 1.00 95.25 331 GLN A CA 1
ATOM 2607 C C . GLN A 1 331 ? 65.390 -2.447 -98.687 1.00 95.25 331 GLN A C 1
ATOM 2609 O O . GLN A 1 331 ? 66.154 -2.714 -99.616 1.00 95.25 331 GLN A O 1
ATOM 2614 N N . THR A 1 332 ? 65.293 -1.213 -98.185 1.00 95.38 332 THR A N 1
ATOM 2615 C CA . THR A 1 332 ? 66.051 -0.057 -98.693 1.00 95.38 332 THR A CA 1
ATOM 2616 C C . THR A 1 332 ? 67.553 -0.233 -98.471 1.00 95.38 332 THR A C 1
ATOM 2618 O O . THR A 1 332 ? 68.344 0.035 -99.373 1.00 95.38 332 THR A O 1
ATOM 2621 N N . ASN A 1 333 ? 67.963 -0.749 -97.309 1.00 93.19 333 ASN A N 1
ATOM 2622 C CA . ASN A 1 333 ? 69.361 -1.059 -97.008 1.00 93.19 333 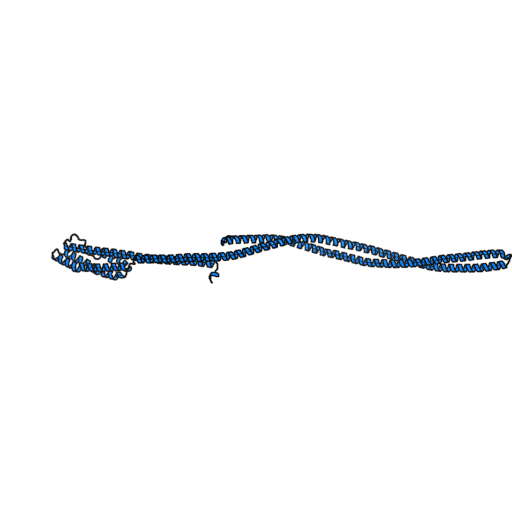ASN A CA 1
ATOM 2623 C C . ASN A 1 333 ? 69.927 -2.137 -97.954 1.00 93.19 333 ASN A C 1
ATOM 2625 O O . ASN A 1 333 ? 71.056 -1.998 -98.427 1.00 93.19 333 ASN A O 1
ATOM 2629 N N . LEU A 1 334 ? 69.145 -3.175 -98.283 1.00 92.88 334 LEU A N 1
ATOM 2630 C CA . LEU A 1 334 ? 69.535 -4.199 -99.264 1.00 92.88 334 LEU A CA 1
ATOM 2631 C C . LEU A 1 334 ? 69.635 -3.639 -100.690 1.00 92.88 334 LEU A C 1
ATOM 2633 O O . LEU A 1 334 ? 70.603 -3.924 -101.394 1.00 92.88 334 LEU A O 1
ATOM 2637 N N . LEU A 1 335 ? 68.673 -2.812 -101.112 1.00 93.25 335 LEU A N 1
ATOM 2638 C CA . LEU A 1 335 ? 68.702 -2.139 -102.416 1.00 93.25 335 LEU A CA 1
ATOM 2639 C C . LEU A 1 335 ? 69.920 -1.216 -102.546 1.00 93.25 335 LEU A C 1
ATOM 2641 O O . LEU A 1 335 ? 70.613 -1.250 -103.561 1.00 93.25 335 LEU A O 1
ATOM 2645 N N . ALA A 1 336 ? 70.215 -0.436 -101.506 1.00 93.69 336 ALA A N 1
ATOM 2646 C CA . ALA A 1 336 ? 71.366 0.458 -101.462 1.00 93.69 336 ALA A CA 1
ATOM 2647 C C . ALA A 1 336 ? 72.699 -0.306 -101.459 1.00 93.69 336 ALA A C 1
ATOM 2649 O O . ALA A 1 336 ? 73.648 0.111 -102.118 1.00 93.69 336 ALA A O 1
ATOM 2650 N N . LEU A 1 337 ? 72.771 -1.454 -100.775 1.00 90.69 337 LEU A N 1
ATOM 2651 C CA . LEU A 1 337 ? 73.927 -2.348 -100.837 1.00 90.69 337 LEU A CA 1
ATOM 2652 C C . LEU A 1 337 ? 74.147 -2.876 -102.260 1.00 90.69 337 LEU A C 1
ATOM 2654 O O . LEU A 1 337 ? 75.266 -2.800 -102.763 1.00 90.69 337 LEU A O 1
ATOM 2658 N N . ASN A 1 338 ? 73.090 -3.356 -102.921 1.00 90.00 338 ASN A N 1
ATOM 2659 C CA . ASN A 1 338 ? 73.162 -3.820 -104.308 1.00 90.00 338 ASN A CA 1
ATOM 2660 C C . ASN A 1 338 ? 73.619 -2.695 -105.251 1.00 90.00 338 ASN A C 1
ATOM 2662 O O . ASN A 1 338 ? 74.489 -2.912 -106.092 1.00 90.00 338 ASN A O 1
ATOM 2666 N N . ALA A 1 339 ? 73.091 -1.480 -105.073 1.00 90.44 339 ALA A N 1
ATOM 2667 C CA . ALA A 1 339 ? 73.496 -0.307 -105.845 1.00 90.44 339 ALA A CA 1
ATOM 2668 C C . ALA A 1 339 ? 74.963 0.087 -105.597 1.00 90.44 339 ALA A C 1
ATOM 2670 O O . ALA A 1 339 ? 75.672 0.410 -106.545 1.00 90.44 339 ALA A O 1
ATOM 2671 N N . ALA A 1 340 ? 75.447 0.020 -104.352 1.00 89.19 340 ALA A N 1
ATOM 2672 C CA . ALA A 1 340 ? 76.845 0.293 -104.017 1.00 89.19 340 ALA A CA 1
ATOM 2673 C C . ALA A 1 340 ? 77.802 -0.737 -104.643 1.00 89.19 340 ALA A C 1
ATOM 2675 O O . ALA A 1 340 ? 78.877 -0.367 -105.113 1.00 89.19 340 ALA A O 1
ATOM 2676 N N . VAL A 1 341 ? 77.404 -2.015 -104.686 1.00 88.50 341 VAL A N 1
ATOM 2677 C CA . VAL A 1 341 ? 78.160 -3.087 -105.356 1.00 88.50 341 VAL A CA 1
ATOM 2678 C C . VAL A 1 341 ? 78.235 -2.845 -106.865 1.00 88.50 341 VAL A C 1
ATOM 2680 O O . VAL A 1 341 ? 79.321 -2.919 -107.436 1.00 88.50 341 VAL A O 1
ATOM 2683 N N . GLU A 1 342 ? 77.116 -2.508 -107.511 1.00 88.44 342 GLU A N 1
ATOM 2684 C CA . GLU A 1 342 ? 77.094 -2.240 -108.955 1.00 88.44 342 GLU A CA 1
ATOM 2685 C C . GLU A 1 342 ? 77.854 -0.947 -109.310 1.00 88.44 342 GLU A C 1
ATOM 2687 O O . GLU A 1 342 ? 78.580 -0.899 -110.302 1.00 88.44 342 GLU A O 1
ATOM 2692 N N . ALA A 1 343 ? 77.792 0.077 -108.451 1.00 87.69 343 ALA A N 1
ATOM 2693 C CA . ALA A 1 343 ? 78.586 1.296 -108.593 1.00 87.69 343 ALA A CA 1
ATOM 2694 C C . ALA A 1 343 ? 80.097 1.031 -108.456 1.00 87.69 343 ALA A C 1
ATOM 2696 O O . ALA A 1 343 ? 80.881 1.564 -109.240 1.00 87.69 343 ALA A O 1
ATOM 2697 N N . ALA A 1 344 ? 80.517 0.167 -107.523 1.00 84.19 344 ALA A N 1
ATOM 2698 C CA . ALA A 1 344 ? 81.913 -0.266 -107.403 1.00 84.19 344 ALA A CA 1
ATOM 2699 C C . ALA A 1 344 ? 82.378 -1.075 -108.628 1.00 84.19 344 ALA A C 1
ATOM 2701 O O . ALA A 1 344 ? 83.525 -0.952 -109.060 1.00 84.19 344 ALA A O 1
ATOM 2702 N N . ARG A 1 345 ? 81.477 -1.866 -109.227 1.00 87.25 345 ARG A N 1
ATOM 2703 C CA . ARG A 1 345 ? 81.727 -2.642 -110.451 1.00 87.25 345 ARG A CA 1
ATOM 2704 C C . ARG A 1 345 ? 81.944 -1.758 -111.686 1.00 87.25 345 ARG A C 1
ATOM 2706 O O . ARG A 1 345 ? 82.690 -2.150 -112.579 1.00 87.25 345 ARG A O 1
ATOM 2713 N N . ALA A 1 346 ? 81.340 -0.570 -111.720 1.00 85.81 346 ALA A N 1
ATOM 2714 C CA . ALA A 1 346 ? 81.475 0.410 -112.800 1.00 85.81 346 ALA A CA 1
ATOM 2715 C C . ALA A 1 346 ? 82.762 1.273 -112.737 1.00 85.81 346 ALA A C 1
ATOM 2717 O O . ALA A 1 346 ? 82.982 2.102 -113.623 1.00 85.81 346 ALA A O 1
ATOM 2718 N N . GLY A 1 347 ? 83.628 1.095 -111.729 1.00 81.00 347 GLY A N 1
ATOM 2719 C CA . GLY A 1 347 ? 84.921 1.790 -111.629 1.00 81.00 347 GLY A CA 1
ATOM 2720 C C . GLY A 1 347 ? 84.798 3.312 -111.441 1.00 81.00 347 GLY A C 1
ATOM 2721 O O . GLY A 1 347 ? 83.922 3.781 -110.717 1.00 81.00 347 GLY A O 1
ATOM 2722 N N . GLU A 1 348 ? 85.662 4.108 -112.091 1.00 75.81 348 GLU A N 1
ATOM 2723 C CA . GLU A 1 348 ? 85.660 5.582 -111.958 1.00 75.81 348 GLU A CA 1
ATOM 2724 C C . GLU A 1 348 ? 84.325 6.233 -112.364 1.00 75.81 348 GLU A C 1
ATOM 2726 O O . GLU A 1 348 ? 83.902 7.204 -111.736 1.00 75.81 348 GLU A O 1
ATOM 2731 N N . ALA A 1 349 ? 83.612 5.669 -113.348 1.00 75.88 349 ALA A N 1
ATOM 2732 C CA . ALA A 1 349 ? 82.317 6.185 -113.802 1.00 75.88 349 ALA A CA 1
ATOM 2733 C C . ALA A 1 349 ? 81.193 6.019 -112.756 1.00 75.88 349 ALA A C 1
ATOM 2735 O O . ALA A 1 349 ? 80.211 6.760 -112.778 1.00 75.88 349 ALA A O 1
ATOM 2736 N N . GLY A 1 350 ? 81.335 5.066 -111.826 1.00 82.31 350 GLY A N 1
ATOM 2737 C CA . GLY A 1 350 ? 80.357 4.768 -110.774 1.00 82.31 350 GLY A CA 1
ATOM 2738 C C . GLY A 1 350 ? 80.578 5.518 -109.458 1.00 82.31 350 GLY A C 1
ATOM 2739 O O . GLY A 1 350 ? 79.739 5.426 -108.562 1.00 82.31 350 GLY A O 1
ATOM 2740 N N . SER A 1 351 ? 81.667 6.283 -109.324 1.00 78.06 351 SER A N 1
ATOM 2741 C CA . SER A 1 351 ? 82.089 6.890 -108.050 1.00 78.06 351 SER A CA 1
ATOM 2742 C C . SER A 1 351 ? 81.015 7.793 -107.415 1.00 78.06 351 SER A C 1
ATOM 2744 O O . SER A 1 351 ? 80.717 7.670 -106.227 1.00 78.06 351 SER A O 1
ATOM 2746 N N . GLY A 1 352 ? 80.334 8.626 -108.214 1.00 83.12 352 GLY A N 1
ATOM 2747 C CA . GLY A 1 352 ? 79.225 9.463 -107.729 1.00 83.12 352 GLY A CA 1
ATOM 2748 C C . GLY A 1 352 ? 78.003 8.658 -107.259 1.00 83.12 352 GLY A C 1
ATOM 2749 O O . GLY A 1 352 ? 77.394 8.995 -106.245 1.00 83.12 352 GLY A O 1
ATOM 2750 N N . PHE A 1 353 ? 77.676 7.555 -107.942 1.00 86.31 353 PHE A N 1
ATOM 2751 C CA . PHE A 1 353 ? 76.581 6.658 -107.550 1.00 86.31 353 PHE A CA 1
ATOM 2752 C C . PHE A 1 353 ? 76.913 5.849 -106.292 1.00 86.31 353 PHE A C 1
ATOM 2754 O O . PHE A 1 353 ? 76.023 5.611 -105.477 1.00 86.31 353 PHE A O 1
ATOM 2761 N N . ALA A 1 354 ? 78.180 5.475 -106.091 1.00 86.50 354 ALA A N 1
ATOM 2762 C CA . ALA A 1 354 ? 78.627 4.772 -104.890 1.00 86.50 354 ALA A CA 1
ATOM 2763 C C . ALA A 1 354 ? 78.442 5.628 -103.625 1.00 86.50 354 ALA A C 1
ATOM 2765 O O . ALA A 1 354 ? 78.007 5.110 -102.596 1.00 86.50 354 ALA A O 1
ATOM 2766 N N . VAL A 1 355 ? 78.701 6.941 -103.708 1.00 87.00 355 VAL A N 1
ATOM 2767 C CA . VAL A 1 355 ? 78.469 7.884 -102.599 1.00 87.00 355 VAL A CA 1
ATOM 2768 C C . VAL A 1 355 ? 76.978 7.990 -102.270 1.00 87.00 355 VAL A C 1
ATOM 2770 O O . VAL A 1 355 ? 76.601 7.856 -101.108 1.00 87.00 355 VAL A O 1
ATOM 2773 N N . VAL A 1 356 ? 76.115 8.154 -103.281 1.00 90.94 356 VAL A N 1
ATOM 2774 C CA . VAL A 1 356 ? 74.655 8.210 -103.076 1.00 90.94 356 VAL A CA 1
ATOM 2775 C C . VAL A 1 356 ? 74.129 6.895 -102.495 1.00 90.94 356 VAL A C 1
ATOM 2777 O O . VAL A 1 356 ? 73.346 6.917 -101.551 1.00 90.94 356 VAL A O 1
ATOM 2780 N N . ALA A 1 357 ? 74.585 5.744 -102.995 1.00 91.44 357 ALA A N 1
ATOM 2781 C CA . ALA A 1 357 ? 74.208 4.438 -102.458 1.00 91.44 357 ALA A CA 1
ATOM 2782 C C . ALA A 1 357 ? 74.670 4.254 -100.999 1.00 91.44 357 ALA A C 1
ATOM 2784 O O . ALA A 1 357 ? 73.923 3.716 -100.183 1.00 91.44 357 ALA A O 1
ATOM 2785 N N . GLY A 1 358 ? 75.859 4.751 -100.643 1.00 89.88 358 GLY A N 1
ATOM 2786 C CA . GLY A 1 358 ? 76.344 4.796 -99.261 1.00 89.88 358 GLY A CA 1
ATOM 2787 C C . GLY A 1 358 ? 75.467 5.656 -98.345 1.00 89.88 358 GLY A C 1
ATOM 2788 O O . GLY A 1 358 ? 75.133 5.222 -97.242 1.00 89.88 358 GLY A O 1
ATOM 2789 N N . GLU A 1 359 ? 75.033 6.825 -98.818 1.00 93.50 359 GLU A N 1
ATOM 2790 C CA . GLU A 1 359 ? 74.155 7.728 -98.062 1.00 93.50 359 GLU A CA 1
ATOM 2791 C C . GLU A 1 359 ? 72.742 7.146 -97.887 1.00 93.50 359 GLU A C 1
ATOM 2793 O O . GLU A 1 359 ? 72.208 7.136 -96.779 1.00 93.50 359 GLU A O 1
ATOM 2798 N N . VAL A 1 360 ? 72.158 6.560 -98.942 1.00 94.81 360 VAL A N 1
ATOM 2799 C CA . VAL A 1 360 ? 70.857 5.863 -98.868 1.00 94.81 360 VAL A CA 1
ATOM 2800 C C . VAL A 1 360 ? 70.933 4.677 -97.908 1.00 94.81 360 VAL A C 1
ATOM 2802 O O . VAL A 1 360 ? 70.014 4.456 -97.119 1.00 94.81 360 VAL A O 1
ATOM 2805 N N . ARG A 1 361 ? 72.044 3.932 -97.919 1.00 92.56 361 ARG A N 1
ATOM 2806 C CA . ARG A 1 361 ? 72.281 2.836 -96.974 1.00 92.56 361 ARG A CA 1
ATOM 2807 C C . ARG A 1 361 ? 72.368 3.344 -95.534 1.00 92.56 361 ARG A C 1
ATOM 2809 O O . ARG A 1 361 ? 71.761 2.752 -94.645 1.00 92.56 361 ARG A O 1
ATOM 2816 N N . ASN A 1 362 ? 73.097 4.436 -95.298 1.00 92.88 362 ASN A N 1
ATOM 2817 C CA . ASN A 1 362 ? 73.196 5.056 -93.977 1.00 92.88 362 ASN A CA 1
ATOM 2818 C C . ASN A 1 362 ? 71.817 5.507 -93.472 1.00 92.88 362 ASN A C 1
ATOM 2820 O O . ASN A 1 362 ? 71.440 5.187 -92.344 1.00 92.88 362 ASN A O 1
ATOM 2824 N N . LEU A 1 363 ? 71.030 6.164 -94.331 1.00 94.62 363 LEU A N 1
ATOM 2825 C CA . LEU A 1 363 ? 69.664 6.578 -94.023 1.00 94.62 363 LEU A CA 1
ATOM 2826 C C . LEU A 1 363 ? 68.771 5.379 -93.679 1.00 94.62 363 LEU A C 1
ATOM 2828 O O . LEU A 1 363 ? 68.059 5.427 -92.682 1.00 94.62 363 LEU A O 1
ATOM 2832 N N . ALA A 1 364 ? 68.856 4.287 -94.439 1.00 94.06 364 ALA A N 1
ATOM 2833 C CA . ALA A 1 364 ? 68.091 3.069 -94.185 1.00 94.06 364 ALA A CA 1
ATOM 2834 C C . ALA A 1 364 ? 68.439 2.417 -92.833 1.00 94.06 364 ALA A C 1
ATOM 2836 O O . ALA A 1 364 ? 67.542 2.033 -92.086 1.00 94.06 364 ALA A O 1
ATOM 2837 N N . VAL A 1 365 ? 69.727 2.349 -92.468 1.00 93.12 365 VAL A N 1
ATOM 2838 C CA . VAL A 1 365 ? 70.165 1.863 -91.143 1.00 93.12 365 VAL A CA 1
ATOM 2839 C C . VAL A 1 365 ? 69.664 2.778 -90.022 1.00 93.12 365 VAL A C 1
ATOM 2841 O O . VAL A 1 365 ? 69.202 2.294 -88.988 1.00 93.12 365 VAL A O 1
ATOM 2844 N N . ARG A 1 366 ? 69.709 4.101 -90.222 1.00 95.12 366 ARG A N 1
ATOM 2845 C CA . ARG A 1 366 ? 69.173 5.075 -89.260 1.00 95.12 366 ARG A CA 1
ATOM 2846 C C . ARG A 1 366 ? 67.657 4.951 -89.099 1.00 95.12 366 ARG A C 1
ATOM 2848 O O . ARG A 1 366 ? 67.179 5.023 -87.970 1.00 95.12 366 ARG A O 1
ATOM 2855 N N . SER A 1 367 ? 66.916 4.731 -90.185 1.00 94.88 367 SER A N 1
ATOM 2856 C CA . SER A 1 367 ? 65.465 4.515 -90.148 1.00 94.88 367 SER A CA 1
ATOM 2857 C C . SER A 1 367 ? 65.091 3.218 -89.432 1.00 94.88 367 SER A C 1
ATOM 2859 O O . SER A 1 367 ? 64.203 3.251 -88.585 1.00 94.88 367 SER A O 1
ATOM 2861 N N . ALA A 1 368 ? 65.808 2.115 -89.679 1.00 92.94 368 ALA A N 1
ATOM 2862 C CA . ALA A 1 368 ? 65.611 0.857 -88.951 1.00 92.94 368 ALA A CA 1
ATOM 2863 C C . ALA A 1 368 ? 65.864 1.034 -87.444 1.00 92.94 368 ALA A C 1
ATOM 2865 O O . ALA A 1 368 ? 65.063 0.615 -86.611 1.00 92.94 368 ALA A O 1
ATOM 2866 N N . LYS A 1 369 ? 66.938 1.748 -87.073 1.00 94.12 369 LYS A N 1
ATOM 2867 C CA . LYS A 1 369 ? 67.224 2.043 -85.664 1.00 94.12 369 LYS A CA 1
ATOM 2868 C C . LYS A 1 369 ? 66.126 2.891 -85.012 1.00 94.12 369 LYS A C 1
ATOM 2870 O O . LYS A 1 369 ? 65.675 2.558 -83.921 1.00 94.12 369 LYS A O 1
ATOM 2875 N N . ALA A 1 370 ? 65.650 3.936 -85.691 1.00 94.38 370 ALA A N 1
ATOM 2876 C CA . ALA A 1 370 ? 64.552 4.767 -85.197 1.00 94.38 370 ALA A CA 1
ATOM 2877 C C . ALA A 1 370 ? 63.230 3.984 -85.072 1.00 94.38 370 ALA A C 1
ATOM 2879 O O . ALA A 1 370 ? 62.485 4.186 -84.110 1.00 94.38 370 ALA A O 1
ATOM 2880 N N . ALA A 1 371 ? 62.947 3.071 -86.007 1.00 94.62 371 ALA A N 1
ATOM 2881 C CA . ALA A 1 371 ? 61.792 2.179 -85.941 1.00 94.62 371 ALA A CA 1
ATOM 2882 C C . ALA A 1 371 ? 61.886 1.240 -84.728 1.00 94.62 371 ALA A C 1
ATOM 2884 O O . ALA A 1 371 ? 60.938 1.160 -83.950 1.00 94.62 371 ALA A O 1
ATOM 2885 N N . GLN A 1 372 ? 63.045 0.615 -84.501 1.00 93.00 372 GLN A N 1
ATOM 2886 C CA . GLN A 1 372 ? 63.291 -0.241 -83.338 1.00 93.00 372 GLN A CA 1
ATOM 2887 C C . GLN A 1 372 ? 63.150 0.520 -82.009 1.00 93.00 372 GLN A C 1
ATOM 2889 O O . GLN A 1 372 ? 62.504 0.029 -81.084 1.00 93.00 372 GLN A O 1
ATOM 2894 N N . ASP A 1 373 ? 63.713 1.728 -81.914 1.00 94.31 373 ASP A N 1
ATOM 2895 C CA . ASP A 1 373 ? 63.601 2.565 -80.713 1.00 94.31 373 ASP A CA 1
ATOM 2896 C C . ASP A 1 373 ? 62.137 2.979 -80.460 1.00 94.31 373 ASP A C 1
ATOM 2898 O O . ASP A 1 373 ? 61.663 2.952 -79.323 1.00 94.31 373 ASP A O 1
ATOM 2902 N N . THR A 1 374 ? 61.379 3.281 -81.521 1.00 94.38 374 THR A N 1
ATOM 2903 C CA . THR A 1 374 ? 59.937 3.572 -81.425 1.00 94.38 374 THR A CA 1
ATOM 2904 C C . THR A 1 374 ? 59.138 2.341 -80.997 1.00 94.38 374 THR A C 1
ATOM 2906 O O . THR A 1 374 ? 58.218 2.457 -80.189 1.00 94.38 374 THR A O 1
ATOM 2909 N N . GLN A 1 375 ? 59.491 1.153 -81.498 1.00 92.81 375 GLN A N 1
ATOM 2910 C CA . GLN A 1 375 ? 58.860 -0.100 -81.092 1.00 92.81 375 GLN A CA 1
ATOM 2911 C C . GLN A 1 375 ? 59.074 -0.374 -79.599 1.00 92.81 375 GLN A C 1
ATOM 2913 O O . GLN A 1 375 ? 58.116 -0.721 -78.912 1.00 92.81 375 GLN A O 1
ATOM 2918 N N . TYR A 1 376 ? 60.291 -0.170 -79.087 1.00 94.19 376 TYR A N 1
ATOM 2919 C CA . TYR A 1 376 ? 60.589 -0.323 -77.662 1.00 94.19 376 TYR A CA 1
ATOM 2920 C C . TYR A 1 376 ? 59.721 0.606 -76.795 1.00 94.19 376 TYR A C 1
ATOM 2922 O O . TYR A 1 376 ? 59.051 0.145 -75.870 1.00 94.19 376 TYR A O 1
ATOM 2930 N N . LEU A 1 377 ? 59.652 1.900 -77.138 1.00 93.50 377 LEU A N 1
ATOM 2931 C CA . LEU A 1 377 ? 58.803 2.868 -76.427 1.00 93.50 377 LEU A CA 1
ATOM 2932 C C . LEU A 1 377 ? 57.315 2.489 -76.479 1.00 93.50 377 LEU A C 1
ATOM 2934 O O . LEU A 1 377 ? 56.573 2.699 -75.517 1.00 93.50 377 LEU A O 1
ATOM 2938 N N . LEU A 1 378 ? 56.864 1.915 -77.594 1.00 93.31 378 LEU A N 1
ATOM 2939 C CA . LEU A 1 378 ? 55.485 1.473 -77.764 1.00 93.31 378 LEU A CA 1
ATOM 2940 C C . LEU A 1 378 ? 55.158 0.223 -76.933 1.00 93.31 378 LEU A C 1
ATOM 2942 O O . LEU A 1 378 ? 54.057 0.122 -76.389 1.00 93.31 378 LEU A O 1
ATOM 2946 N N . GLU A 1 379 ? 56.098 -0.713 -76.793 1.00 91.38 379 GLU A N 1
ATOM 2947 C CA . GLU A 1 379 ? 55.959 -1.880 -75.912 1.00 91.38 379 GLU A CA 1
ATOM 2948 C C . GLU A 1 379 ? 55.873 -1.462 -74.434 1.00 91.38 379 GLU A C 1
ATOM 2950 O O . GLU A 1 379 ? 55.001 -1.944 -73.700 1.00 91.38 379 GLU A O 1
ATOM 2955 N N . GLU A 1 380 ? 56.698 -0.500 -74.012 1.00 93.56 380 GLU A N 1
ATOM 2956 C CA . GLU A 1 380 ? 56.639 0.093 -72.670 1.00 93.56 380 GLU A CA 1
ATOM 2957 C C . GLU A 1 380 ? 55.306 0.829 -72.429 1.00 93.56 380 GLU A C 1
ATOM 2959 O O . GLU A 1 380 ? 54.640 0.634 -71.404 1.00 93.56 380 GLU A O 1
ATOM 2964 N N . THR A 1 381 ? 54.851 1.605 -73.417 1.00 91.38 381 THR A N 1
ATOM 2965 C CA . THR A 1 381 ? 53.560 2.312 -73.373 1.00 91.38 381 THR A CA 1
ATOM 2966 C C . THR A 1 381 ? 52.390 1.329 -73.277 1.00 91.38 381 THR A C 1
ATOM 2968 O O . THR A 1 381 ? 51.510 1.494 -72.434 1.00 91.38 381 THR A O 1
ATOM 2971 N N . THR A 1 382 ? 52.399 0.253 -74.068 1.00 91.19 382 THR A N 1
ATOM 2972 C CA . THR A 1 382 ? 51.357 -0.792 -74.046 1.00 91.19 382 THR A CA 1
ATOM 2973 C C . THR A 1 382 ? 51.311 -1.507 -72.694 1.00 91.19 382 THR A C 1
ATOM 2975 O O . THR A 1 382 ? 50.234 -1.775 -72.157 1.00 91.19 382 THR A O 1
ATOM 2978 N N . THR A 1 383 ? 52.474 -1.777 -72.098 1.00 92.75 383 THR A N 1
ATOM 2979 C CA . THR A 1 383 ? 52.572 -2.357 -70.749 1.00 92.75 383 THR A CA 1
ATOM 2980 C C . THR A 1 383 ? 51.979 -1.421 -69.690 1.00 92.75 383 THR A C 1
ATOM 2982 O O . THR A 1 383 ? 51.232 -1.863 -68.808 1.00 92.75 383 THR A O 1
ATOM 2985 N N . SER A 1 384 ? 52.239 -0.118 -69.812 1.00 91.31 384 SER A N 1
ATOM 2986 C CA . SER A 1 384 ? 51.669 0.915 -68.938 1.00 91.31 384 SER A CA 1
ATOM 2987 C C . SER A 1 384 ? 50.146 1.018 -69.081 1.00 91.31 384 SER A C 1
ATOM 2989 O O . SER A 1 384 ? 49.435 1.065 -68.078 1.00 91.31 384 SER A O 1
ATOM 2991 N N . ILE A 1 385 ? 49.624 0.961 -70.312 1.00 92.50 385 ILE A N 1
ATOM 2992 C CA . ILE A 1 385 ? 48.182 0.959 -70.611 1.00 92.50 385 ILE A CA 1
ATOM 2993 C C . ILE A 1 385 ? 47.492 -0.257 -69.981 1.00 92.50 385 ILE A C 1
ATOM 2995 O O . ILE A 1 385 ? 46.482 -0.093 -69.298 1.00 92.50 385 ILE A O 1
ATOM 2999 N N . LYS A 1 386 ? 48.049 -1.466 -70.136 1.00 89.62 386 LYS A N 1
ATOM 3000 C CA . LYS A 1 386 ? 47.498 -2.696 -69.532 1.00 89.62 386 LYS A CA 1
ATOM 3001 C C . LYS A 1 386 ? 47.455 -2.624 -68.008 1.00 89.62 386 LYS A C 1
ATOM 3003 O O . LYS A 1 386 ? 46.461 -3.016 -67.394 1.00 89.62 386 LYS A O 1
ATOM 3008 N N . SER A 1 387 ? 48.509 -2.082 -67.402 1.00 91.12 387 SER A N 1
ATOM 3009 C CA . SER A 1 387 ? 48.567 -1.857 -65.955 1.00 91.12 387 SER A CA 1
ATOM 3010 C C . SER A 1 387 ? 47.505 -0.844 -65.507 1.00 91.12 387 SER A C 1
ATOM 3012 O O . SER A 1 387 ? 46.776 -1.100 -64.548 1.00 91.12 387 SER A O 1
ATOM 3014 N N . GLY A 1 388 ? 47.337 0.256 -66.251 1.00 91.06 388 GLY A N 1
ATOM 3015 C CA . GLY A 1 388 ? 46.283 1.248 -66.022 1.00 91.06 388 GLY A CA 1
ATOM 3016 C C . GLY A 1 388 ? 44.871 0.670 -66.158 1.00 91.06 388 GLY A C 1
ATOM 3017 O O . GLY A 1 388 ? 44.021 0.913 -65.303 1.00 91.06 388 GLY A O 1
ATOM 3018 N N . ALA A 1 389 ? 44.626 -0.167 -67.170 1.00 88.88 389 ALA A N 1
ATOM 3019 C CA . ALA A 1 389 ? 43.353 -0.863 -67.357 1.00 88.88 389 ALA A CA 1
ATOM 3020 C C . ALA A 1 389 ? 43.024 -1.786 -66.171 1.00 88.88 389 ALA A C 1
ATOM 3022 O O . ALA A 1 389 ? 41.884 -1.825 -65.708 1.00 88.88 389 ALA A O 1
ATOM 3023 N N . SER A 1 390 ? 44.021 -2.514 -65.655 1.00 89.94 390 SER A N 1
ATOM 3024 C CA . SER A 1 390 ? 43.852 -3.363 -64.471 1.00 89.94 390 SER A CA 1
ATOM 3025 C C . SER A 1 390 ? 43.519 -2.540 -63.225 1.00 89.94 390 SER A C 1
ATOM 3027 O O . SER A 1 390 ? 42.592 -2.893 -62.496 1.00 89.94 390 SER A O 1
ATOM 3029 N N . ALA A 1 391 ? 44.221 -1.424 -63.003 1.00 91.19 391 ALA A N 1
ATOM 3030 C CA . ALA A 1 391 ? 43.945 -0.524 -61.886 1.00 91.19 391 ALA A CA 1
ATOM 3031 C C . ALA A 1 391 ? 42.522 0.058 -61.959 1.00 91.19 391 ALA A C 1
ATOM 3033 O O . ALA A 1 391 ? 41.813 0.076 -60.956 1.00 91.19 391 ALA A O 1
ATOM 3034 N N . LEU A 1 392 ? 42.055 0.457 -63.149 1.00 91.75 392 LEU A N 1
ATOM 3035 C CA . LEU A 1 392 ? 40.684 0.949 -63.330 1.00 91.75 392 LEU A CA 1
ATOM 3036 C C . LEU A 1 392 ? 39.620 -0.110 -63.051 1.00 91.75 392 LEU A C 1
ATOM 3038 O O . LEU A 1 392 ? 38.591 0.214 -62.462 1.00 91.75 392 LEU A O 1
ATOM 3042 N N . ARG A 1 393 ? 39.850 -1.371 -63.441 1.00 87.75 393 ARG A N 1
ATOM 3043 C CA . ARG A 1 393 ? 38.930 -2.472 -63.109 1.00 87.75 393 ARG A CA 1
ATOM 3044 C C . ARG A 1 393 ? 38.802 -2.652 -61.602 1.00 87.75 393 ARG A C 1
ATOM 3046 O O . ARG A 1 393 ? 37.686 -2.791 -61.116 1.00 87.75 393 ARG A O 1
ATOM 3053 N N . GLN A 1 394 ? 39.916 -2.581 -60.879 1.00 91.31 394 GLN A N 1
ATOM 3054 C CA . GLN A 1 394 ? 39.902 -2.677 -59.424 1.00 91.31 394 GLN A CA 1
ATOM 3055 C C . GLN A 1 394 ? 39.145 -1.509 -58.783 1.00 91.31 394 GLN A C 1
ATOM 3057 O O . GLN A 1 394 ? 38.254 -1.737 -57.972 1.00 91.31 394 GLN A O 1
ATOM 3062 N N . VAL A 1 395 ? 39.398 -0.274 -59.229 1.00 92.56 395 VAL A N 1
ATOM 3063 C CA . VAL A 1 395 ? 38.646 0.905 -58.763 1.00 92.56 395 VAL A CA 1
ATOM 3064 C C . VAL A 1 395 ? 37.144 0.753 -59.049 1.00 92.56 395 VAL A C 1
ATOM 3066 O O . VAL A 1 395 ? 36.313 1.086 -58.209 1.00 92.56 395 VAL A O 1
ATOM 3069 N N . ASN A 1 396 ? 36.769 0.223 -60.215 1.00 89.69 396 ASN A N 1
ATOM 3070 C CA . ASN A 1 396 ? 35.373 -0.030 -60.574 1.00 89.69 396 ASN A CA 1
ATOM 3071 C C . ASN A 1 396 ? 34.693 -1.042 -59.632 1.00 89.69 396 ASN A C 1
ATOM 3073 O O . ASN A 1 396 ? 33.529 -0.856 -59.275 1.00 89.69 396 ASN A O 1
ATOM 3077 N N . ASP A 1 397 ? 35.398 -2.095 -59.217 1.00 90.06 397 ASP A N 1
ATOM 3078 C CA . ASP A 1 397 ? 34.876 -3.072 -58.256 1.00 90.06 397 ASP A CA 1
ATOM 3079 C C . ASP A 1 397 ? 34.779 -2.487 -56.835 1.00 90.06 397 ASP A C 1
ATOM 3081 O O . ASP A 1 397 ? 33.737 -2.646 -56.194 1.00 90.06 397 ASP A O 1
ATOM 3085 N N . ASP A 1 398 ? 35.760 -1.688 -56.399 1.00 92.00 398 ASP A N 1
ATOM 3086 C CA . ASP A 1 398 ? 35.705 -0.968 -55.117 1.00 92.00 398 ASP A CA 1
ATOM 3087 C C . ASP A 1 398 ? 34.476 -0.040 -55.041 1.00 92.00 398 ASP A C 1
ATOM 3089 O O . ASP A 1 398 ? 33.758 -0.009 -54.037 1.00 92.00 398 ASP A O 1
ATOM 3093 N N . PHE A 1 399 ? 34.164 0.691 -56.120 1.00 90.69 399 PHE A N 1
ATOM 3094 C CA . PHE A 1 399 ? 32.972 1.546 -56.169 1.00 90.69 399 PHE A CA 1
ATOM 3095 C C . PHE A 1 399 ? 31.657 0.753 -56.101 1.00 90.69 399 PHE A C 1
ATOM 3097 O O . PHE A 1 399 ? 30.701 1.229 -55.479 1.00 90.69 399 PHE A O 1
ATOM 3104 N N . LYS A 1 400 ? 31.583 -0.456 -56.678 1.00 88.94 400 LYS A N 1
ATOM 3105 C CA . LYS A 1 400 ? 30.398 -1.327 -56.531 1.00 88.94 400 LYS A CA 1
ATOM 3106 C C . LYS A 1 400 ? 30.200 -1.749 -55.077 1.00 88.94 400 LYS A C 1
ATOM 3108 O O . LYS A 1 400 ? 29.074 -1.694 -54.575 1.00 88.94 400 LYS A O 1
ATOM 3113 N N . ASP A 1 401 ? 31.277 -2.123 -54.391 1.00 91.75 401 ASP A N 1
ATOM 3114 C CA . ASP A 1 401 ? 31.226 -2.520 -52.983 1.00 91.75 401 ASP A CA 1
ATOM 3115 C C . ASP A 1 401 ? 30.883 -1.343 -52.058 1.00 91.75 401 ASP A C 1
ATOM 3117 O O . ASP A 1 401 ? 30.116 -1.515 -51.102 1.00 91.75 401 ASP A O 1
ATOM 3121 N N . ILE A 1 402 ? 31.347 -0.129 -52.376 1.00 91.88 402 ILE A N 1
ATOM 3122 C CA . ILE A 1 402 ? 30.943 1.108 -51.686 1.00 91.88 402 ILE A CA 1
ATOM 3123 C C . ILE A 1 402 ? 29.433 1.339 -51.821 1.00 91.88 402 ILE A C 1
ATOM 3125 O O . ILE A 1 402 ? 28.759 1.565 -50.813 1.00 91.88 402 ILE A O 1
ATOM 3129 N N . VAL A 1 403 ? 28.877 1.242 -53.034 1.00 91.62 403 VAL A N 1
ATOM 3130 C CA . VAL A 1 403 ? 27.431 1.422 -53.270 1.00 91.62 403 VAL A CA 1
ATOM 3131 C C . VAL A 1 403 ? 26.617 0.363 -52.522 1.00 91.62 403 VAL A C 1
ATOM 3133 O O . VAL A 1 403 ? 25.634 0.697 -51.857 1.00 91.62 403 VAL A O 1
ATOM 3136 N N . LYS A 1 404 ? 27.043 -0.905 -52.564 1.00 91.38 404 LYS A N 1
ATOM 3137 C CA . LYS A 1 404 ? 26.398 -2.000 -51.825 1.00 91.38 404 LYS A CA 1
ATOM 3138 C C . LYS A 1 404 ? 26.423 -1.760 -50.313 1.00 91.38 404 LYS A C 1
ATOM 3140 O O . LYS A 1 404 ? 25.400 -1.922 -49.646 1.00 91.38 404 LYS A O 1
ATOM 3145 N N . SER A 1 405 ? 27.566 -1.343 -49.771 1.00 93.12 405 SER A N 1
ATOM 3146 C CA . SER A 1 405 ? 27.732 -1.054 -48.341 1.00 93.12 405 SER A CA 1
ATOM 3147 C C . SER A 1 405 ? 26.874 0.131 -47.895 1.00 93.12 405 SER A C 1
ATOM 3149 O O . SER A 1 405 ? 26.227 0.068 -46.848 1.00 93.12 405 SER A O 1
ATOM 3151 N N . ALA A 1 406 ? 26.802 1.184 -48.713 1.00 92.06 406 ALA A N 1
ATOM 3152 C CA . ALA A 1 406 ? 25.927 2.328 -48.483 1.00 92.06 406 ALA A CA 1
ATOM 3153 C C . ALA A 1 406 ? 24.439 1.927 -48.501 1.00 92.06 406 ALA A C 1
ATOM 3155 O O . ALA A 1 406 ? 23.674 2.358 -47.644 1.00 92.06 406 ALA A O 1
ATOM 3156 N N . ALA A 1 407 ? 24.010 1.048 -49.409 1.00 89.56 407 ALA A N 1
ATOM 3157 C CA . ALA A 1 407 ? 22.625 0.572 -49.427 1.00 89.56 407 ALA A CA 1
ATOM 3158 C C . ALA A 1 407 ? 22.244 -0.175 -48.131 1.00 89.56 407 ALA A C 1
ATOM 3160 O O . ALA A 1 407 ? 21.217 0.130 -47.518 1.00 89.56 407 ALA A O 1
ATOM 3161 N N . ILE A 1 408 ? 23.102 -1.093 -47.665 1.00 92.69 408 ILE A N 1
ATOM 3162 C CA . ILE A 1 408 ? 22.894 -1.849 -46.413 1.00 92.69 408 ILE A CA 1
ATOM 3163 C C . ILE A 1 408 ? 22.856 -0.909 -45.205 1.00 92.69 408 ILE A C 1
ATOM 3165 O O . ILE A 1 408 ? 22.015 -1.053 -44.312 1.00 92.69 408 ILE A O 1
ATOM 3169 N N . LEU A 1 409 ? 23.765 0.066 -45.157 1.00 93.69 409 LEU A N 1
ATOM 3170 C CA . LEU A 1 409 ? 23.780 1.050 -44.084 1.00 93.69 409 LEU A CA 1
ATOM 3171 C C . LEU A 1 409 ? 22.479 1.877 -44.092 1.00 93.69 409 LEU A C 1
ATOM 3173 O O . LEU A 1 409 ? 21.924 2.118 -43.024 1.00 93.69 409 LEU A O 1
ATOM 3177 N N . GLY A 1 410 ? 21.915 2.195 -45.264 1.00 91.31 410 GLY A N 1
ATOM 3178 C CA . GLY A 1 410 ? 20.611 2.860 -45.418 1.00 91.31 410 GLY A CA 1
ATOM 3179 C C . GLY A 1 410 ? 19.446 2.106 -44.812 1.00 91.31 410 GLY A C 1
ATOM 3180 O O . GLY A 1 410 ? 18.633 2.698 -44.095 1.00 91.31 410 GLY A O 1
ATOM 3181 N N . GLU A 1 411 ? 19.392 0.802 -45.041 1.00 91.75 411 GLU A N 1
ATOM 3182 C CA . GLU A 1 411 ? 18.388 -0.072 -44.443 1.00 91.75 411 GLU A CA 1
ATOM 3183 C C . GLU A 1 411 ? 18.519 -0.126 -42.911 1.00 91.75 411 GLU A C 1
ATOM 3185 O O . GLU A 1 411 ? 17.531 0.030 -42.182 1.00 91.75 411 GLU A O 1
ATOM 3190 N N . LYS A 1 412 ? 19.749 -0.271 -42.400 1.00 93.69 412 LYS A N 1
ATOM 3191 C CA . LYS A 1 412 ? 20.018 -0.276 -40.953 1.00 93.69 412 LYS A CA 1
ATOM 3192 C C . LYS A 1 412 ? 19.642 1.052 -40.309 1.00 93.69 412 LYS A C 1
ATOM 3194 O O . LYS A 1 412 ? 18.974 1.063 -39.279 1.00 93.69 412 LYS A O 1
ATOM 3199 N N . THR A 1 413 ? 20.013 2.172 -40.923 1.00 94.50 413 THR A N 1
ATOM 3200 C CA . THR A 1 413 ? 19.660 3.507 -40.438 1.00 94.50 413 THR A CA 1
ATOM 3201 C C . THR A 1 413 ? 18.145 3.706 -40.405 1.00 94.50 413 THR A C 1
ATOM 3203 O O . THR A 1 413 ? 17.631 4.192 -39.402 1.00 94.50 413 THR A O 1
ATOM 3206 N N . ALA A 1 414 ? 17.414 3.264 -41.435 1.00 92.50 414 ALA A N 1
ATOM 3207 C CA . ALA A 1 414 ? 15.951 3.316 -41.447 1.00 92.50 414 ALA A CA 1
ATOM 3208 C C . ALA A 1 414 ? 15.322 2.465 -40.328 1.00 92.50 414 ALA A C 1
ATOM 3210 O O . ALA A 1 414 ? 14.357 2.892 -39.689 1.00 92.50 414 ALA A O 1
ATOM 3211 N N . SER A 1 415 ? 15.895 1.291 -40.053 1.00 95.50 415 SER A N 1
ATOM 3212 C CA . SER A 1 415 ? 15.470 0.432 -38.943 1.00 95.50 415 SER A CA 1
ATOM 3213 C C . SER A 1 415 ? 15.690 1.103 -37.583 1.00 95.50 415 SER A C 1
ATOM 3215 O O . SER A 1 415 ? 14.793 1.066 -36.740 1.00 95.50 415 SER A O 1
ATOM 3217 N N . ILE A 1 416 ? 16.830 1.780 -37.386 1.00 94.94 416 ILE A N 1
ATOM 3218 C CA . ILE A 1 416 ? 17.106 2.556 -36.165 1.00 94.94 416 ILE A CA 1
ATOM 3219 C C . ILE A 1 416 ? 16.110 3.711 -36.032 1.00 94.94 416 ILE A C 1
ATOM 3221 O O . ILE A 1 416 ? 15.531 3.870 -34.963 1.00 94.94 416 ILE A O 1
ATOM 3225 N N . THR A 1 417 ? 15.837 4.470 -37.102 1.00 94.81 417 THR A N 1
ATOM 3226 C CA . THR A 1 417 ? 14.832 5.548 -37.072 1.00 94.81 417 THR A CA 1
ATOM 3227 C C . THR A 1 417 ? 13.473 5.028 -36.601 1.00 94.81 417 THR A C 1
ATOM 3229 O O . THR A 1 417 ? 12.862 5.616 -35.711 1.00 94.81 417 THR A O 1
ATOM 3232 N N . ASN A 1 418 ? 13.006 3.907 -37.160 1.00 94.25 418 ASN A N 1
ATOM 3233 C CA . ASN A 1 418 ? 11.729 3.302 -36.780 1.00 94.25 418 ASN A CA 1
ATOM 3234 C C . ASN A 1 418 ? 11.727 2.844 -35.311 1.00 94.25 418 ASN A C 1
ATOM 3236 O O . ASN A 1 418 ? 10.776 3.113 -34.578 1.00 94.25 418 ASN A O 1
ATOM 3240 N N . ALA A 1 419 ? 12.806 2.198 -34.858 1.00 95.75 419 ALA A N 1
ATOM 3241 C CA . ALA A 1 419 ? 12.959 1.790 -33.464 1.00 95.75 419 ALA A CA 1
ATOM 3242 C C . ALA A 1 419 ? 12.937 2.994 -32.508 1.00 95.75 419 ALA A C 1
ATOM 3244 O O . ALA A 1 419 ? 12.225 2.959 -31.508 1.00 95.75 419 ALA A O 1
ATOM 3245 N N . SER A 1 420 ? 13.636 4.082 -32.845 1.00 94.94 420 SER A N 1
ATOM 3246 C CA . SER A 1 420 ? 13.644 5.314 -32.050 1.00 94.94 420 SER A CA 1
ATOM 3247 C C . SER A 1 420 ? 12.261 5.966 -31.964 1.00 94.94 420 SER A C 1
ATOM 3249 O O . SER A 1 420 ? 11.864 6.389 -30.883 1.00 94.94 420 SER A O 1
ATOM 3251 N N . VAL A 1 421 ? 11.493 5.999 -33.061 1.00 91.56 421 VAL A N 1
ATOM 3252 C CA . VAL A 1 421 ? 10.109 6.512 -33.050 1.00 91.56 421 VAL A CA 1
ATOM 3253 C C . VAL A 1 421 ? 9.204 5.646 -32.171 1.00 91.56 421 VAL A C 1
ATOM 3255 O O . VAL A 1 421 ? 8.478 6.175 -31.330 1.00 91.56 421 VAL A O 1
ATOM 3258 N N . LYS A 1 422 ? 9.272 4.315 -32.308 1.00 92.38 422 LYS A N 1
ATOM 3259 C CA . LYS A 1 422 ? 8.509 3.394 -31.449 1.00 92.38 422 LYS A CA 1
ATOM 3260 C C . LYS A 1 422 ? 8.861 3.567 -29.974 1.00 92.38 422 LYS A C 1
ATOM 3262 O O . LYS A 1 422 ? 7.957 3.616 -29.146 1.00 92.38 422 LYS A O 1
ATOM 3267 N N . GLN A 1 423 ? 10.147 3.703 -29.656 1.00 92.62 423 GLN A N 1
ATOM 3268 C CA . GLN A 1 423 ? 10.622 3.933 -28.295 1.00 92.62 423 GLN A CA 1
ATOM 3269 C C . GLN A 1 423 ? 10.081 5.252 -27.727 1.00 92.62 423 GLN A C 1
ATOM 3271 O O . GLN A 1 423 ? 9.598 5.270 -26.599 1.00 92.62 423 GLN A O 1
ATOM 3276 N N . SER A 1 424 ? 10.093 6.340 -28.507 1.00 90.31 424 SER A N 1
ATOM 3277 C CA . SER A 1 424 ? 9.490 7.614 -28.093 1.00 90.31 424 SER A CA 1
ATOM 3278 C C . SER A 1 424 ? 7.996 7.482 -27.780 1.00 90.31 424 SER A C 1
ATOM 3280 O O . SER A 1 424 ? 7.558 8.025 -26.772 1.00 90.31 424 SER A O 1
ATOM 3282 N N . ASN A 1 425 ? 7.236 6.726 -28.578 1.00 88.88 425 ASN A N 1
ATOM 3283 C CA . ASN A 1 425 ? 5.811 6.489 -28.317 1.00 88.88 425 ASN A CA 1
ATOM 3284 C C . ASN A 1 425 ? 5.590 5.609 -27.073 1.00 88.88 425 ASN A C 1
ATOM 3286 O O . ASN A 1 425 ? 4.689 5.857 -26.284 1.00 88.88 425 ASN A O 1
ATOM 3290 N N . GLN A 1 426 ? 6.418 4.582 -26.853 1.00 93.38 426 GLN A N 1
ATOM 3291 C CA . GLN A 1 426 ? 6.324 3.747 -25.647 1.00 93.38 426 GLN A CA 1
ATOM 3292 C C . GLN A 1 426 ? 6.619 4.536 -24.365 1.00 93.38 426 GLN A C 1
ATOM 3294 O O . GLN A 1 426 ? 6.020 4.267 -23.326 1.00 93.38 426 GLN A O 1
ATOM 3299 N N . LEU A 1 427 ? 7.512 5.524 -24.437 1.00 93.44 427 LEU A N 1
ATOM 3300 C CA . LEU A 1 427 ? 7.814 6.408 -23.311 1.00 93.44 427 LEU A CA 1
ATOM 3301 C C . LEU A 1 427 ? 6.638 7.319 -22.943 1.00 93.44 427 LEU A C 1
ATOM 3303 O O . LEU A 1 427 ? 6.534 7.709 -21.785 1.00 93.44 427 LEU A O 1
ATOM 3307 N N . GLU A 1 428 ? 5.731 7.611 -23.877 1.00 89.19 428 GLU A N 1
ATOM 3308 C CA . GLU A 1 428 ? 4.482 8.323 -23.586 1.00 89.19 428 GLU A CA 1
ATOM 3309 C C . GLU A 1 428 ? 3.570 7.487 -22.675 1.00 89.19 428 GLU A C 1
ATOM 3311 O O . GLU A 1 428 ? 3.142 7.966 -21.630 1.00 89.19 428 GLU A O 1
ATOM 3316 N N . ASN A 1 429 ? 3.415 6.189 -22.958 1.00 90.81 429 ASN A N 1
ATOM 3317 C CA . ASN A 1 429 ? 2.664 5.280 -22.080 1.00 90.81 429 ASN A CA 1
ATOM 3318 C C . ASN A 1 429 ? 3.295 5.156 -20.678 1.00 90.81 429 ASN A C 1
ATOM 3320 O O . ASN A 1 429 ? 2.590 5.053 -19.670 1.00 90.81 429 ASN A O 1
ATOM 3324 N N . ILE A 1 430 ? 4.632 5.145 -20.597 1.00 94.31 430 ILE A N 1
ATOM 3325 C CA . ILE A 1 430 ? 5.352 5.104 -19.312 1.00 94.31 430 ILE A CA 1
ATOM 3326 C C . ILE A 1 430 ? 5.138 6.410 -18.540 1.00 94.31 430 ILE A C 1
ATOM 3328 O O . ILE A 1 430 ? 4.935 6.377 -17.325 1.00 94.31 430 ILE A O 1
ATOM 3332 N N . LYS A 1 431 ? 5.147 7.555 -19.229 1.00 90.31 431 LYS A N 1
ATOM 3333 C CA . LYS A 1 431 ? 4.843 8.856 -18.631 1.00 90.31 431 LYS A CA 1
ATOM 3334 C C . LYS A 1 431 ? 3.437 8.862 -18.024 1.00 90.31 431 LYS A C 1
ATOM 3336 O O . LYS A 1 431 ? 3.304 9.208 -16.854 1.00 90.31 431 LYS A O 1
ATOM 3341 N N . ASP A 1 432 ? 2.430 8.403 -18.761 1.00 92.00 432 ASP A N 1
ATOM 3342 C CA . ASP A 1 432 ? 1.048 8.339 -18.265 1.00 92.00 432 ASP A CA 1
ATOM 3343 C C . ASP A 1 432 ? 0.922 7.413 -17.045 1.00 92.00 432 ASP A C 1
ATOM 3345 O O . ASP A 1 432 ? 0.293 7.764 -16.045 1.00 92.00 432 ASP A O 1
ATOM 3349 N N . SER A 1 433 ? 1.595 6.259 -17.081 1.00 94.44 433 SER A N 1
ATOM 3350 C CA . SER A 1 433 ? 1.653 5.328 -15.943 1.00 94.44 433 SER A CA 1
ATOM 3351 C C . SER A 1 433 ? 2.327 5.959 -14.718 1.00 94.44 433 SER A C 1
ATOM 3353 O O . SER A 1 433 ? 1.894 5.745 -13.587 1.00 94.44 433 SER A O 1
ATOM 3355 N N . THR A 1 434 ? 3.363 6.776 -14.927 1.00 94.69 434 THR A N 1
ATOM 3356 C CA . THR A 1 434 ? 4.054 7.510 -13.854 1.00 94.69 434 THR A CA 1
ATOM 3357 C C . THR A 1 434 ? 3.117 8.532 -13.204 1.00 94.69 434 THR A C 1
ATOM 3359 O O . THR A 1 434 ? 3.066 8.616 -11.980 1.00 94.69 434 THR A O 1
ATOM 3362 N N . THR A 1 435 ? 2.303 9.241 -13.993 1.00 92.19 435 THR A N 1
ATOM 3363 C CA . THR A 1 435 ? 1.276 10.168 -13.480 1.00 92.19 435 THR A CA 1
ATOM 3364 C C . THR A 1 435 ? 0.168 9.447 -12.698 1.00 92.19 435 THR A C 1
ATOM 3366 O O . THR A 1 435 ? -0.299 9.942 -11.669 1.00 92.19 435 THR A O 1
ATOM 3369 N N . GLN A 1 436 ? -0.242 8.249 -13.125 1.00 95.06 436 GLN A N 1
ATOM 3370 C CA . GLN A 1 436 ? -1.184 7.427 -12.351 1.00 95.06 436 GLN A CA 1
ATOM 3371 C C . GLN A 1 436 ? -0.583 6.986 -11.010 1.00 95.06 436 GLN A C 1
ATOM 3373 O O . GLN A 1 436 ? -1.248 7.078 -9.977 1.00 95.06 436 GLN A O 1
ATOM 3378 N N . LEU A 1 437 ? 0.683 6.556 -11.003 1.00 96.00 437 LEU A N 1
ATOM 3379 C CA . LEU A 1 437 ? 1.395 6.209 -9.772 1.00 96.00 437 LEU A CA 1
ATOM 3380 C C . LEU A 1 437 ? 1.544 7.411 -8.837 1.00 96.00 437 LEU A C 1
ATOM 3382 O O . LEU A 1 437 ? 1.421 7.241 -7.627 1.00 96.00 437 LEU A O 1
ATOM 3386 N N . GLU A 1 438 ? 1.755 8.615 -9.368 1.00 94.88 438 GLU A N 1
ATOM 3387 C CA . GLU A 1 438 ? 1.787 9.848 -8.575 1.00 94.88 438 GLU A CA 1
ATOM 3388 C C . GLU A 1 438 ? 0.441 10.095 -7.883 1.00 94.88 438 GLU A C 1
ATOM 3390 O O . GLU A 1 438 ? 0.403 10.364 -6.683 1.00 94.88 438 GLU A O 1
ATOM 3395 N N . THR A 1 439 ? -0.670 9.892 -8.598 1.00 95.75 439 THR A N 1
ATOM 3396 C CA . THR A 1 439 ? -2.023 10.013 -8.030 1.00 95.75 439 THR A CA 1
ATOM 3397 C C . THR A 1 439 ? -2.249 9.012 -6.893 1.00 95.75 439 THR A C 1
ATOM 3399 O O . THR A 1 439 ? -2.715 9.389 -5.820 1.00 95.75 439 THR A O 1
ATOM 3402 N N . ILE A 1 440 ? -1.877 7.742 -7.088 1.00 96.50 440 ILE A N 1
ATOM 3403 C CA . ILE A 1 440 ? -1.977 6.707 -6.042 1.00 96.50 440 ILE A CA 1
ATOM 3404 C C . ILE A 1 440 ? -1.074 7.049 -4.851 1.00 96.50 440 ILE A C 1
ATOM 3406 O O . ILE A 1 440 ? -1.456 6.865 -3.699 1.00 96.50 440 ILE A O 1
ATOM 3410 N N . THR A 1 441 ? 0.118 7.580 -5.111 1.00 96.25 441 THR A N 1
ATOM 3411 C CA . THR A 1 441 ? 1.059 7.989 -4.062 1.00 96.25 441 THR A CA 1
ATOM 3412 C C . THR A 1 441 ? 0.473 9.107 -3.198 1.00 96.25 441 THR A C 1
ATOM 3414 O O . THR A 1 441 ? 0.540 9.036 -1.972 1.00 96.25 441 THR A O 1
ATOM 3417 N N . GLN A 1 442 ? -0.185 10.093 -3.813 1.00 94.81 442 GLN A N 1
ATOM 3418 C CA . GLN A 1 442 ? -0.912 11.141 -3.090 1.00 94.81 442 GLN A CA 1
ATOM 3419 C C . GLN A 1 442 ? -2.092 10.578 -2.285 1.00 94.81 442 GLN A C 1
ATOM 3421 O O . GLN A 1 442 ? -2.295 10.972 -1.139 1.00 94.81 442 GLN A O 1
ATOM 3426 N N . GLN A 1 443 ? -2.844 9.625 -2.845 1.00 96.69 443 GLN A N 1
ATOM 3427 C CA . GLN A 1 443 ? -3.928 8.947 -2.124 1.00 96.69 443 GLN A CA 1
ATOM 3428 C C . GLN A 1 443 ? -3.413 8.166 -0.911 1.00 96.69 443 GLN A C 1
ATOM 3430 O O . GLN A 1 443 ? -4.040 8.211 0.143 1.00 96.69 443 GLN A O 1
ATOM 3435 N N . ASN A 1 444 ? -2.261 7.501 -1.024 1.00 95.81 444 ASN A N 1
ATOM 3436 C CA . ASN A 1 444 ? -1.632 6.802 0.096 1.00 95.81 444 ASN A CA 1
ATOM 3437 C C . ASN A 1 444 ? -1.206 7.768 1.209 1.00 95.81 444 ASN A C 1
ATOM 3439 O O . ASN A 1 444 ? -1.410 7.463 2.382 1.00 95.81 444 ASN A O 1
ATOM 3443 N N . ALA A 1 445 ? -0.650 8.932 0.856 1.00 95.25 445 ALA A N 1
ATOM 3444 C CA . ALA A 1 445 ? -0.311 9.971 1.828 1.00 95.25 445 ALA A CA 1
ATOM 3445 C C . ALA A 1 445 ? -1.565 10.504 2.546 1.00 95.25 445 ALA A C 1
ATOM 3447 O O . ALA A 1 445 ? -1.597 10.555 3.772 1.00 95.25 445 ALA A O 1
ATOM 3448 N N . ALA A 1 446 ? -2.633 10.803 1.800 1.00 95.31 446 ALA A N 1
ATOM 3449 C CA . ALA A 1 446 ? -3.904 11.241 2.378 1.00 95.31 446 ALA A CA 1
ATOM 3450 C C . ALA A 1 446 ? -4.547 10.161 3.269 1.00 95.31 446 ALA A C 1
ATOM 3452 O O . ALA A 1 446 ? -5.068 10.461 4.341 1.00 95.31 446 ALA A O 1
ATOM 3453 N N . ALA A 1 447 ? -4.486 8.891 2.859 1.00 95.94 447 ALA A N 1
ATOM 3454 C CA . ALA A 1 447 ? -4.978 7.772 3.658 1.00 95.94 447 ALA A CA 1
ATOM 3455 C C . ALA A 1 447 ? -4.188 7.618 4.966 1.00 95.94 447 ALA A C 1
ATOM 3457 O O . ALA A 1 447 ? -4.781 7.373 6.013 1.00 95.94 447 ALA A O 1
ATOM 3458 N N . ALA A 1 448 ? -2.866 7.810 4.931 1.00 96.69 448 ALA A N 1
ATOM 3459 C CA . ALA A 1 448 ? -2.033 7.801 6.129 1.00 96.69 448 ALA A CA 1
ATOM 3460 C C . ALA A 1 448 ? -2.419 8.911 7.124 1.00 96.69 448 ALA A C 1
ATOM 3462 O O . ALA A 1 448 ? -2.486 8.661 8.330 1.00 96.69 448 ALA A O 1
ATOM 3463 N N . GLU A 1 449 ? -2.727 10.118 6.642 1.00 93.31 449 GLU A N 1
ATOM 3464 C CA . GLU A 1 449 ? -3.239 11.205 7.488 1.00 93.31 449 GLU A CA 1
ATOM 3465 C C . GLU A 1 449 ? -4.608 10.858 8.092 1.00 93.31 449 GLU A C 1
ATOM 3467 O O . GLU A 1 449 ? -4.816 11.016 9.296 1.00 93.31 449 GLU A O 1
ATOM 3472 N N . GLN A 1 450 ? -5.525 10.314 7.287 1.00 95.38 450 GLN A N 1
ATOM 3473 C CA . GLN A 1 450 ? -6.845 9.884 7.758 1.00 95.38 450 GLN A CA 1
ATOM 3474 C C . GLN A 1 450 ? -6.760 8.781 8.817 1.00 95.38 450 GLN A C 1
ATOM 3476 O O . GLN A 1 450 ? -7.465 8.842 9.824 1.00 95.38 450 GLN A O 1
ATOM 3481 N N . PHE A 1 451 ? -5.890 7.786 8.623 1.00 94.06 451 PHE A N 1
ATOM 3482 C CA . PHE A 1 451 ? -5.670 6.740 9.618 1.00 94.06 451 PHE A CA 1
ATOM 3483 C C . PHE A 1 451 ? -5.073 7.297 10.904 1.00 94.06 451 PHE A C 1
ATOM 3485 O O . PHE A 1 451 ? -5.503 6.892 11.979 1.00 94.06 451 PHE A O 1
ATOM 3492 N N . SER A 1 452 ? -4.150 8.256 10.812 1.00 93.44 452 SER A N 1
ATOM 3493 C CA . SER A 1 452 ? -3.578 8.909 11.993 1.00 93.44 452 SER A CA 1
ATOM 3494 C C . SER A 1 452 ? -4.663 9.613 12.819 1.00 93.44 452 SER A C 1
ATOM 3496 O O . SER A 1 452 ? -4.737 9.405 14.028 1.00 93.44 452 SER A O 1
ATOM 3498 N N . ALA A 1 453 ? -5.575 10.346 12.171 1.00 93.81 453 ALA A N 1
ATOM 3499 C CA . ALA A 1 453 ? -6.710 10.981 12.845 1.00 93.81 453 ALA A CA 1
ATOM 3500 C C . ALA A 1 453 ? -7.679 9.958 13.474 1.00 93.81 453 ALA A C 1
ATOM 3502 O O . ALA A 1 453 ? -8.092 10.110 14.623 1.00 93.81 453 ALA A O 1
ATOM 3503 N N . ALA A 1 454 ? -8.009 8.881 12.752 1.00 94.75 454 ALA A N 1
ATOM 3504 C CA . ALA A 1 454 ? -8.868 7.814 13.276 1.00 94.75 454 ALA A CA 1
ATOM 3505 C C . ALA A 1 454 ? -8.237 7.106 14.490 1.00 94.75 454 ALA A C 1
ATOM 3507 O O . ALA A 1 454 ? -8.925 6.724 15.434 1.00 94.75 454 ALA A O 1
ATOM 3508 N N . VAL A 1 455 ? -6.916 6.947 14.486 1.00 95.38 455 VAL A N 1
ATOM 3509 C CA . VAL A 1 455 ? -6.156 6.356 15.588 1.00 95.38 455 VAL A CA 1
ATOM 3510 C C . VAL A 1 455 ? -6.130 7.251 16.824 1.00 95.38 455 VAL A C 1
ATOM 3512 O O . VAL A 1 455 ? -6.256 6.738 17.937 1.00 95.38 455 VAL A O 1
ATOM 3515 N N . GLU A 1 456 ? -6.007 8.570 16.662 1.00 92.69 456 GLU A N 1
ATOM 3516 C CA . GLU A 1 456 ? -6.137 9.510 17.783 1.00 92.69 456 GLU A CA 1
ATOM 3517 C C . GLU A 1 456 ? -7.513 9.390 18.451 1.00 92.69 456 GLU A C 1
ATOM 3519 O O . GLU A 1 456 ? -7.609 9.339 19.681 1.00 92.69 456 GLU A O 1
ATOM 3524 N N . GLU A 1 457 ? -8.574 9.250 17.653 1.00 94.81 457 GLU A N 1
ATOM 3525 C CA . GLU A 1 457 ? -9.925 9.020 18.162 1.00 94.81 457 GLU A CA 1
ATOM 3526 C C . GLU A 1 457 ? -10.038 7.680 18.909 1.00 94.81 457 GLU A C 1
ATOM 3528 O O . GLU A 1 457 ? -10.545 7.645 20.032 1.00 94.81 457 GLU A O 1
ATOM 3533 N N . LEU A 1 458 ? -9.507 6.584 18.355 1.00 95.00 458 LEU A N 1
ATOM 3534 C CA . LEU A 1 458 ? -9.497 5.272 19.019 1.00 95.00 458 LEU A CA 1
ATOM 3535 C C . LEU A 1 458 ? -8.717 5.286 20.341 1.00 95.00 458 LEU A C 1
ATOM 3537 O O . LEU A 1 458 ? -9.174 4.720 21.337 1.00 95.00 458 LEU A O 1
ATOM 3541 N N . SER A 1 459 ? -7.566 5.961 20.371 1.00 93.62 459 SER A N 1
ATOM 3542 C CA . SER A 1 459 ? -6.755 6.135 21.579 1.00 93.62 459 SER A CA 1
ATOM 3543 C C . SER A 1 459 ? -7.518 6.917 22.655 1.00 93.62 459 SER A C 1
ATOM 3545 O O . SER A 1 459 ? -7.558 6.513 23.821 1.00 93.62 459 SER A O 1
ATOM 3547 N N . SER A 1 460 ? -8.220 7.982 22.254 1.00 94.62 460 SER A N 1
ATOM 3548 C CA . SER A 1 460 ? -9.109 8.742 23.136 1.00 94.62 460 SER A CA 1
ATOM 3549 C C . SER A 1 460 ? -10.237 7.869 23.704 1.00 94.62 460 SER A C 1
ATOM 3551 O O . SER A 1 460 ? -10.443 7.833 24.918 1.00 94.62 460 SER A O 1
ATOM 3553 N N . GLN A 1 461 ? -10.913 7.072 22.867 1.00 93.50 461 GLN A N 1
ATOM 3554 C CA . GLN A 1 461 ? -11.982 6.162 23.308 1.00 93.50 461 GLN A CA 1
ATOM 3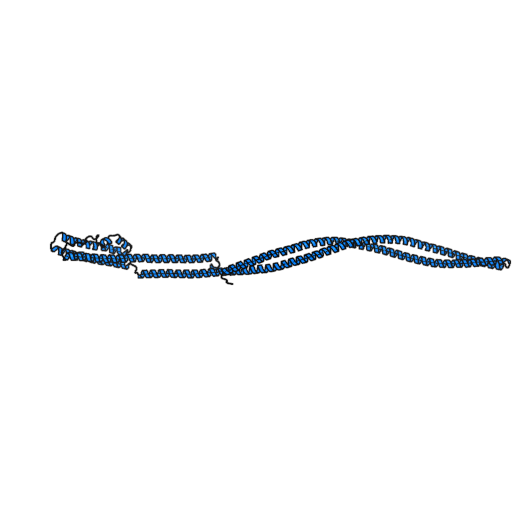555 C C . GLN A 1 461 ? -11.482 5.065 24.262 1.00 93.50 461 GLN A C 1
ATOM 3557 O O . GLN A 1 461 ? -12.174 4.703 25.222 1.00 93.50 461 GLN A O 1
ATOM 3562 N N . ALA A 1 462 ? -10.266 4.555 24.048 1.00 95.06 462 ALA A N 1
ATOM 3563 C CA . ALA A 1 462 ? -9.621 3.632 24.979 1.00 95.06 462 ALA A CA 1
ATOM 3564 C C . ALA A 1 462 ? -9.365 4.299 26.341 1.00 95.06 462 ALA A C 1
ATOM 3566 O O . ALA A 1 462 ? -9.663 3.706 27.380 1.00 95.06 462 ALA A O 1
ATOM 3567 N N . SER A 1 463 ? -8.889 5.549 26.347 1.00 93.38 463 SER A N 1
ATOM 3568 C CA . SER A 1 463 ? -8.689 6.329 27.575 1.00 93.38 463 SER A CA 1
ATOM 3569 C C . SER A 1 463 ? -10.003 6.565 28.327 1.00 93.38 463 SER A C 1
ATOM 3571 O O . SER A 1 463 ? -10.071 6.340 29.536 1.00 93.38 463 SER A O 1
ATOM 3573 N N . VAL A 1 464 ? -11.074 6.943 27.621 1.00 94.50 464 VAL A N 1
ATOM 3574 C CA . VAL A 1 464 ? -12.415 7.115 28.210 1.00 94.50 464 VAL A CA 1
ATOM 3575 C C . VAL A 1 464 ? -12.926 5.801 28.811 1.00 94.50 464 VAL A C 1
ATOM 3577 O O . VAL A 1 464 ? -13.459 5.785 29.921 1.00 94.50 464 VAL A O 1
ATOM 3580 N N . SER A 1 465 ? -12.723 4.675 28.126 1.00 93.00 465 SER A N 1
ATOM 3581 C CA . SER A 1 465 ? -13.111 3.355 28.641 1.00 93.00 465 SER A CA 1
ATOM 3582 C C . SER A 1 465 ? -12.363 2.996 29.928 1.00 93.00 465 SER A C 1
ATOM 3584 O O . SER A 1 465 ? -12.976 2.502 30.877 1.00 93.00 465 SER A O 1
ATOM 3586 N N . LEU A 1 466 ? -11.061 3.292 30.003 1.00 92.50 466 LEU A N 1
ATOM 3587 C CA . LEU A 1 466 ? -10.262 3.104 31.219 1.00 92.50 466 LEU A CA 1
ATOM 3588 C C . LEU A 1 466 ? -10.727 4.008 32.369 1.00 92.50 466 LEU A C 1
ATOM 3590 O O . LEU A 1 466 ? -10.754 3.572 33.521 1.00 92.50 466 LEU A O 1
ATOM 3594 N N . GLU A 1 467 ? -11.148 5.239 32.081 1.00 92.06 467 GLU A N 1
ATOM 3595 C CA . GLU A 1 467 ? -11.729 6.130 33.088 1.00 92.06 467 GLU A CA 1
ATOM 3596 C C . GLU A 1 467 ? -13.041 5.562 33.655 1.00 92.06 467 GLU A C 1
ATOM 3598 O O . GLU A 1 467 ? -13.234 5.521 34.875 1.00 92.06 467 GLU A O 1
ATOM 3603 N N . ILE A 1 468 ? -13.926 5.056 32.789 1.00 90.69 468 ILE A N 1
ATOM 3604 C CA . ILE A 1 468 ? -15.180 4.403 33.196 1.00 90.69 468 ILE A CA 1
ATOM 3605 C C . ILE A 1 468 ? -14.889 3.176 34.065 1.00 90.69 468 ILE A C 1
ATOM 3607 O O . ILE A 1 468 ? -15.506 3.008 35.120 1.00 90.69 468 ILE A O 1
ATOM 3611 N N . VAL A 1 469 ? -13.924 2.345 33.665 1.00 90.44 469 VAL A N 1
ATOM 3612 C CA . VAL A 1 469 ? -13.445 1.203 34.456 1.00 90.44 469 VAL A CA 1
ATOM 3613 C C . VAL A 1 469 ? -12.993 1.650 35.842 1.00 90.44 469 VAL A C 1
ATOM 3615 O O . VAL A 1 469 ? -13.374 1.027 36.833 1.00 90.44 469 VAL A O 1
ATOM 3618 N N . ASN A 1 470 ? -12.221 2.734 35.937 1.00 88.19 470 ASN A N 1
ATOM 3619 C CA . ASN A 1 470 ? -11.715 3.231 37.213 1.00 88.19 470 ASN A CA 1
ATOM 3620 C C . ASN A 1 470 ? -12.863 3.697 38.129 1.00 88.19 470 ASN A C 1
ATOM 3622 O O . ASN A 1 470 ? -12.922 3.350 39.309 1.00 88.19 470 ASN A O 1
ATOM 3626 N N . ARG A 1 471 ? -13.858 4.395 37.567 1.00 88.38 471 ARG A N 1
ATOM 3627 C CA . ARG A 1 471 ? -15.080 4.782 38.294 1.00 88.38 471 ARG A CA 1
ATOM 3628 C C . ARG A 1 471 ? -15.882 3.569 38.775 1.00 88.38 471 ARG A C 1
ATOM 3630 O O . ARG A 1 471 ? -16.388 3.582 39.895 1.00 88.38 471 ARG A O 1
ATOM 3637 N N . LEU A 1 472 ? -15.989 2.517 37.964 1.00 86.94 472 LEU A N 1
ATOM 3638 C CA . LEU A 1 472 ? -16.654 1.267 38.348 1.00 86.94 472 LEU A CA 1
ATOM 3639 C C . LEU A 1 472 ? -15.873 0.506 39.430 1.00 86.94 472 LEU A C 1
ATOM 3641 O O . LEU A 1 472 ? -16.484 -0.043 40.348 1.00 86.94 472 LEU A O 1
ATOM 3645 N N . ALA A 1 473 ? -14.539 0.510 39.375 1.00 83.00 473 ALA A N 1
ATOM 3646 C CA . ALA A 1 473 ? -13.691 -0.113 40.389 1.00 83.00 473 ALA A CA 1
ATOM 3647 C C . ALA A 1 473 ? -13.931 0.503 41.780 1.00 83.00 473 ALA A C 1
ATOM 3649 O O . ALA A 1 473 ? -14.159 -0.241 42.741 1.00 83.00 473 ALA A O 1
ATOM 3650 N N . LEU A 1 474 ? -14.029 1.839 41.861 1.00 83.44 474 LEU A N 1
ATOM 3651 C CA . LEU A 1 474 ? -14.368 2.561 43.095 1.00 83.44 474 LEU A CA 1
ATOM 3652 C C . LEU A 1 474 ? -15.709 2.108 43.697 1.00 83.44 474 LEU A C 1
ATOM 3654 O O . LEU A 1 474 ? -15.812 1.940 44.913 1.00 83.44 474 LEU A O 1
ATOM 3658 N N . LEU A 1 475 ? -16.726 1.849 42.865 1.00 81.88 475 LEU A N 1
ATOM 3659 C CA . LEU A 1 475 ? -18.039 1.370 43.323 1.00 81.88 475 LEU A CA 1
ATOM 3660 C C . LEU A 1 475 ? -17.995 -0.054 43.892 1.00 81.88 475 LEU A C 1
ATOM 3662 O O . LEU A 1 475 ? -18.794 -0.398 44.760 1.00 81.88 475 LEU A O 1
ATOM 3666 N N . THR A 1 476 ? -17.063 -0.891 43.431 1.00 78.69 476 THR A N 1
ATOM 3667 C CA . THR A 1 476 ? -16.909 -2.272 43.926 1.00 78.69 476 THR A CA 1
ATOM 3668 C C . THR A 1 476 ? -16.044 -2.388 45.182 1.00 78.69 476 THR A C 1
ATOM 3670 O O . THR A 1 476 ? -15.822 -3.500 45.671 1.00 78.69 476 THR A O 1
ATOM 3673 N N . GLY A 1 477 ? -15.558 -1.259 45.711 1.00 67.94 477 GLY A N 1
ATOM 3674 C CA . GLY A 1 477 ? -14.643 -1.230 46.849 1.00 67.94 477 GLY A CA 1
ATOM 3675 C C . GLY A 1 477 ? -13.249 -1.767 46.521 1.00 67.94 477 GLY A C 1
ATOM 3676 O O . GLY A 1 477 ? -12.484 -2.047 47.444 1.00 67.94 477 GLY A O 1
ATOM 3677 N N . ASP A 1 478 ? -12.909 -1.917 45.235 1.00 61.12 478 ASP A N 1
ATOM 3678 C CA . ASP A 1 478 ? -11.521 -2.102 44.820 1.00 61.12 478 ASP A CA 1
ATOM 3679 C C . ASP A 1 478 ? -10.793 -0.776 45.027 1.00 61.12 478 ASP A C 1
ATOM 3681 O O . ASP A 1 478 ? -10.796 0.114 44.181 1.00 61.12 478 ASP A O 1
ATOM 3685 N N . LYS A 1 479 ? -10.192 -0.634 46.208 1.00 47.12 479 LYS A N 1
ATOM 3686 C CA . LYS A 1 479 ? -9.129 0.339 46.421 1.00 47.12 479 LYS A CA 1
ATOM 3687 C C . LYS A 1 479 ? -7.882 -0.220 45.746 1.00 47.12 479 LYS A C 1
ATOM 3689 O O . LYS A 1 479 ? -7.197 -1.058 46.333 1.00 47.12 479 LYS A O 1
ATOM 3694 N N . LYS A 1 480 ? -7.643 0.188 44.504 1.00 43.72 480 LYS A N 1
ATOM 3695 C CA . LYS A 1 480 ? -6.276 0.263 43.992 1.00 43.72 480 LYS A CA 1
ATOM 3696 C C . LYS A 1 480 ? -5.693 1.616 44.352 1.00 43.72 480 LYS A C 1
ATOM 3698 O O . LYS A 1 480 ? -6.440 2.611 44.227 1.00 43.72 480 LYS A O 1
#

Radius of gyration: 89.6 Å; Cα contacts (8 Å, |Δi|>4): 340; chains: 1; bounding box: 186×38×240 Å

Secondary structure (DSSP, 8-state):
-GGGSS-HHHHHHHHHHHHHHHHHHHHHHHHHHHHHHHHHHHHHHHHHHHHHHHHHHHHHHHHHHHHHHHHHHH---SS------TTTSHHHHHHTSHHHHHHHHH-GGGHHHHHHTHHHHHHHHHHHHHHHHHHHH---THHHHHHHHHIIIIIHHHHHHHHHHHHHHHHHHHHTSPPHHHHHHHHHHHHHHHHHHHHHHHHHHHHHHHHHHHHHHHHHHHHHHHHHHHHHHHHHHHHHHHHHHHHHHHHHHHHHHHHHHHHHHHHHHHHHHHHHHHHHHHHHHHHHHHHHHHHHHHHHHHHHHHHHHHHHHHHHHHHHHHHHHHHHHHHHHHHHHHHHHHHHHTGGGGHHHHHHHHHHHHHHHHHHHHHHHHHHHHHHHHHHHHHHHHHHHHHHHHHHHHHHHHHHHHHHHHHHHHHHHHHHHHHHHHHHHHHHHHHHHHHHHHHHHHHHHHHHHHHHHHHHHHHHHHHHHHHTT---

InterPro domains:
  IPR004089 Methyl-accepting chemotaxis protein (MCP) signalling domain [PF00015] (299-440)
  IPR004089 Methyl-accepting chemotaxis protein (MCP) signalling domain [PS50111] (230-459)
  IPR004089 Methyl-accepting chemotaxis protein (MCP) signalling domain [SM00283] (226-473)
  IPR004090 Chemotaxis methyl-accepting receptor [PR00260] (247-276)
  IPR004090 Chemotaxis methyl-accepting receptor [PR00260] (324-351)
  IPR004090 Chemotaxis methyl-accepting receptor [PR00260] (353-382)
  IPR004090 Chemotaxis methyl-accepting receptor [PR00260] (401-430)
  IPR025991 Chemoreceptor zinc-binding domain [PF13682] (61-132)

Foldseek 3Di:
DVVVPDDLVVLVVVLVVLLVVLVVVLVVLLVVLVVVLVVQVVLQVLLVVLLVLLVVLLVVLVVLLVVLVVCLVPVDPPPDPRQLDLCPRPVNVCLPDCVVVVVCVSQVVLVVLSVVLSVLSNQLSVLSVVLVVLSVPDSDPVSSVVNVVSSVVGNVVSSVVNVVSSVVSSVSSVVSRDDPVNSVVSVVVSVVVSVVSVVVSVVSSVVSVVVSLVVVLVVLVVVLVVLLVVLVVLQVVLVVLLVVLVVLLVVLVVLLVVLVVVLVVLVVLLVVLVVLLVVLVVLLVVLVVVLVVLVVVLVVLVVVLVVLVVVLVVLVVVLVVLVVQLVVLVVQLVVLVVQLVVLVVVPPVSPVSNVVSVVSNVVSVVSNVVSVVVNVVSVVVSVVSVVVSVVSVVVSVVSVVSSVVSVVSSVVSVVSSVVSVVSSVVSVVVSVVSVVSNVVSVVSNVVSVVSNVVSVVSNVVSVVSNVVSVVSCVVSVNDD

Organism: NCBI:txid45656

Mean predicted aligned error: 16.11 Å

Nearest PDB structures (foldseek):
  3zx6-assembly1_A  TM=8.488E-01  e=3.885E-09  Archaeoglobus fulgidus DSM 4304
  8c5v-assembly1_I  TM=4.865E-01  e=2.917E-10  Escherichia coli
  3ja6-assembly1_I  TM=4.790E-01  e=3.995E-07  Escherichia coli
  3g6b-assembly1_A  TM=9.176E-01  e=1.357E-03  Thermotoga maritima
  3g67-assembly1_B  TM=7.906E-01  e=5.808E-03  Thermotoga maritima